Protein AF-A0A3C0WTF5-F1 (afdb_monomer)

Nearest PDB structures (foldseek):
  7wj9-assembly1_A  TM=8.225E-01  e=5.299E-25  Lactococcus cremoris subsp. cremoris MG1363
  7wjc-assembly1_A  TM=8.044E-01  e=9.461E-25  Lactococcus cremoris subsp. cremoris MG1363
  5jou-assembly1_A  TM=8.164E-01  e=2.443E-19  Bacteroides ovatus
  2xvl-assembly1_A  TM=8.724E-01  e=1.654E-18  Cellvibrio japonicus
  7knc-assembly1_A  TM=7.992E-01  e=9.820E-19  Xanthomonas citri pv. citri str. 306

Mean predicted aligned error: 7.45 Å

Radius of gyration: 24.42 Å; Cα contacts (8 Å, |Δi|>4): 844; chains: 1; bounding box: 54×59×73 Å

pLDDT: mean 87.99, std 18.18, range [25.72, 98.81]

Structure (mmCIF, N/CA/C/O backbone):
data_AF-A0A3C0WTF5-F1
#
_entry.id   AF-A0A3C0WTF5-F1
#
loop_
_atom_site.group_PDB
_atom_site.id
_atom_site.type_symbol
_atom_site.label_atom_id
_atom_site.label_alt_id
_atom_site.label_comp_id
_atom_site.label_asym_id
_atom_site.label_entity_id
_atom_site.label_seq_id
_atom_site.pdbx_PDB_ins_code
_atom_site.Cartn_x
_atom_site.Cartn_y
_atom_site.Cartn_z
_atom_site.occupancy
_atom_site.B_iso_or_equiv
_atom_site.auth_seq_id
_atom_site.auth_comp_id
_atom_site.auth_asym_id
_atom_site.auth_atom_id
_atom_site.pdbx_PDB_model_num
ATOM 1 N N . MET A 1 1 ? 23.056 -24.308 2.483 1.00 47.19 1 MET A N 1
ATOM 2 C CA . MET A 1 1 ? 23.653 -23.020 2.896 1.00 47.19 1 MET A CA 1
ATOM 3 C C . MET A 1 1 ? 24.976 -22.855 2.165 1.00 47.19 1 MET A C 1
ATOM 5 O O . MET A 1 1 ? 25.893 -23.606 2.459 1.00 47.19 1 MET A O 1
ATOM 9 N N . ARG A 1 2 ? 25.015 -21.989 1.144 1.00 66.88 2 ARG A N 1
ATOM 10 C CA . ARG A 1 2 ? 26.198 -21.528 0.373 1.00 66.88 2 ARG A CA 1
ATOM 11 C C . ARG A 1 2 ? 25.881 -20.172 -0.295 1.00 66.88 2 ARG A C 1
ATOM 13 O O . ARG A 1 2 ? 26.300 -19.915 -1.415 1.00 66.88 2 ARG A O 1
ATOM 20 N N . GLY A 1 3 ? 24.985 -19.400 0.325 1.00 75.06 3 GLY A N 1
ATOM 21 C CA . GLY A 1 3 ? 24.524 -18.129 -0.232 1.00 75.06 3 GLY A CA 1
ATOM 22 C C . GLY A 1 3 ? 25.588 -17.051 -0.056 1.00 75.06 3 GLY A C 1
ATOM 23 O O . GLY A 1 3 ? 26.428 -17.163 0.832 1.00 75.06 3 GLY A O 1
ATOM 24 N N . MET A 1 4 ? 25.536 -16.033 -0.905 1.00 84.69 4 MET A N 1
ATOM 25 C CA . MET A 1 4 ? 26.316 -14.808 -0.764 1.00 84.69 4 MET A CA 1
ATOM 26 C C . MET A 1 4 ? 25.479 -13.788 0.012 1.00 84.69 4 MET A C 1
ATOM 28 O O . MET A 1 4 ? 24.265 -13.722 -0.194 1.00 84.69 4 MET A O 1
ATOM 32 N N . GLU A 1 5 ? 26.105 -13.030 0.911 1.00 88.44 5 GLU A N 1
ATOM 33 C CA . GLU A 1 5 ? 25.450 -11.879 1.530 1.00 88.44 5 GLU A CA 1
ATOM 34 C C . GLU A 1 5 ? 25.177 -10.820 0.456 1.00 88.44 5 GLU A C 1
ATOM 36 O O . GLU A 1 5 ? 26.070 -10.430 -0.293 1.00 88.44 5 GLU A O 1
ATOM 41 N N . ASP A 1 6 ? 23.922 -10.391 0.361 1.00 93.06 6 ASP A N 1
ATOM 42 C CA . ASP A 1 6 ? 23.460 -9.456 -0.657 1.00 93.06 6 ASP A CA 1
ATOM 43 C C . ASP A 1 6 ? 22.458 -8.493 -0.009 1.00 93.06 6 ASP A C 1
ATOM 45 O O . ASP A 1 6 ? 21.403 -8.903 0.488 1.00 93.06 6 ASP A O 1
ATOM 49 N N . GLY A 1 7 ? 22.817 -7.207 0.025 1.00 95.12 7 GLY A N 1
ATOM 50 C CA . GLY A 1 7 ? 22.013 -6.161 0.655 1.00 95.12 7 GLY A CA 1
ATOM 51 C C . GLY A 1 7 ? 20.685 -5.893 -0.059 1.00 95.12 7 GLY A C 1
ATOM 52 O O . GLY A 1 7 ? 19.698 -5.541 0.596 1.00 95.12 7 GLY A O 1
ATOM 53 N N . GLU A 1 8 ? 20.619 -6.102 -1.376 1.00 96.44 8 GLU A N 1
ATOM 54 C CA . GLU A 1 8 ? 19.387 -5.970 -2.151 1.00 96.44 8 GLU A CA 1
ATOM 55 C C . GLU A 1 8 ? 18.423 -7.101 -1.792 1.00 96.44 8 GLU A C 1
ATOM 57 O O . GLU A 1 8 ? 17.278 -6.846 -1.401 1.00 96.44 8 GLU A O 1
ATOM 62 N N . LEU A 1 9 ? 18.909 -8.344 -1.845 1.00 95.62 9 LEU A N 1
ATOM 63 C CA . LEU A 1 9 ? 18.146 -9.529 -1.468 1.00 95.62 9 LEU A CA 1
ATOM 64 C C . LEU A 1 9 ? 17.667 -9.424 -0.020 1.00 95.62 9 LEU A C 1
ATOM 66 O O . LEU A 1 9 ? 16.484 -9.638 0.246 1.00 95.62 9 LEU A O 1
ATOM 70 N N . TYR A 1 10 ? 18.554 -9.053 0.906 1.00 96.56 10 TYR A N 1
ATOM 71 C CA . TYR A 1 10 ? 18.210 -8.845 2.310 1.00 96.56 10 TYR A CA 1
ATOM 72 C C . TYR A 1 10 ? 17.103 -7.793 2.462 1.00 96.56 10 TYR A C 1
ATOM 74 O O . TYR A 1 10 ? 16.089 -8.048 3.117 1.00 96.56 10 TYR A O 1
ATOM 82 N N . THR A 1 11 ? 17.233 -6.644 1.791 1.00 97.94 11 THR A N 1
ATOM 83 C CA . THR A 1 11 ? 16.221 -5.578 1.821 1.00 97.94 11 THR A CA 1
ATOM 84 C C . THR A 1 11 ? 14.872 -6.063 1.289 1.00 97.94 11 THR A C 1
ATOM 86 O O . THR A 1 11 ? 13.851 -5.871 1.955 1.00 97.94 11 THR A O 1
ATOM 89 N N . ARG A 1 12 ? 14.843 -6.738 0.131 1.00 97.88 12 ARG A N 1
ATOM 90 C CA . ARG A 1 12 ? 13.609 -7.305 -0.440 1.00 97.88 12 ARG A CA 1
ATOM 91 C C . ARG A 1 12 ? 12.979 -8.352 0.472 1.00 97.88 12 ARG A C 1
ATOM 93 O O . ARG A 1 12 ? 11.757 -8.371 0.624 1.00 97.88 12 ARG A O 1
ATOM 100 N N . TRP A 1 13 ? 13.789 -9.163 1.146 1.00 96.69 13 TRP A N 1
ATOM 101 C CA . TRP A 1 13 ? 13.296 -10.161 2.092 1.00 96.69 13 TRP A CA 1
ATOM 102 C C . TRP A 1 13 ? 12.678 -9.524 3.336 1.00 96.69 13 TRP A C 1
ATOM 104 O O . TRP A 1 13 ? 11.621 -9.962 3.788 1.00 96.69 13 TRP A O 1
ATOM 114 N N . VAL A 1 14 ? 13.283 -8.460 3.869 1.00 98.12 14 VAL A N 1
ATOM 115 C CA . VAL A 1 14 ? 12.710 -7.702 4.990 1.00 98.12 14 VAL A CA 1
ATOM 116 C C . VAL A 1 14 ? 11.379 -7.061 4.588 1.00 98.12 14 VAL A C 1
ATOM 118 O O . VAL A 1 14 ? 10.406 -7.163 5.335 1.00 98.12 14 VAL A O 1
ATOM 121 N N . GLN A 1 15 ? 11.303 -6.453 3.399 1.00 98.50 15 GLN A N 1
ATOM 122 C CA . GLN A 1 15 ? 10.069 -5.863 2.865 1.00 98.50 15 GLN A CA 1
ATOM 123 C C . GLN A 1 15 ? 8.957 -6.907 2.695 1.00 98.50 15 GLN A C 1
ATOM 125 O O . GLN A 1 15 ? 7.824 -6.675 3.112 1.00 98.50 15 GLN A O 1
ATOM 130 N N . PHE A 1 16 ? 9.280 -8.078 2.141 1.00 98.00 16 PHE A N 1
ATOM 131 C CA . PHE A 1 16 ? 8.338 -9.193 2.038 1.00 98.00 16 PHE A CA 1
ATOM 132 C C . PHE A 1 16 ? 7.916 -9.715 3.423 1.00 98.00 16 PHE A C 1
ATOM 134 O O . PHE A 1 16 ? 6.731 -9.927 3.692 1.00 98.00 16 PHE A O 1
ATOM 141 N N . GLY A 1 17 ? 8.869 -9.856 4.346 1.00 97.75 17 GLY A N 1
ATOM 142 C CA . GLY A 1 17 ? 8.616 -10.286 5.718 1.00 97.75 17 GLY A CA 1
ATOM 143 C C . GLY A 1 17 ? 7.687 -9.338 6.480 1.00 97.75 17 GLY A C 1
ATOM 144 O O . GLY A 1 17 ? 6.832 -9.798 7.238 1.00 97.75 17 GLY A O 1
ATOM 145 N N . ALA A 1 18 ? 7.798 -8.024 6.262 1.00 97.81 18 ALA A N 1
ATOM 146 C CA . ALA A 1 18 ? 6.904 -7.034 6.864 1.00 97.81 18 ALA A CA 1
ATOM 147 C C . ALA A 1 18 ? 5.426 -7.274 6.483 1.00 97.81 18 ALA A C 1
ATOM 149 O O . ALA A 1 18 ? 4.520 -6.988 7.269 1.00 97.81 18 ALA A O 1
ATOM 150 N N . LEU A 1 19 ? 5.183 -7.881 5.320 1.00 97.69 19 LEU A N 1
ATOM 151 C CA . LEU A 1 19 ? 3.862 -8.234 4.797 1.00 97.69 19 LEU A CA 1
ATOM 152 C C . LEU A 1 19 ? 3.539 -9.732 4.945 1.00 97.69 19 LEU A C 1
ATOM 154 O O . LEU A 1 19 ? 2.707 -10.256 4.206 1.00 97.69 19 LEU A O 1
ATOM 158 N N . SER A 1 20 ? 4.200 -10.426 5.879 1.00 96.69 20 SER A N 1
ATOM 159 C CA . SER A 1 20 ? 4.008 -11.854 6.184 1.00 96.69 20 SER A CA 1
ATOM 160 C C . SER A 1 20 ? 3.329 -12.073 7.547 1.00 96.69 20 SER A C 1
ATOM 162 O O . SER A 1 20 ? 3.346 -11.168 8.379 1.00 96.69 20 SER A O 1
ATOM 164 N N . PRO A 1 21 ? 2.732 -13.244 7.854 1.00 95.69 21 PRO A N 1
ATOM 165 C CA . PRO A 1 21 ? 2.057 -13.458 9.138 1.00 95.69 21 PRO A CA 1
ATOM 166 C C . PRO A 1 21 ? 3.011 -13.301 10.327 1.00 95.69 21 PRO A C 1
ATOM 168 O O . PRO A 1 21 ? 2.695 -12.607 11.289 1.00 95.69 21 PRO A O 1
ATOM 171 N N . ILE A 1 22 ? 4.221 -13.854 10.210 1.00 96.19 22 ILE A N 1
ATOM 172 C CA . ILE A 1 22 ? 5.290 -13.751 11.205 1.00 96.19 22 ILE A CA 1
ATOM 173 C C . ILE A 1 22 ? 6.471 -13.004 10.595 1.00 96.19 22 ILE A C 1
ATOM 175 O O . ILE A 1 22 ? 6.936 -13.350 9.510 1.00 96.19 22 ILE A O 1
ATOM 179 N N . PHE A 1 23 ? 6.980 -12.010 11.320 1.00 96.25 23 PHE A N 1
ATOM 180 C CA . PHE A 1 23 ? 8.145 -11.236 10.912 1.00 96.25 23 PHE A CA 1
ATOM 181 C C . PHE A 1 23 ? 9.344 -11.594 11.791 1.00 96.25 23 PHE A C 1
ATOM 183 O O . PHE A 1 23 ? 9.411 -11.209 12.956 1.00 96.25 23 PHE A O 1
ATOM 190 N N . ARG A 1 24 ? 10.274 -12.379 11.241 1.00 95.50 24 ARG A N 1
ATOM 191 C CA . ARG A 1 24 ? 11.439 -12.891 11.970 1.00 95.50 24 ARG A CA 1
ATOM 192 C C . ARG A 1 24 ? 12.673 -12.887 11.078 1.00 95.50 24 ARG A C 1
ATOM 194 O O . ARG A 1 24 ? 12.712 -13.603 10.082 1.00 95.50 24 ARG A O 1
ATOM 201 N N . LEU A 1 25 ? 13.694 -12.139 11.485 1.00 93.94 25 LEU A N 1
ATOM 202 C CA . LEU A 1 25 ? 15.002 -12.146 10.834 1.00 93.94 25 LEU A CA 1
ATOM 203 C C . LEU A 1 25 ? 15.841 -13.293 11.394 1.00 93.94 25 LEU A C 1
ATOM 205 O O . LEU A 1 25 ? 16.007 -13.427 12.609 1.00 93.94 25 LEU A O 1
ATOM 209 N N . HIS A 1 26 ? 16.349 -14.151 10.515 1.00 92.19 26 HIS A N 1
ATOM 210 C CA . HIS A 1 26 ? 17.144 -15.303 10.910 1.00 92.19 26 HIS A CA 1
ATOM 211 C C . HIS A 1 26 ? 18.143 -15.676 9.823 1.00 92.19 26 HIS A C 1
ATOM 213 O O . HIS A 1 26 ? 17.820 -15.641 8.640 1.00 92.19 26 HIS A O 1
ATOM 219 N N . CYS A 1 27 ? 19.334 -16.079 10.246 1.00 88.38 27 CYS A N 1
ATOM 220 C CA . CYS A 1 27 ? 20.390 -16.575 9.382 1.00 88.38 27 CYS A CA 1
ATOM 221 C C . CYS A 1 27 ? 21.043 -17.801 10.029 1.00 88.38 27 CYS A C 1
ATOM 223 O O . CYS A 1 27 ? 20.858 -18.077 11.218 1.00 88.38 27 CYS A O 1
ATOM 225 N N . THR A 1 28 ? 21.807 -18.538 9.226 1.00 87.81 28 THR A N 1
ATOM 226 C CA . THR A 1 28 ? 22.723 -19.557 9.754 1.00 87.81 28 THR A CA 1
ATOM 227 C C . THR A 1 28 ? 23.780 -18.870 10.608 1.00 87.81 28 THR A C 1
ATOM 229 O O . THR A 1 28 ? 24.182 -17.754 10.294 1.00 87.81 28 THR A O 1
ATOM 232 N N . LYS A 1 29 ? 24.238 -19.525 11.678 1.00 86.25 29 LYS A N 1
ATOM 233 C CA . LYS A 1 29 ? 25.384 -19.035 12.446 1.00 86.25 29 LYS A CA 1
ATOM 234 C C . LYS A 1 29 ? 26.653 -19.193 11.601 1.00 86.25 29 LYS A C 1
ATOM 236 O O . LYS A 1 29 ? 27.266 -20.255 11.609 1.00 86.25 29 LYS A O 1
ATOM 241 N N . ASP A 1 30 ? 26.996 -18.141 10.877 1.00 86.44 30 ASP A N 1
ATOM 242 C CA . ASP A 1 30 ? 28.143 -18.037 9.982 1.00 86.44 30 ASP A CA 1
ATOM 243 C C . ASP A 1 30 ? 28.802 -16.663 10.202 1.00 86.44 30 ASP A C 1
ATOM 245 O O . ASP A 1 30 ? 28.104 -15.690 10.482 1.00 86.44 30 ASP A O 1
ATOM 249 N N . ASN A 1 31 ? 30.132 -16.582 10.125 1.00 87.62 31 ASN A N 1
ATOM 250 C CA . ASN A 1 31 ? 30.867 -15.331 10.353 1.00 87.62 31 ASN A CA 1
ATOM 251 C C . ASN A 1 31 ? 30.733 -14.333 9.191 1.00 87.62 31 ASN A C 1
ATOM 253 O O . ASN A 1 31 ? 31.095 -13.172 9.356 1.00 87.62 31 ASN A O 1
ATOM 257 N N . PHE A 1 32 ? 30.258 -14.783 8.029 1.00 87.88 32 PHE A N 1
ATOM 258 C CA . PHE A 1 32 ? 30.161 -13.998 6.799 1.00 87.88 32 PHE A CA 1
ATOM 259 C C . PHE A 1 32 ? 28.717 -13.621 6.434 1.00 87.88 32 PHE A C 1
ATOM 261 O O . PHE A 1 32 ? 28.482 -13.148 5.326 1.00 87.88 32 PHE A O 1
ATOM 268 N N . ILE A 1 33 ? 27.742 -13.892 7.312 1.00 87.62 33 ILE A N 1
ATOM 269 C CA . ILE A 1 33 ? 26.322 -13.602 7.073 1.00 87.62 33 ILE A CA 1
ATOM 270 C C . ILE A 1 33 ? 25.720 -12.956 8.316 1.00 87.62 33 ILE A C 1
ATOM 272 O O . ILE A 1 33 ? 25.586 -13.612 9.355 1.00 87.62 33 ILE A O 1
ATOM 276 N N . ASP A 1 34 ? 25.250 -11.719 8.187 1.00 89.94 34 ASP A N 1
ATOM 277 C CA . ASP A 1 34 ? 24.511 -11.049 9.252 1.00 89.94 34 ASP A CA 1
ATOM 278 C C . ASP A 1 34 ? 22.989 -11.040 8.997 1.00 89.94 34 ASP A C 1
ATOM 280 O O . ASP A 1 34 ? 22.487 -11.121 7.877 1.00 89.94 34 ASP A O 1
ATOM 284 N N . ARG A 1 35 ? 22.216 -10.980 10.083 1.00 90.31 35 ARG A N 1
ATOM 285 C CA . ARG A 1 35 ? 20.752 -10.792 10.075 1.00 90.31 35 ARG A CA 1
ATOM 286 C C . ARG A 1 35 ? 20.338 -9.424 10.603 1.00 90.31 35 ARG A C 1
ATOM 288 O O . ARG A 1 35 ? 19.144 -9.149 10.690 1.00 90.31 35 ARG A O 1
ATOM 295 N N . LEU A 1 36 ? 21.292 -8.637 11.089 1.00 92.94 36 LEU A N 1
ATOM 296 C CA . LEU A 1 36 ? 21.053 -7.359 11.730 1.00 92.94 36 LEU A CA 1
ATOM 297 C C . LEU A 1 36 ? 21.079 -6.257 10.662 1.00 92.94 36 LEU A C 1
ATOM 299 O O . LEU A 1 36 ? 22.088 -6.100 9.978 1.00 92.94 36 LEU A O 1
ATOM 303 N N . PRO A 1 37 ? 20.016 -5.441 10.533 1.00 93.75 37 PRO A N 1
ATOM 304 C CA . PRO A 1 37 ? 19.954 -4.361 9.547 1.00 93.75 37 PRO A CA 1
ATOM 305 C C . PRO A 1 37 ? 21.157 -3.411 9.522 1.00 93.75 37 PRO A C 1
ATOM 307 O O . PRO A 1 37 ? 21.486 -2.868 8.476 1.00 93.75 37 PRO A O 1
ATOM 310 N N . TRP A 1 38 ? 21.787 -3.178 10.675 1.00 94.44 38 TRP A N 1
ATOM 311 C CA . TRP A 1 38 ? 22.889 -2.225 10.838 1.00 94.44 38 TRP A CA 1
ATOM 312 C C . TRP A 1 38 ? 24.273 -2.801 10.523 1.00 94.44 38 TRP A C 1
ATOM 314 O O . TRP A 1 38 ? 25.250 -2.067 10.619 1.00 94.44 38 TRP A O 1
ATOM 324 N N . ALA A 1 39 ? 24.367 -4.087 10.179 1.00 92.94 39 ALA A N 1
ATOM 325 C CA . ALA A 1 39 ? 25.602 -4.687 9.678 1.00 92.94 39 ALA A CA 1
ATOM 326 C C . ALA A 1 39 ? 25.846 -4.374 8.187 1.00 92.94 39 ALA A C 1
ATOM 328 O O . ALA A 1 39 ? 26.965 -4.513 7.703 1.00 92.94 39 ALA A O 1
ATOM 329 N N . PHE A 1 40 ? 24.807 -3.923 7.477 1.00 94.31 40 PHE A N 1
ATOM 330 C CA . PHE A 1 40 ? 24.850 -3.533 6.068 1.00 94.31 40 PHE A CA 1
ATOM 331 C C . PHE A 1 40 ? 25.118 -2.028 5.901 1.00 94.31 40 PHE A C 1
ATOM 333 O O . PHE A 1 40 ? 25.294 -1.286 6.870 1.00 94.31 40 PHE A O 1
ATOM 340 N N . ASP A 1 41 ? 25.122 -1.557 4.652 1.00 96.06 41 ASP A N 1
ATOM 341 C CA . ASP A 1 41 ? 25.264 -0.138 4.341 1.00 96.06 41 ASP A CA 1
ATOM 342 C C . ASP A 1 41 ? 24.083 0.732 4.831 1.00 96.06 41 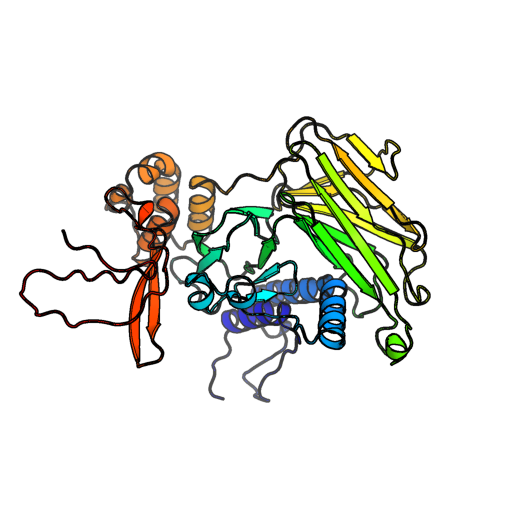ASP A C 1
ATOM 344 O O . ASP A 1 41 ? 23.028 0.267 5.283 1.00 96.06 41 ASP A O 1
ATOM 348 N N . ALA A 1 42 ? 24.272 2.051 4.736 1.00 97.50 42 ALA A N 1
ATOM 349 C CA . ALA A 1 42 ? 23.305 3.033 5.210 1.00 97.50 42 ALA A CA 1
ATOM 350 C C . ALA A 1 42 ? 21.964 2.994 4.453 1.00 97.50 42 ALA A C 1
ATOM 352 O O . ALA A 1 42 ? 20.929 3.331 5.038 1.00 97.50 42 ALA A O 1
ATOM 353 N N . GLU A 1 43 ? 21.956 2.609 3.174 1.00 96.50 43 GLU A N 1
ATOM 354 C CA . GLU A 1 43 ? 20.729 2.529 2.385 1.00 96.50 43 GLU A CA 1
ATOM 355 C C . GLU A 1 43 ? 19.901 1.310 2.794 1.00 96.50 43 GLU A C 1
ATOM 357 O O . GLU A 1 43 ? 18.712 1.465 3.096 1.00 96.50 43 GLU A O 1
ATOM 362 N N . VAL A 1 44 ? 20.529 0.139 2.912 1.00 97.62 44 VAL A N 1
ATOM 363 C CA . VAL A 1 44 ? 19.903 -1.084 3.428 1.00 97.62 44 VAL A CA 1
ATOM 364 C C . VAL A 1 44 ? 19.333 -0.837 4.821 1.00 97.62 44 VAL A C 1
ATOM 366 O O . VAL A 1 44 ? 18.146 -1.085 5.056 1.00 97.62 44 VAL A O 1
ATOM 369 N N . LEU A 1 45 ? 20.120 -0.271 5.741 1.00 97.94 45 LEU A N 1
ATOM 370 C CA . LEU A 1 45 ? 19.651 0.056 7.088 1.00 97.94 45 LEU A CA 1
ATOM 371 C C . LEU A 1 45 ? 18.429 0.985 7.060 1.00 97.94 45 LEU A C 1
ATOM 373 O O . LEU A 1 45 ? 17.448 0.757 7.770 1.00 97.94 45 LEU A O 1
ATOM 377 N N . ARG A 1 46 ? 18.464 2.043 6.243 1.00 98.12 46 ARG A N 1
ATOM 378 C CA . ARG A 1 46 ? 17.346 2.986 6.121 1.00 98.12 46 ARG A CA 1
ATOM 379 C C . ARG A 1 46 ? 16.080 2.300 5.598 1.00 98.12 46 ARG A C 1
ATOM 381 O O . ARG A 1 46 ? 15.012 2.505 6.173 1.00 98.12 46 ARG A O 1
ATOM 388 N N . LEU A 1 47 ? 16.185 1.510 4.530 1.00 98.31 47 LEU A N 1
ATOM 389 C CA . LEU A 1 47 ? 15.040 0.866 3.876 1.00 98.31 47 LEU A CA 1
ATOM 390 C C . LEU A 1 47 ? 14.407 -0.225 4.736 1.00 98.31 47 LEU A C 1
ATOM 392 O O . LEU A 1 47 ? 13.186 -0.288 4.881 1.00 98.31 47 LEU A O 1
ATOM 396 N N . THR A 1 48 ? 15.234 -1.055 5.359 1.00 98.00 48 THR A N 1
ATOM 397 C CA . THR A 1 48 ? 14.772 -2.090 6.285 1.00 98.00 48 THR A CA 1
ATOM 398 C C . THR A 1 48 ? 14.164 -1.492 7.549 1.00 98.00 48 THR A C 1
ATOM 400 O O . THR A 1 48 ? 13.104 -1.950 7.968 1.00 98.00 48 THR A O 1
ATOM 403 N N . ARG A 1 49 ? 14.728 -0.407 8.102 1.00 97.12 49 ARG A N 1
ATOM 404 C CA . ARG A 1 49 ? 14.103 0.341 9.208 1.00 97.12 49 ARG A CA 1
ATOM 405 C C . ARG A 1 49 ? 12.706 0.838 8.835 1.00 97.12 49 ARG A C 1
ATOM 407 O O . ARG A 1 49 ? 11.783 0.649 9.620 1.00 97.12 49 ARG A O 1
ATOM 414 N N . GLN A 1 50 ? 12.538 1.421 7.646 1.00 97.31 50 GLN A N 1
ATOM 415 C CA . GLN A 1 50 ? 11.229 1.874 7.157 1.00 97.31 50 GLN A CA 1
ATOM 416 C C . GLN A 1 50 ? 10.228 0.713 7.057 1.00 97.31 50 GLN A C 1
ATOM 418 O O . GLN A 1 50 ? 9.105 0.831 7.543 1.00 97.31 50 GLN A O 1
ATOM 423 N N . ALA A 1 51 ? 10.639 -0.432 6.503 1.00 98.12 51 ALA A N 1
ATOM 424 C CA . ALA A 1 51 ? 9.791 -1.624 6.429 1.00 98.12 51 ALA A CA 1
ATOM 425 C C . ALA A 1 51 ? 9.416 -2.169 7.822 1.00 98.12 51 ALA A C 1
ATOM 427 O O . ALA A 1 51 ? 8.265 -2.536 8.055 1.00 98.12 51 ALA A O 1
ATOM 428 N N . MET A 1 52 ? 10.357 -2.176 8.772 1.00 96.75 52 MET A N 1
ATOM 429 C CA . MET A 1 52 ? 10.128 -2.614 10.155 1.00 96.75 52 MET A CA 1
ATOM 430 C C . MET A 1 52 ? 9.204 -1.663 10.928 1.00 96.75 52 MET A C 1
ATOM 432 O O . MET A 1 52 ? 8.336 -2.114 11.671 1.00 96.75 52 MET A O 1
ATOM 436 N N . GLN A 1 53 ? 9.344 -0.352 10.736 1.00 97.00 53 GLN A N 1
ATOM 437 C CA . GLN A 1 53 ? 8.439 0.642 11.320 1.00 97.00 53 GLN A CA 1
ATOM 438 C C . GLN A 1 53 ? 7.039 0.537 10.718 1.00 97.00 53 GLN A C 1
ATOM 440 O O . GLN A 1 53 ? 6.054 0.597 11.447 1.00 97.00 53 GLN A O 1
ATOM 445 N N . PHE A 1 54 ? 6.934 0.298 9.409 1.00 97.88 54 PHE A N 1
ATOM 446 C CA . PHE A 1 54 ? 5.645 0.040 8.775 1.00 97.88 54 PHE A CA 1
ATOM 447 C C . PHE A 1 54 ? 4.998 -1.254 9.292 1.00 97.88 54 PHE A C 1
ATOM 449 O O . PHE A 1 54 ? 3.803 -1.275 9.583 1.00 97.88 54 PHE A O 1
ATOM 456 N N . ARG A 1 55 ? 5.790 -2.313 9.508 1.00 97.19 55 ARG A N 1
ATOM 457 C CA . ARG A 1 55 ? 5.332 -3.534 10.187 1.00 97.19 55 ARG A CA 1
ATOM 458 C C . ARG A 1 55 ? 4.778 -3.241 11.583 1.00 97.19 55 ARG A C 1
ATOM 460 O O . ARG A 1 55 ? 3.748 -3.806 11.936 1.00 97.19 55 ARG A O 1
ATOM 467 N N . HIS A 1 56 ? 5.440 -2.379 12.355 1.00 97.31 56 HIS A N 1
ATOM 468 C CA . HIS A 1 56 ? 4.954 -1.950 13.668 1.00 97.31 56 HIS A CA 1
ATOM 469 C C . HIS A 1 56 ? 3.627 -1.189 13.535 1.00 97.31 56 HIS A C 1
ATOM 471 O O . HIS A 1 56 ? 2.658 -1.531 14.205 1.00 97.31 56 HIS A O 1
ATOM 477 N N . ALA A 1 57 ? 3.537 -0.223 12.614 1.00 98.00 57 ALA A N 1
ATOM 478 C CA . ALA A 1 57 ? 2.301 0.521 12.365 1.00 98.00 57 ALA A CA 1
ATOM 479 C C . ALA A 1 57 ? 1.111 -0.413 12.079 1.00 98.00 57 ALA A C 1
ATOM 481 O O . ALA A 1 57 ? -0.002 -0.140 12.510 1.00 98.00 57 ALA A O 1
ATOM 482 N N . LEU A 1 58 ? 1.350 -1.534 11.393 1.00 97.94 58 LEU A N 1
ATOM 483 C CA . LEU A 1 58 ? 0.336 -2.526 11.036 1.00 97.94 58 LEU A CA 1
ATOM 484 C C . LEU A 1 58 ? -0.130 -3.432 12.188 1.00 97.94 58 LEU A C 1
ATOM 486 O O . LEU A 1 58 ? -1.019 -4.246 11.945 1.00 97.94 58 LEU A O 1
ATOM 490 N N . ILE A 1 59 ? 0.425 -3.347 13.404 1.00 97.38 59 ILE A N 1
ATOM 491 C CA . ILE A 1 59 ? 0.047 -4.238 14.519 1.00 97.38 59 ILE A CA 1
ATOM 492 C C . ILE A 1 59 ? -1.476 -4.302 14.743 1.00 97.38 59 ILE A C 1
ATOM 494 O O . ILE A 1 59 ? -1.982 -5.425 14.771 1.00 97.38 59 ILE A O 1
ATOM 498 N N . PRO A 1 60 ? -2.238 -3.187 14.800 1.00 98.00 60 PRO A N 1
ATOM 499 C CA . PRO A 1 60 ? -3.693 -3.250 14.980 1.00 98.00 60 PRO A CA 1
ATOM 500 C C . PRO A 1 60 ? -4.399 -4.061 13.878 1.00 98.00 60 PRO A C 1
ATOM 502 O O . PRO A 1 60 ? -5.253 -4.911 14.151 1.00 98.00 60 PRO A O 1
ATOM 505 N N . TYR A 1 61 ? -3.993 -3.861 12.619 1.00 98.44 61 TYR A N 1
ATOM 506 C CA . TYR A 1 61 ? -4.503 -4.620 11.476 1.00 98.44 61 TYR A CA 1
ATOM 507 C C . TYR A 1 61 ? -4.131 -6.106 11.571 1.00 98.44 61 TYR A C 1
ATOM 509 O O . TYR A 1 61 ? -4.992 -6.977 11.484 1.00 98.44 61 TYR A O 1
ATOM 517 N N . LEU A 1 62 ? -2.854 -6.407 11.793 1.00 97.88 62 LEU A N 1
ATOM 518 C CA . LEU A 1 62 ? -2.315 -7.764 11.864 1.00 97.88 62 LEU A CA 1
ATOM 519 C C . LEU A 1 62 ? -2.905 -8.584 13.008 1.00 97.88 62 LEU A C 1
ATOM 521 O O . LEU A 1 62 ? -3.224 -9.755 12.812 1.00 97.88 62 LEU A O 1
ATOM 525 N N . TYR A 1 63 ? -3.057 -7.976 14.182 1.00 97.81 63 TYR A N 1
ATOM 526 C CA . TYR A 1 63 ? -3.629 -8.631 15.350 1.00 97.81 63 TYR A CA 1
ATOM 527 C C . TYR A 1 63 ? -5.107 -8.964 15.126 1.00 97.81 63 TYR A C 1
ATOM 529 O O . TYR A 1 63 ? -5.545 -10.083 15.392 1.00 97.81 63 TYR A O 1
ATOM 537 N N . THR A 1 64 ? -5.841 -8.061 14.471 1.00 98.25 64 THR A N 1
ATOM 538 C CA . THR A 1 64 ? -7.203 -8.338 13.998 1.00 98.25 64 THR A CA 1
ATOM 539 C C . THR A 1 64 ? -7.239 -9.517 13.018 1.00 98.25 64 THR A C 1
ATOM 541 O O . THR A 1 64 ? -8.104 -10.386 13.122 1.00 98.25 64 THR A O 1
ATOM 544 N N . LEU A 1 65 ? -6.289 -9.609 12.077 1.00 98.06 65 LEU A N 1
ATOM 545 C CA . LEU A 1 65 ? -6.208 -10.759 11.165 1.00 98.06 65 LEU A CA 1
ATOM 546 C C . LEU A 1 65 ? -5.863 -12.065 11.891 1.00 98.06 65 LEU A C 1
ATOM 548 O O . LEU A 1 65 ? -6.342 -13.124 11.485 1.00 98.06 65 LEU A O 1
ATOM 552 N N . ALA A 1 66 ? -5.053 -12.009 12.950 1.00 97.25 66 ALA A N 1
ATOM 553 C CA . ALA A 1 66 ? -4.760 -13.166 13.788 1.00 97.25 66 ALA A CA 1
ATOM 554 C C . ALA A 1 66 ? -6.020 -13.649 14.521 1.00 97.25 66 ALA A C 1
ATOM 556 O O . ALA A 1 66 ? -6.314 -14.845 14.481 1.00 97.25 66 ALA A O 1
ATOM 557 N N . ARG A 1 67 ? -6.818 -12.727 15.081 1.00 96.94 67 ARG A N 1
ATOM 558 C CA . ARG A 1 67 ? -8.125 -13.052 15.672 1.00 96.94 67 ARG A CA 1
ATOM 559 C C . ARG A 1 67 ? -9.085 -13.649 14.645 1.00 96.94 67 ARG A C 1
ATOM 561 O O . ARG A 1 67 ? -9.685 -14.685 14.903 1.00 96.94 67 ARG A O 1
ATOM 568 N N . ARG A 1 68 ? -9.169 -13.065 13.447 1.00 96.44 68 ARG A N 1
ATOM 569 C CA . ARG A 1 68 ? -9.966 -13.606 12.331 1.00 96.44 68 ARG A CA 1
ATOM 570 C C . ARG A 1 68 ? -9.556 -15.036 11.972 1.00 96.44 68 ARG A C 1
ATOM 572 O O . ARG A 1 68 ? -10.412 -15.873 11.693 1.00 96.44 68 ARG A O 1
ATOM 579 N N . ASN A 1 69 ? -8.254 -15.312 11.952 1.00 97.50 69 ASN A N 1
ATOM 580 C CA . ASN A 1 69 ? -7.741 -16.648 11.680 1.00 97.50 69 ASN A CA 1
ATOM 581 C C . ASN A 1 69 ? -8.111 -17.641 12.787 1.00 97.50 69 ASN A C 1
ATOM 583 O O . ASN A 1 69 ? -8.499 -18.761 12.479 1.00 97.50 69 ASN A O 1
ATOM 587 N N . GLU A 1 70 ? -8.023 -17.239 14.054 1.00 96.19 70 GLU A N 1
ATOM 588 C CA . GLU A 1 70 ? -8.416 -18.088 15.182 1.00 96.19 70 GLU A CA 1
ATOM 589 C C . GLU A 1 70 ? -9.925 -18.397 15.178 1.00 96.19 70 GLU A C 1
ATOM 591 O O . GLU A 1 70 ? -10.298 -19.557 15.332 1.00 96.19 70 GLU A O 1
ATOM 596 N N . GLN A 1 71 ? -10.784 -17.413 14.891 1.00 94.94 71 GLN A N 1
ATOM 597 C CA . GLN A 1 71 ? -12.241 -17.597 14.917 1.00 94.94 71 GLN A CA 1
ATOM 598 C C . GLN A 1 71 ? -12.802 -18.316 13.684 1.00 94.94 71 GLN A C 1
ATOM 600 O O . GLN A 1 71 ? -13.791 -19.043 13.782 1.00 94.94 71 GLN A O 1
ATOM 605 N N . HIS A 1 72 ? -12.222 -18.075 12.505 1.00 95.88 72 HIS A N 1
ATOM 606 C CA . HIS A 1 72 ? -12.813 -18.486 11.225 1.00 95.88 72 HIS A CA 1
ATOM 607 C C . HIS A 1 72 ? -11.893 -19.349 10.358 1.00 95.88 72 HIS A C 1
ATOM 609 O O . HIS A 1 72 ? -12.287 -19.743 9.262 1.00 95.88 72 HIS A O 1
ATOM 615 N N . GLY A 1 73 ? -10.656 -19.610 10.788 1.00 96.00 73 GLY A N 1
ATOM 616 C CA . GLY A 1 73 ? -9.666 -20.329 9.981 1.00 96.00 73 GLY A CA 1
ATOM 617 C C . GLY A 1 73 ? -9.213 -19.569 8.729 1.00 96.00 73 GLY A C 1
ATOM 618 O O . GLY A 1 73 ? -8.673 -20.181 7.809 1.00 96.00 73 GLY A O 1
ATOM 619 N N . LEU A 1 74 ? -9.457 -18.253 8.657 1.00 95.62 74 LEU A N 1
ATOM 620 C CA . LEU A 1 74 ? -9.079 -17.413 7.519 1.00 95.62 74 LEU A CA 1
ATOM 621 C C . LEU A 1 74 ? -7.703 -16.768 7.750 1.00 95.62 74 LEU A C 1
ATOM 623 O O . LEU A 1 74 ? -7.619 -15.775 8.486 1.00 95.62 74 LEU A O 1
ATOM 627 N N . PRO A 1 75 ? -6.633 -17.259 7.094 1.00 96.00 75 PRO A N 1
ATOM 628 C CA . PRO A 1 75 ? -5.279 -16.794 7.358 1.00 96.00 75 PRO A CA 1
ATOM 629 C C . PRO A 1 75 ? -5.078 -15.320 6.971 1.00 96.00 75 PRO A C 1
ATOM 631 O O . PRO A 1 75 ? -5.813 -14.777 6.136 1.00 96.00 75 PRO A O 1
ATOM 634 N N . PRO A 1 76 ? -4.055 -14.644 7.529 1.00 96.44 76 PRO A N 1
ATOM 635 C CA . PRO A 1 76 ? -3.703 -13.281 7.132 1.00 96.44 76 PRO A CA 1
ATOM 636 C C . PRO A 1 76 ? -3.265 -13.150 5.670 1.00 96.44 76 PRO A C 1
ATOM 638 O O . PRO A 1 76 ? -3.299 -12.052 5.133 1.00 96.44 76 PRO A O 1
ATOM 641 N N . ILE A 1 77 ? -2.846 -14.238 5.022 1.00 97.44 77 ILE A N 1
ATOM 642 C CA . ILE A 1 77 ? -2.492 -14.260 3.601 1.00 97.44 77 ILE A CA 1
ATOM 643 C C . ILE A 1 77 ? -3.351 -15.293 2.891 1.00 97.44 77 ILE A C 1
ATOM 645 O O . ILE A 1 77 ? -3.400 -16.443 3.320 1.00 97.44 77 ILE A O 1
ATOM 649 N N . THR A 1 78 ? -3.973 -14.893 1.785 1.00 97.12 78 THR A N 1
ATOM 650 C CA . THR A 1 78 ? -4.722 -15.797 0.905 1.00 97.12 78 THR A CA 1
ATOM 651 C C . THR A 1 78 ? -4.324 -15.581 -0.556 1.00 97.12 78 THR A C 1
ATOM 653 O O . THR A 1 78 ? -3.932 -14.475 -0.940 1.00 97.12 78 THR A O 1
ATOM 656 N N . PRO A 1 79 ? -4.363 -16.630 -1.390 1.00 96.94 79 PRO A N 1
ATOM 657 C CA . PRO A 1 79 ? -4.091 -16.486 -2.811 1.00 96.94 79 PRO A CA 1
ATOM 658 C C . PRO A 1 79 ? -5.251 -15.770 -3.514 1.00 96.94 79 PRO A C 1
ATOM 660 O O . PRO A 1 79 ? -6.407 -15.892 -3.118 1.00 96.94 79 PRO A O 1
ATOM 663 N N . LEU A 1 80 ? -4.957 -15.076 -4.615 1.00 96.75 80 LEU A N 1
ATOM 664 C CA . LEU A 1 80 ? -5.957 -14.319 -5.383 1.00 96.75 80 LEU A CA 1
ATOM 665 C C . LEU A 1 80 ? -7.135 -15.179 -5.862 1.00 96.75 80 LEU A C 1
ATOM 667 O O . LEU A 1 80 ? -8.272 -14.719 -5.895 1.00 96.75 80 LEU A O 1
ATOM 671 N N . TYR A 1 81 ? -6.894 -16.439 -6.223 1.00 95.06 81 TYR A N 1
ATOM 672 C CA . TYR A 1 81 ? -7.947 -17.318 -6.733 1.00 95.06 81 TYR A CA 1
ATOM 673 C C . TYR A 1 81 ? -9.004 -17.710 -5.682 1.00 95.06 81 TYR A C 1
ATOM 675 O O . TYR A 1 81 ? -9.988 -18.342 -6.051 1.00 95.06 81 TYR A O 1
ATOM 683 N N . TYR A 1 82 ? -8.839 -17.350 -4.401 1.00 95.00 82 TYR A N 1
ATOM 684 C CA . TYR A 1 82 ? -9.916 -17.486 -3.410 1.00 95.00 82 TYR A CA 1
ATOM 685 C C . TYR A 1 82 ? -11.071 -16.524 -3.712 1.00 95.00 82 TYR A C 1
ATOM 687 O O . TYR A 1 82 ? -12.226 -16.944 -3.736 1.00 95.00 82 TYR A O 1
ATOM 695 N N . ASP A 1 83 ? -10.752 -15.266 -4.020 1.00 94.62 83 ASP A N 1
ATOM 696 C CA . ASP A 1 83 ? -11.743 -14.220 -4.298 1.00 94.62 83 ASP A CA 1
ATOM 697 C C . ASP A 1 83 ? -12.136 -14.187 -5.786 1.00 94.62 83 ASP A C 1
ATOM 699 O O . ASP A 1 83 ? -13.251 -13.794 -6.137 1.00 94.62 83 ASP A O 1
ATOM 703 N N . TRP A 1 84 ? -11.248 -14.650 -6.677 1.00 94.75 84 TRP A N 1
ATOM 704 C CA . TRP A 1 84 ? -11.487 -14.707 -8.127 1.00 94.75 84 TRP A CA 1
ATOM 705 C C . TRP A 1 84 ? -11.269 -16.110 -8.729 1.00 94.75 84 TRP A C 1
ATOM 707 O O . TRP A 1 84 ? -10.471 -16.261 -9.657 1.00 94.75 84 TRP A O 1
ATOM 717 N N . PRO A 1 85 ? -12.006 -17.147 -8.283 1.00 95.12 85 PRO A N 1
ATOM 718 C CA . PRO A 1 85 ? -11.800 -18.534 -8.726 1.00 95.12 85 PRO A CA 1
ATOM 719 C C . PRO A 1 85 ? -12.126 -18.772 -10.209 1.00 95.12 85 PRO A C 1
ATOM 721 O O . PRO A 1 85 ? -11.686 -19.751 -10.802 1.00 95.12 85 PRO A O 1
ATOM 724 N N . ASN A 1 86 ? -12.902 -17.880 -10.829 1.00 90.12 86 ASN A N 1
ATOM 725 C CA . ASN A 1 86 ? -13.297 -17.986 -12.236 1.00 90.12 86 ASN A CA 1
ATOM 726 C C . ASN A 1 86 ? -12.395 -17.177 -13.187 1.00 90.12 86 ASN A C 1
ATOM 728 O O . ASN A 1 86 ? -12.625 -17.188 -14.396 1.00 90.12 86 ASN A O 1
ATOM 732 N N . GLU A 1 87 ? -11.396 -16.460 -12.665 1.00 86.75 87 GLU A N 1
ATOM 733 C CA . GLU A 1 87 ? -10.489 -15.629 -13.458 1.00 86.75 87 GLU A CA 1
ATOM 734 C C . GLU A 1 87 ? -9.129 -16.325 -13.582 1.00 86.75 87 GLU A C 1
ATOM 736 O O . GLU A 1 87 ? -8.384 -16.446 -12.614 1.00 86.75 87 GLU A O 1
ATOM 741 N N . GLU A 1 88 ? -8.762 -16.748 -14.793 1.00 86.00 88 GLU A N 1
ATOM 742 C CA . GLU A 1 88 ? -7.490 -17.444 -15.050 1.00 86.00 88 GLU A CA 1
ATOM 743 C C . GLU A 1 88 ? -6.271 -16.624 -14.596 1.00 86.00 88 GLU A C 1
ATOM 745 O O . GLU A 1 88 ? -5.324 -17.162 -14.027 1.00 86.00 88 GLU A O 1
ATOM 750 N N . SER A 1 89 ? -6.334 -15.297 -14.746 1.00 87.62 89 SER A N 1
ATOM 751 C CA . SER A 1 89 ? -5.273 -14.388 -14.296 1.00 87.62 89 SER A CA 1
ATOM 752 C C . SER A 1 89 ? -4.985 -14.490 -12.789 1.00 87.62 89 SER A C 1
ATOM 754 O O . SER A 1 89 ? -3.841 -14.287 -12.390 1.00 87.62 89 SER A O 1
ATOM 756 N N . ALA A 1 90 ? -5.967 -14.871 -11.961 1.00 90.75 90 ALA A N 1
ATOM 757 C CA . ALA A 1 90 ? -5.776 -15.067 -10.523 1.00 90.75 90 ALA A CA 1
ATOM 758 C C . ALA A 1 90 ? -4.849 -16.254 -10.203 1.00 90.75 90 ALA A C 1
ATOM 760 O O . ALA A 1 90 ? -4.162 -16.244 -9.184 1.00 90.75 90 ALA A O 1
ATOM 761 N N . TYR A 1 91 ? -4.799 -17.256 -11.086 1.00 89.38 91 TYR A N 1
ATOM 762 C CA . TYR A 1 91 ? -3.900 -18.409 -10.982 1.00 89.38 91 TYR A CA 1
ATOM 763 C C . TYR A 1 91 ? -2.520 -18.126 -11.588 1.00 89.38 91 TYR A C 1
ATOM 765 O O . TYR A 1 91 ? -1.528 -18.706 -11.155 1.00 89.38 91 TYR A O 1
ATOM 773 N N . LEU A 1 92 ? -2.446 -17.234 -12.582 1.00 88.06 92 LEU A N 1
ATOM 774 C CA . LEU A 1 92 ? -1.190 -16.855 -13.243 1.00 88.06 92 LEU A CA 1
ATOM 775 C C . LEU A 1 92 ? -0.377 -15.834 -12.436 1.00 88.06 92 LEU A C 1
ATOM 777 O O . LEU A 1 92 ? 0.843 -15.759 -12.574 1.00 88.06 92 LEU A O 1
ATOM 781 N N . ALA A 1 93 ? -1.033 -15.056 -11.580 1.00 89.06 93 ALA A N 1
ATOM 782 C CA . ALA A 1 93 ? -0.415 -14.035 -10.747 1.00 89.06 93 ALA A CA 1
ATOM 783 C C . ALA A 1 93 ? 0.300 -14.602 -9.500 1.00 89.06 93 ALA A C 1
ATOM 785 O O . ALA A 1 93 ? 0.012 -14.213 -8.371 1.00 89.06 93 ALA A O 1
ATOM 786 N N . GLY A 1 94 ? 1.260 -15.511 -9.699 1.00 86.25 94 GLY A N 1
ATOM 787 C CA . GLY A 1 94 ? 1.925 -16.244 -8.610 1.00 86.25 94 GLY A CA 1
ATOM 788 C C . GLY A 1 94 ? 2.785 -15.400 -7.656 1.00 86.25 94 GLY A C 1
ATOM 789 O O . GLY A 1 94 ? 3.084 -15.850 -6.556 1.00 86.25 94 GLY A O 1
ATOM 790 N N . GLY A 1 95 ? 3.172 -14.181 -8.048 1.00 92.31 95 GLY A N 1
ATOM 791 C CA . GLY A 1 95 ? 3.936 -13.243 -7.210 1.00 92.31 95 GLY A CA 1
ATOM 792 C C . GLY A 1 95 ? 3.075 -12.317 -6.344 1.00 92.31 95 GLY A C 1
ATOM 793 O O . GLY A 1 95 ? 3.594 -11.356 -5.783 1.00 92.31 95 GLY A O 1
ATOM 794 N N . GLN A 1 96 ? 1.764 -12.557 -6.275 1.00 96.62 96 GLN A N 1
ATOM 795 C CA . GLN A 1 96 ? 0.804 -11.685 -5.604 1.00 96.62 96 GLN A CA 1
ATOM 796 C C . GLN A 1 96 ? -0.061 -12.466 -4.615 1.00 96.62 96 GLN A C 1
ATOM 798 O O . GLN A 1 96 ? -0.386 -13.633 -4.838 1.00 96.62 96 GLN A O 1
ATOM 803 N N . TYR A 1 97 ? -0.498 -11.800 -3.551 1.00 98.31 97 TYR A N 1
ATOM 804 C CA . TYR A 1 97 ? -1.445 -12.369 -2.596 1.00 98.31 97 TYR A CA 1
ATOM 805 C C . TYR A 1 97 ? -2.309 -11.294 -1.943 1.00 98.31 97 TYR A C 1
ATOM 807 O O . TYR A 1 97 ? -1.918 -10.130 -1.839 1.00 98.31 97 TYR A O 1
ATOM 815 N N . LEU A 1 98 ? -3.483 -11.698 -1.464 1.00 98.38 98 LEU A N 1
ATOM 816 C CA . LEU A 1 98 ? -4.300 -10.870 -0.589 1.00 98.38 98 LEU A CA 1
ATOM 817 C C . LEU A 1 98 ? -3.715 -10.902 0.819 1.00 98.38 98 LEU A C 1
ATOM 819 O O . LEU A 1 98 ? -3.452 -11.970 1.375 1.00 98.38 98 LEU A O 1
ATOM 823 N N . PHE A 1 99 ? -3.513 -9.721 1.390 1.00 98.19 99 PHE A N 1
ATOM 824 C CA . PHE A 1 99 ? -3.013 -9.522 2.738 1.00 98.19 99 PHE A CA 1
ATOM 825 C C . PHE A 1 99 ? -4.146 -9.004 3.621 1.00 98.19 99 PHE A C 1
ATOM 827 O O . PHE A 1 99 ? -4.469 -7.815 3.657 1.00 98.19 99 PHE A O 1
ATOM 834 N N . GLY A 1 100 ? -4.775 -9.934 4.327 1.00 96.19 100 GLY A N 1
ATOM 835 C CA . GLY A 1 100 ? -5.975 -9.731 5.115 1.00 96.19 100 GLY A CA 1
ATOM 836 C C . GLY A 1 100 ? -7.20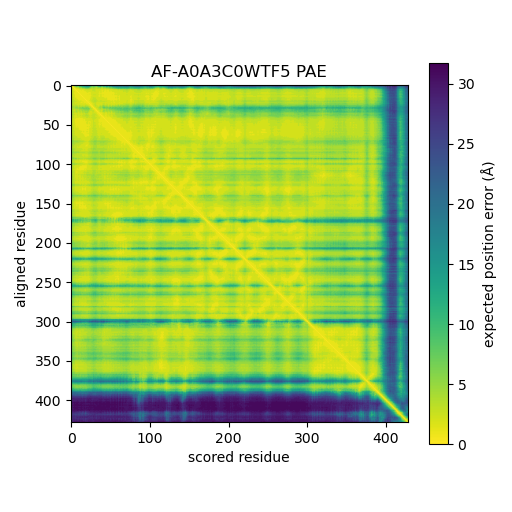5 -9.576 4.237 1.00 96.19 100 GLY A C 1
ATOM 837 O O . GLY A 1 100 ? -7.401 -10.353 3.311 1.00 96.19 100 GLY A O 1
ATOM 838 N N . SER A 1 101 ? -8.082 -8.639 4.582 1.00 92.56 101 SER A N 1
ATOM 839 C CA . SER A 1 101 ? -9.242 -8.295 3.753 1.00 92.56 101 SER A CA 1
ATOM 840 C C . SER A 1 101 ? -9.000 -7.045 2.913 1.00 92.56 101 SER A C 1
ATOM 842 O O . SER A 1 101 ? -9.612 -6.916 1.866 1.00 92.56 101 SER A O 1
ATOM 844 N N . GLN A 1 102 ? -8.127 -6.128 3.339 1.00 98.12 102 GLN A N 1
ATOM 845 C CA . GLN A 1 102 ? -8.074 -4.772 2.782 1.00 98.12 102 GLN A CA 1
ATOM 846 C C . GLN A 1 102 ? -6.983 -4.550 1.726 1.00 98.12 102 GLN A C 1
ATOM 848 O O . GLN A 1 102 ? -7.059 -3.575 0.978 1.00 98.12 102 GLN A O 1
ATOM 853 N N . LEU A 1 103 ? -5.973 -5.423 1.663 1.00 98.69 103 LEU A N 1
ATOM 854 C CA . LEU A 1 103 ? -4.759 -5.195 0.879 1.00 98.69 103 LEU A CA 1
ATOM 855 C C . LEU A 1 103 ? -4.440 -6.353 -0.072 1.00 98.69 103 LEU A C 1
ATOM 857 O O . LEU A 1 103 ? -4.749 -7.509 0.206 1.00 98.69 103 LEU A O 1
ATOM 861 N N . MET A 1 104 ? -3.731 -6.040 -1.153 1.00 98.62 104 MET A N 1
ATOM 862 C CA . MET A 1 104 ? -3.057 -6.971 -2.053 1.00 98.62 104 MET A CA 1
ATOM 863 C C . MET A 1 104 ? -1.570 -6.612 -2.103 1.00 98.62 104 MET A C 1
ATOM 865 O O . MET A 1 104 ? -1.214 -5.485 -2.442 1.00 98.62 104 MET A O 1
ATOM 869 N N . ALA A 1 105 ? -0.696 -7.554 -1.768 1.00 98.56 105 ALA A N 1
ATOM 870 C CA . ALA A 1 105 ? 0.751 -7.378 -1.832 1.00 98.56 105 ALA A CA 1
ATOM 871 C C . ALA A 1 105 ? 1.321 -8.040 -3.093 1.00 98.56 105 ALA A C 1
ATOM 873 O O . ALA A 1 105 ? 0.856 -9.104 -3.504 1.00 98.56 105 ALA A O 1
ATOM 874 N N . ALA A 1 106 ? 2.359 -7.432 -3.672 1.00 98.12 106 ALA A N 1
ATOM 875 C CA . ALA A 1 106 ? 3.120 -7.993 -4.790 1.00 98.12 106 ALA A CA 1
ATOM 876 C C . ALA A 1 106 ? 4.636 -7.847 -4.537 1.00 98.12 106 ALA A C 1
ATOM 878 O O . ALA A 1 106 ? 5.282 -6.970 -5.124 1.00 98.12 106 ALA A O 1
ATOM 879 N N . PRO A 1 107 ? 5.222 -8.639 -3.615 1.00 97.75 107 PRO A N 1
ATOM 880 C CA . PRO A 1 107 ? 6.631 -8.508 -3.255 1.00 97.75 107 PRO A CA 1
ATOM 881 C C . PRO A 1 107 ? 7.564 -8.652 -4.460 1.00 97.75 107 PRO A C 1
ATOM 883 O O . PRO A 1 107 ? 7.405 -9.541 -5.293 1.00 97.75 107 PRO A O 1
ATOM 886 N N . VAL A 1 108 ? 8.583 -7.795 -4.523 1.00 97.50 108 VAL A N 1
ATOM 887 C CA . VAL A 1 108 ? 9.612 -7.867 -5.564 1.00 97.50 108 VAL A CA 1
ATOM 888 C C . VAL A 1 108 ? 10.569 -9.015 -5.239 1.00 97.50 108 VAL A C 1
ATOM 890 O O . VAL A 1 108 ? 11.216 -9.003 -4.195 1.00 97.50 108 VAL A O 1
ATOM 893 N N . THR A 1 109 ? 10.663 -9.993 -6.139 1.00 94.94 109 THR A N 1
ATOM 894 C CA . THR A 1 109 ? 11.453 -11.229 -5.953 1.00 94.94 109 THR A CA 1
ATOM 895 C C . THR A 1 109 ? 12.522 -11.446 -7.028 1.00 94.94 109 THR A C 1
ATOM 897 O O . THR A 1 109 ? 13.167 -12.490 -7.060 1.00 94.94 109 THR A O 1
ATOM 900 N N . ALA A 1 110 ? 12.722 -10.459 -7.901 1.00 94.06 110 ALA A N 1
ATOM 901 C CA . ALA A 1 110 ? 13.773 -10.447 -8.911 1.00 94.06 110 ALA A CA 1
ATOM 902 C C . ALA A 1 110 ? 14.781 -9.325 -8.608 1.00 94.06 110 ALA A C 1
ATOM 904 O O . ALA A 1 110 ? 14.379 -8.306 -8.034 1.00 94.06 110 ALA A O 1
ATOM 905 N N . PRO A 1 111 ? 16.058 -9.493 -8.996 1.00 95.31 111 PRO A N 1
ATOM 906 C CA . PRO A 1 111 ? 17.065 -8.461 -8.802 1.00 95.31 111 PRO A CA 1
ATOM 907 C C . PRO A 1 111 ? 16.736 -7.199 -9.606 1.00 95.31 111 PRO A C 1
ATOM 909 O O . PRO A 1 111 ? 16.003 -7.237 -10.602 1.00 95.31 111 PRO A O 1
ATOM 912 N N . VAL A 1 112 ? 17.280 -6.070 -9.172 1.00 95.94 112 VAL A N 1
ATOM 913 C CA . VAL A 1 112 ? 17.240 -4.806 -9.897 1.00 95.94 112 VAL A CA 1
ATOM 914 C C . VAL A 1 112 ? 17.948 -4.958 -11.242 1.00 95.94 112 VAL A C 1
ATOM 916 O O . VAL A 1 112 ? 19.044 -5.507 -11.343 1.00 95.94 112 VAL A O 1
ATOM 919 N N . ASP A 1 113 ? 17.323 -4.430 -12.292 1.00 97.25 113 ASP A N 1
ATOM 920 C CA . ASP A 1 113 ? 17.985 -4.302 -13.582 1.00 97.25 113 ASP A CA 1
ATOM 921 C C . ASP A 1 113 ? 19.062 -3.199 -13.491 1.00 97.25 113 ASP A C 1
ATOM 923 O O . ASP A 1 113 ? 18.743 -2.072 -13.087 1.00 97.25 113 ASP A O 1
ATOM 927 N N . PRO A 1 114 ? 20.331 -3.488 -13.839 1.00 95.75 114 PRO A N 1
ATOM 928 C CA . PRO A 1 114 ? 21.436 -2.549 -13.660 1.00 95.75 114 PRO A CA 1
ATOM 929 C C . PRO A 1 114 ? 21.322 -1.303 -14.546 1.00 95.75 114 PRO A C 1
ATOM 931 O O . PRO A 1 114 ? 21.819 -0.247 -14.152 1.00 95.75 114 PRO A O 1
ATOM 934 N N . ASP A 1 115 ? 20.649 -1.394 -15.694 1.00 97.06 115 ASP A N 1
ATOM 935 C CA . ASP A 1 115 ? 20.423 -0.262 -16.592 1.00 97.06 115 ASP A CA 1
ATOM 936 C C . ASP A 1 115 ? 19.246 0.591 -16.115 1.00 97.06 115 ASP A C 1
ATOM 938 O O . ASP A 1 115 ? 19.252 1.807 -16.272 1.00 97.06 115 ASP A O 1
ATOM 942 N N . LEU A 1 116 ? 18.232 -0.005 -15.488 1.00 96.69 116 LEU A N 1
ATOM 943 C CA . LEU A 1 116 ? 17.045 0.729 -15.032 1.00 96.69 116 LEU A CA 1
ATOM 944 C C . LEU A 1 116 ? 17.144 1.217 -13.583 1.00 96.69 116 LEU A C 1
ATOM 946 O O . LEU A 1 116 ? 16.416 2.132 -13.197 1.00 96.69 116 LEU A O 1
ATOM 950 N N . ASN A 1 117 ? 18.009 0.603 -12.773 1.00 96.12 117 ASN A N 1
ATOM 951 C CA . ASN A 1 117 ? 18.024 0.731 -11.314 1.00 96.12 117 ASN A CA 1
ATOM 952 C C . ASN A 1 117 ? 16.638 0.471 -10.676 1.00 96.12 117 ASN A C 1
ATOM 954 O O . ASN A 1 117 ? 16.249 1.087 -9.677 1.00 96.12 117 ASN A O 1
ATOM 958 N N . GLN A 1 118 ? 15.850 -0.397 -11.316 1.00 96.81 118 GLN A N 1
ATOM 959 C CA . GLN A 1 118 ? 14.504 -0.794 -10.920 1.00 96.81 118 GLN A CA 1
ATOM 960 C C . GLN A 1 118 ? 14.247 -2.252 -11.315 1.00 96.81 118 GLN A C 1
ATOM 962 O O . GLN A 1 118 ? 14.843 -2.765 -12.258 1.00 96.81 118 GLN A O 1
ATOM 967 N N . THR A 1 119 ? 13.305 -2.900 -10.638 1.00 96.44 119 THR A N 1
ATOM 968 C CA . THR A 1 119 ? 12.841 -4.248 -10.969 1.00 96.44 119 THR A CA 1
ATOM 969 C C . THR A 1 119 ? 11.491 -4.181 -11.667 1.00 96.44 119 THR A C 1
ATOM 971 O O . THR A 1 119 ? 10.540 -3.583 -11.156 1.00 96.44 119 THR A O 1
ATOM 974 N N . ARG A 1 120 ? 11.390 -4.825 -12.829 1.00 94.88 120 ARG A N 1
ATOM 975 C CA . ARG A 1 120 ? 10.134 -4.992 -13.562 1.00 94.88 120 ARG A CA 1
ATOM 976 C C . ARG A 1 120 ? 9.213 -5.983 -12.844 1.00 94.88 120 ARG A C 1
ATOM 978 O O . ARG A 1 120 ? 9.623 -7.099 -12.543 1.00 94.88 120 ARG A O 1
ATOM 985 N N . GLN A 1 121 ? 7.949 -5.616 -12.656 1.00 93.69 121 GLN A N 1
ATOM 986 C CA . GLN A 1 121 ? 6.892 -6.506 -12.180 1.00 93.69 121 GLN A CA 1
ATOM 987 C C . GLN A 1 121 ? 5.628 -6.360 -13.021 1.00 93.69 121 GLN A C 1
ATOM 989 O O . GLN A 1 121 ? 5.201 -5.249 -13.338 1.00 93.69 121 GLN A O 1
ATOM 994 N N . ALA A 1 122 ? 5.009 -7.493 -13.343 1.00 93.12 122 ALA A N 1
ATOM 995 C CA . ALA A 1 122 ? 3.666 -7.525 -13.895 1.00 93.12 122 ALA A CA 1
ATOM 996 C C . ALA A 1 122 ? 2.680 -7.898 -12.793 1.00 93.12 122 ALA A C 1
ATOM 998 O O . ALA A 1 122 ? 2.768 -8.970 -12.199 1.00 93.12 122 ALA A O 1
ATOM 999 N N . ILE A 1 123 ? 1.754 -6.988 -12.543 1.00 95.31 123 ILE A N 1
ATOM 1000 C CA . ILE A 1 123 ? 0.789 -7.043 -11.456 1.00 95.31 123 ILE A CA 1
ATOM 1001 C C . ILE A 1 123 ? -0.583 -7.178 -12.092 1.00 95.31 123 ILE A C 1
ATOM 1003 O O . ILE A 1 123 ? -0.949 -6.388 -12.964 1.00 95.31 123 ILE A O 1
ATOM 1007 N N . TRP A 1 124 ? -1.330 -8.202 -11.705 1.00 95.19 124 TRP A N 1
ATOM 1008 C CA . TRP A 1 124 ? -2.715 -8.333 -12.129 1.00 95.19 124 TRP A CA 1
ATOM 1009 C C . TRP A 1 124 ? -3.609 -7.665 -11.098 1.00 95.19 124 TRP A C 1
ATOM 1011 O O . TRP A 1 124 ? -3.647 -8.102 -9.949 1.00 95.19 124 TRP A O 1
ATOM 1021 N N . PHE A 1 125 ? -4.328 -6.629 -11.525 1.00 95.81 125 PHE A N 1
ATOM 1022 C CA . PHE A 1 125 ? -5.368 -5.991 -10.735 1.00 95.81 125 PHE A CA 1
ATOM 1023 C C . PHE A 1 125 ? -6.705 -6.664 -11.040 1.00 95.81 125 PHE A C 1
ATOM 1025 O O . PHE A 1 125 ? -7.171 -6.588 -12.185 1.00 95.81 125 PHE A O 1
ATOM 1032 N N . PRO A 1 126 ? -7.342 -7.308 -10.049 1.00 95.06 126 PRO A N 1
ATOM 1033 C CA . PRO A 1 126 ? -8.683 -7.850 -10.202 1.00 95.06 126 PRO A CA 1
ATOM 1034 C C . PRO A 1 126 ? -9.723 -6.753 -10.441 1.00 95.06 126 PRO A C 1
ATOM 1036 O O . PRO A 1 126 ? -9.460 -5.572 -10.219 1.00 95.06 126 PRO A O 1
ATOM 1039 N N . ARG A 1 127 ? -10.933 -7.138 -10.871 1.00 93.50 127 ARG A N 1
ATOM 1040 C CA . ARG A 1 127 ? -12.035 -6.188 -11.106 1.00 93.50 127 ARG A CA 1
ATOM 1041 C C . ARG A 1 127 ? -12.265 -5.292 -9.884 1.00 93.50 127 ARG A C 1
ATOM 1043 O O . ARG A 1 127 ? -12.440 -5.803 -8.785 1.00 93.50 127 ARG A O 1
ATOM 1050 N N . GLY A 1 128 ? -12.351 -3.986 -10.124 1.00 93.44 128 GLY A N 1
ATOM 1051 C CA . GLY A 1 128 ? -12.541 -2.969 -9.093 1.00 93.44 128 GLY A CA 1
ATOM 1052 C C . GLY A 1 128 ? -11.494 -1.867 -9.196 1.00 93.44 128 GLY A C 1
ATOM 1053 O O . GLY A 1 128 ? -10.667 -1.867 -10.107 1.00 93.44 128 GLY A O 1
ATOM 1054 N N . GLU A 1 129 ? -11.542 -0.935 -8.256 1.00 95.62 129 GLU A N 1
ATOM 1055 C CA . GLU A 1 129 ? -10.547 0.122 -8.111 1.00 95.62 129 GLU A CA 1
ATOM 1056 C C . GLU A 1 129 ? -9.557 -0.251 -7.005 1.00 95.62 129 GLU A C 1
ATOM 1058 O O . GLU A 1 129 ? -9.935 -0.773 -5.952 1.00 95.62 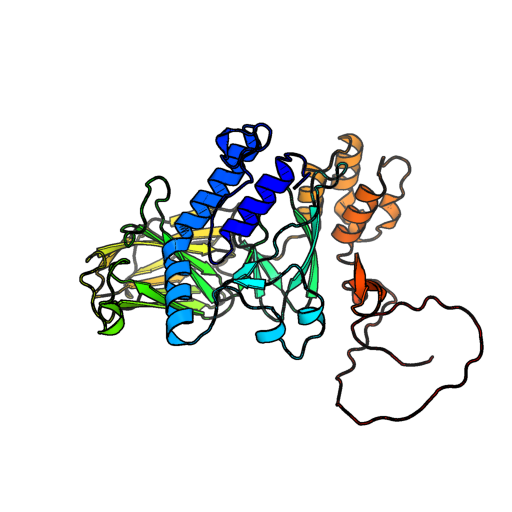129 GLU A O 1
ATOM 1063 N N . TRP A 1 130 ? -8.285 0.015 -7.267 1.00 97.69 130 TRP A N 1
ATOM 1064 C CA . TRP A 1 130 ? -7.156 -0.269 -6.396 1.00 97.69 130 TRP A CA 1
ATOM 1065 C C . TRP A 1 130 ? -6.270 0.963 -6.293 1.00 97.69 130 TRP A C 1
ATOM 1067 O O . TRP A 1 130 ? -6.180 1.760 -7.224 1.00 97.69 130 TRP A O 1
ATOM 1077 N N . PHE A 1 131 ? -5.574 1.099 -5.175 1.00 98.00 131 PHE A N 1
ATOM 1078 C CA . PHE A 1 131 ? -4.714 2.238 -4.903 1.00 98.00 131 PHE A CA 1
ATOM 1079 C C . PHE A 1 131 ? -3.373 1.752 -4.389 1.00 98.00 131 PHE A C 1
ATOM 1081 O O . PHE A 1 131 ? -3.337 0.939 -3.470 1.00 98.00 131 PHE A O 1
ATOM 1088 N N . ASP A 1 132 ? -2.272 2.258 -4.938 1.00 97.94 132 ASP A N 1
ATOM 1089 C CA . ASP A 1 132 ? -0.964 2.104 -4.307 1.00 97.94 132 ASP A CA 1
ATOM 1090 C C . ASP A 1 132 ? -1.048 2.638 -2.875 1.00 97.94 132 ASP A C 1
ATOM 1092 O O . ASP A 1 132 ? -1.425 3.790 -2.639 1.00 97.94 132 ASP A O 1
ATOM 1096 N N . PHE A 1 133 ? -0.716 1.782 -1.916 1.00 98.50 133 PHE A N 1
ATOM 1097 C CA . PHE A 1 133 ? -0.947 2.057 -0.512 1.00 98.50 133 PHE A CA 1
ATOM 1098 C C . PHE A 1 133 ? -0.163 3.278 -0.035 1.00 98.50 133 PHE A C 1
ATOM 1100 O O . PHE A 1 133 ? -0.661 4.009 0.812 1.00 98.50 133 PHE A O 1
ATOM 1107 N N . PHE A 1 134 ? 1.042 3.522 -0.557 1.00 97.69 134 PHE A N 1
ATOM 1108 C CA . PHE A 1 134 ? 1.922 4.593 -0.084 1.00 97.69 134 PHE A CA 1
ATOM 1109 C C . PHE A 1 134 ? 1.695 5.910 -0.823 1.00 97.69 134 PHE A C 1
ATOM 1111 O O . PHE A 1 134 ? 1.753 6.974 -0.213 1.00 97.69 134 PHE A O 1
ATOM 1118 N N . THR A 1 135 ? 1.432 5.842 -2.125 1.00 96.12 135 THR A N 1
ATOM 1119 C CA . THR A 1 135 ? 1.348 7.017 -3.001 1.00 96.12 135 THR A CA 1
ATOM 1120 C C . THR A 1 135 ? -0.087 7.440 -3.325 1.00 96.12 135 THR A C 1
ATOM 1122 O O . THR A 1 135 ? -0.287 8.504 -3.911 1.00 96.12 135 THR A O 1
ATOM 1125 N N . GLY A 1 136 ? -1.084 6.601 -3.028 1.00 96.62 136 GLY A N 1
ATOM 1126 C CA . GLY A 1 136 ? -2.480 6.830 -3.412 1.00 96.62 136 GLY A CA 1
ATOM 1127 C C . GLY A 1 136 ? -2.722 6.754 -4.925 1.00 96.62 136 GLY A C 1
ATOM 1128 O O . GLY A 1 136 ? -3.729 7.256 -5.417 1.00 96.62 136 GLY A O 1
ATOM 1129 N N . GLU A 1 137 ? -1.785 6.194 -5.697 1.00 95.19 137 GLU A N 1
ATOM 1130 C CA . GLU A 1 137 ? -1.917 6.062 -7.151 1.00 95.19 137 GLU A CA 1
ATOM 1131 C C . GLU A 1 137 ? -3.024 5.078 -7.514 1.00 95.19 137 GLU A C 1
ATOM 1133 O O . GLU A 1 137 ? -3.000 3.944 -7.051 1.00 95.19 137 GLU A O 1
ATOM 1138 N N . ARG A 1 138 ? -3.970 5.494 -8.358 1.00 95.44 138 ARG A N 1
ATOM 1139 C CA . ARG A 1 138 ? -5.128 4.673 -8.718 1.00 95.44 138 ARG A CA 1
ATOM 1140 C C . ARG A 1 138 ? -4.843 3.716 -9.877 1.00 95.44 138 ARG A C 1
ATOM 1142 O O . ARG A 1 138 ? -4.273 4.111 -10.897 1.00 95.44 138 ARG A O 1
ATOM 1149 N N . PHE A 1 139 ? -5.359 2.497 -9.754 1.00 94.25 139 PHE A N 1
ATOM 1150 C CA . PHE A 1 139 ? -5.378 1.449 -10.769 1.00 94.25 139 PHE A CA 1
ATOM 1151 C C . PHE A 1 139 ? -6.783 0.844 -10.875 1.00 94.25 139 PHE A C 1
ATOM 1153 O O . PHE A 1 139 ? -7.369 0.432 -9.879 1.00 94.25 139 PHE A O 1
ATOM 1160 N N . SER A 1 140 ? -7.311 0.738 -12.092 1.00 92.00 140 SER A N 1
ATOM 1161 C CA . SER A 1 140 ? -8.589 0.060 -12.354 1.00 92.00 140 SER A CA 1
ATOM 1162 C C . SER A 1 140 ? -8.340 -1.376 -12.798 1.00 92.00 140 SER A C 1
ATOM 1164 O O . SER A 1 140 ? -7.419 -1.613 -13.567 1.00 92.00 140 SER A O 1
ATOM 1166 N N . GLY A 1 141 ? -9.164 -2.338 -12.407 1.00 90.81 141 GLY A N 1
ATOM 1167 C CA . GLY A 1 141 ? -9.154 -3.692 -12.964 1.00 90.81 141 GLY A CA 1
ATOM 1168 C C . GLY A 1 141 ? -10.482 -4.066 -13.638 1.00 90.81 141 GLY A C 1
ATOM 1169 O O . GLY A 1 141 ? -11.473 -3.348 -13.507 1.00 90.81 141 GLY A O 1
ATOM 1170 N N . PRO A 1 142 ? -10.563 -5.217 -14.334 1.00 90.81 142 PRO A N 1
ATOM 1171 C CA . PRO A 1 142 ? -9.545 -6.259 -14.400 1.00 90.81 142 PRO A CA 1
ATOM 1172 C C . PRO A 1 142 ? -8.513 -5.990 -15.503 1.00 90.81 142 PRO A C 1
ATOM 1174 O O . PRO A 1 142 ? -8.870 -5.953 -16.681 1.00 90.81 142 PRO A O 1
ATOM 1177 N N . GLN A 1 143 ? -7.237 -5.840 -15.145 1.00 88.25 143 GLN A N 1
ATOM 1178 C CA . GLN A 1 143 ? -6.152 -5.719 -16.125 1.00 88.25 143 GLN A CA 1
ATOM 1179 C C . GLN A 1 143 ? -4.797 -6.106 -15.541 1.00 88.25 143 GLN A C 1
ATOM 1181 O O . GLN A 1 143 ? -4.586 -6.072 -14.331 1.00 88.25 143 GLN A O 1
ATOM 1186 N N . TRP A 1 144 ? -3.862 -6.436 -16.425 1.00 92.06 144 TRP A N 1
ATOM 1187 C CA . TRP A 1 144 ? -2.456 -6.514 -16.059 1.00 92.06 144 TRP A CA 1
ATOM 1188 C C . TRP A 1 144 ? -1.832 -5.129 -16.129 1.00 92.06 144 TRP A C 1
ATOM 1190 O O . TRP A 1 144 ? -2.190 -4.313 -16.975 1.00 92.06 144 TRP A O 1
ATOM 1200 N N . GLN A 1 145 ? -0.857 -4.870 -15.277 1.00 91.25 145 GLN A N 1
ATOM 1201 C CA . GLN A 1 145 ? -0.069 -3.661 -15.329 1.00 91.25 145 GLN A CA 1
ATOM 1202 C C . GLN A 1 145 ? 1.398 -3.979 -15.123 1.00 91.25 145 GLN A C 1
ATOM 1204 O O . GLN A 1 145 ? 1.772 -4.714 -14.215 1.00 91.25 145 GLN A O 1
ATOM 1209 N N . ILE A 1 146 ? 2.227 -3.394 -15.980 1.00 92.50 146 ILE A N 1
ATOM 1210 C CA . ILE A 1 146 ? 3.672 -3.527 -15.903 1.00 92.50 146 ILE A CA 1
ATOM 1211 C C . ILE A 1 146 ? 4.217 -2.268 -15.246 1.00 92.50 146 ILE A C 1
ATOM 1213 O O . ILE A 1 146 ? 4.060 -1.154 -15.762 1.00 92.50 146 ILE A O 1
ATOM 1217 N N . ASN A 1 147 ? 4.834 -2.467 -14.090 1.00 92.88 147 ASN A N 1
ATOM 1218 C CA . ASN A 1 147 ? 5.414 -1.425 -13.264 1.00 92.88 147 ASN A CA 1
ATOM 1219 C C . ASN A 1 147 ? 6.888 -1.743 -12.992 1.00 92.88 147 ASN A C 1
ATOM 1221 O O . ASN A 1 147 ? 7.312 -2.897 -13.018 1.00 92.88 147 ASN A O 1
ATOM 1225 N N . HIS A 1 148 ? 7.664 -0.698 -12.724 1.00 94.81 148 HIS A N 1
ATOM 1226 C CA . HIS A 1 148 ? 9.085 -0.795 -12.415 1.00 94.81 148 HIS A CA 1
ATOM 1227 C C . HIS A 1 148 ? 9.319 -0.196 -11.031 1.00 94.81 148 HIS A C 1
ATOM 1229 O O . HIS A 1 148 ? 9.014 0.979 -10.815 1.00 94.81 148 HIS A O 1
ATOM 1235 N N . TYR A 1 149 ? 9.856 -0.989 -10.109 1.00 96.56 149 TYR A N 1
ATOM 1236 C CA . TYR A 1 149 ? 10.000 -0.623 -8.701 1.00 96.56 149 TYR A CA 1
ATOM 1237 C C . TYR A 1 149 ? 11.464 -0.455 -8.320 1.00 96.56 149 TYR A C 1
ATOM 1239 O O . TYR A 1 149 ? 12.272 -1.347 -8.561 1.00 96.56 149 TYR A O 1
ATOM 1247 N N . SER A 1 150 ? 11.820 0.669 -7.704 1.00 96.38 150 SER A N 1
ATOM 1248 C CA . SER A 1 150 ? 13.133 0.813 -7.069 1.00 96.38 150 SER A CA 1
ATOM 1249 C C . SER A 1 150 ? 13.226 -0.057 -5.814 1.00 96.38 150 SER A C 1
ATOM 1251 O O . SER A 1 150 ? 12.212 -0.552 -5.311 1.00 96.38 150 SER A O 1
ATOM 1253 N N . LEU A 1 151 ? 14.436 -0.215 -5.270 1.00 97.31 151 LEU A N 1
ATOM 1254 C CA . LEU A 1 151 ? 14.656 -0.944 -4.016 1.00 97.31 151 LEU A CA 1
ATOM 1255 C C . LEU A 1 151 ? 13.846 -0.368 -2.841 1.00 97.31 151 LEU A C 1
ATOM 1257 O O . LEU A 1 151 ? 13.456 -1.104 -1.942 1.00 97.31 151 LEU A O 1
ATOM 1261 N N . ALA A 1 152 ? 13.542 0.931 -2.868 1.00 96.75 152 ALA A N 1
ATOM 1262 C CA . ALA A 1 152 ? 12.792 1.611 -1.816 1.00 96.75 152 ALA A CA 1
ATOM 1263 C C . ALA A 1 152 ? 11.274 1.367 -1.854 1.00 96.75 152 ALA A C 1
ATOM 1265 O O . ALA A 1 152 ? 10.592 1.615 -0.862 1.00 96.75 152 ALA A O 1
ATOM 1266 N N . GLU A 1 153 ? 10.734 0.934 -2.993 1.00 97.12 153 GLU A N 1
ATOM 1267 C CA . GLU A 1 153 ? 9.292 0.800 -3.196 1.00 97.12 153 GLU A CA 1
ATOM 1268 C C . GLU A 1 153 ? 8.820 -0.611 -2.815 1.00 97.12 153 GLU A C 1
ATOM 1270 O O . GLU A 1 153 ? 9.387 -1.608 -3.274 1.00 97.12 153 GLU A O 1
ATOM 1275 N N . ILE A 1 154 ? 7.762 -0.682 -1.999 1.00 98.06 154 ILE A N 1
ATOM 1276 C CA . ILE A 1 154 ? 7.087 -1.918 -1.580 1.00 98.06 154 ILE A CA 1
ATOM 1277 C C . ILE A 1 154 ? 5.720 -1.961 -2.277 1.00 98.06 154 ILE A C 1
ATOM 1279 O O . ILE A 1 154 ? 4.830 -1.208 -1.880 1.00 98.06 154 ILE A O 1
ATOM 1283 N N . PRO A 1 155 ? 5.520 -2.805 -3.304 1.00 98.19 155 PRO A N 1
ATOM 1284 C CA . PRO A 1 155 ? 4.250 -2.866 -4.022 1.00 98.19 155 PRO A CA 1
ATOM 1285 C C . PRO A 1 155 ? 3.154 -3.452 -3.131 1.00 98.19 155 PRO A C 1
ATOM 1287 O O . PRO A 1 155 ? 3.124 -4.650 -2.832 1.00 98.19 155 PRO A O 1
ATOM 1290 N N . LEU A 1 156 ? 2.261 -2.572 -2.696 1.00 98.75 156 LEU A N 1
ATOM 1291 C CA . LEU A 1 156 ? 1.148 -2.869 -1.813 1.00 98.75 156 LEU A CA 1
ATOM 1292 C C . LEU A 1 156 ? -0.040 -2.035 -2.266 1.00 98.75 156 LEU A C 1
ATOM 1294 O O . LEU A 1 156 ? 0.100 -0.830 -2.463 1.00 98.75 156 LEU A O 1
ATOM 1298 N N . PHE A 1 157 ? -1.197 -2.665 -2.414 1.00 98.75 157 PHE A N 1
ATOM 1299 C CA . PHE A 1 157 ? -2.373 -2.025 -2.983 1.00 98.75 157 PHE A CA 1
ATOM 1300 C C . PHE A 1 157 ? -3.572 -2.197 -2.070 1.00 98.75 157 PHE A C 1
ATOM 1302 O O . PHE A 1 157 ? -3.872 -3.309 -1.645 1.00 98.75 157 PHE A O 1
ATOM 1309 N N . ALA A 1 158 ? -4.267 -1.106 -1.784 1.00 98.62 158 ALA A N 1
ATOM 1310 C CA . ALA A 1 158 ? -5.539 -1.122 -1.088 1.00 98.62 158 ALA A CA 1
ATOM 1311 C C . ALA A 1 158 ? -6.685 -1.162 -2.096 1.00 98.62 158 ALA A C 1
ATOM 1313 O O . ALA A 1 158 ? -6.636 -0.489 -3.126 1.00 98.62 158 ALA A O 1
ATOM 1314 N N . ARG A 1 159 ? -7.721 -1.948 -1.809 1.00 97.38 159 ARG A N 1
ATOM 1315 C CA . ARG A 1 159 ? -8.969 -1.909 -2.584 1.00 97.38 159 ARG A CA 1
ATOM 1316 C C . ARG A 1 159 ? -9.744 -0.622 -2.289 1.00 97.38 159 ARG A C 1
ATOM 1318 O O . ARG A 1 159 ? -9.616 -0.059 -1.202 1.00 97.38 159 ARG A O 1
ATOM 1325 N N . ALA A 1 160 ? -10.585 -0.181 -3.217 1.00 97.12 160 ALA A N 1
ATOM 1326 C CA . ALA A 1 160 ? -11.563 0.866 -2.934 1.00 97.12 160 ALA A CA 1
ATOM 1327 C C . ALA A 1 160 ? -12.415 0.524 -1.701 1.00 97.12 160 ALA A C 1
ATOM 1329 O O . ALA A 1 160 ? -12.794 -0.633 -1.505 1.00 97.12 160 ALA A O 1
ATOM 1330 N N . GLY A 1 161 ? -12.668 1.524 -0.853 1.00 97.25 161 GLY A N 1
ATOM 1331 C CA . GLY A 1 161 ? -13.357 1.351 0.429 1.00 97.25 161 GLY A CA 1
ATOM 1332 C C . GLY A 1 161 ? -12.502 0.733 1.539 1.00 97.25 161 GLY A C 1
ATOM 1333 O O . GLY A 1 161 ? -12.993 0.525 2.647 1.00 97.25 161 GLY A O 1
ATOM 1334 N N . ALA A 1 162 ? -11.222 0.432 1.300 1.00 98.50 162 ALA A N 1
ATOM 1335 C CA . ALA A 1 162 ? -10.358 -0.087 2.353 1.00 98.50 162 ALA A CA 1
ATOM 1336 C C . ALA A 1 162 ? -10.212 0.907 3.514 1.00 98.50 162 ALA A C 1
ATOM 1338 O O . ALA A 1 162 ? -10.001 2.102 3.309 1.00 98.50 162 ALA A O 1
ATOM 1339 N N . ILE A 1 163 ? -10.268 0.379 4.737 1.00 98.75 163 ILE A N 1
ATOM 1340 C CA . ILE A 1 163 ? -10.006 1.108 5.980 1.00 98.75 163 ILE A CA 1
ATOM 1341 C C . ILE A 1 163 ? -8.907 0.358 6.722 1.00 98.75 163 ILE A C 1
ATOM 1343 O O . ILE A 1 163 ? -9.049 -0.837 6.990 1.00 98.75 163 ILE A O 1
ATOM 1347 N N . LEU A 1 164 ? -7.814 1.047 7.041 1.00 98.62 164 LEU A N 1
ATOM 1348 C CA . LEU A 1 164 ? -6.665 0.466 7.726 1.00 98.62 164 LEU A CA 1
ATOM 1349 C C . LEU A 1 164 ? -6.351 1.221 9.016 1.00 98.62 164 LEU A C 1
ATOM 1351 O O . LEU A 1 164 ? -5.917 2.373 8.936 1.00 98.62 164 LEU A O 1
ATOM 1355 N N . PRO A 1 165 ? -6.514 0.579 10.188 1.00 98.44 165 PRO A N 1
ATOM 1356 C CA . PRO A 1 165 ? -6.029 1.124 11.442 1.00 98.44 165 PRO A CA 1
ATOM 1357 C C . PRO A 1 165 ? -4.531 0.889 11.577 1.00 98.44 165 PRO A C 1
ATOM 1359 O O . PRO A 1 165 ? -4.061 -0.253 11.588 1.00 98.44 165 PRO A O 1
ATOM 1362 N N . LEU A 1 166 ? -3.788 1.983 11.698 1.00 98.50 166 LEU A N 1
ATOM 1363 C CA . LEU A 1 166 ? -2.352 1.978 11.907 1.00 98.50 166 LEU A CA 1
ATOM 1364 C C . LEU A 1 166 ? -2.008 2.661 13.226 1.00 98.50 166 LEU A C 1
ATOM 1366 O O . LEU A 1 166 ? -2.541 3.718 13.557 1.00 98.50 166 LEU A O 1
ATOM 1370 N N . GLN A 1 167 ? -1.064 2.090 13.961 1.00 97.50 167 GLN A N 1
ATOM 1371 C CA . GLN A 1 167 ? -0.451 2.778 15.088 1.00 97.50 167 GLN A CA 1
ATOM 1372 C C . GLN A 1 167 ? 0.392 3.951 14.570 1.00 97.50 167 GLN A C 1
ATOM 1374 O O . GLN A 1 167 ? 1.311 3.756 13.773 1.00 97.50 167 GLN A O 1
ATOM 1379 N N . ALA A 1 168 ? 0.084 5.165 15.033 1.00 95.75 168 ALA A N 1
ATOM 1380 C CA . ALA A 1 168 ? 0.722 6.383 14.531 1.00 95.75 168 ALA A CA 1
ATOM 1381 C C . ALA A 1 168 ? 2.184 6.534 15.004 1.00 95.75 168 ALA A C 1
ATOM 1383 O O . ALA A 1 168 ? 3.020 7.091 14.293 1.00 95.75 168 ALA A O 1
ATOM 1384 N N . GLU A 1 169 ? 2.515 6.025 16.196 1.00 91.94 169 GLU A N 1
ATOM 1385 C CA . GLU A 1 169 ? 3.848 6.136 16.802 1.00 91.94 169 GLU A CA 1
ATOM 1386 C C . GLU A 1 169 ? 4.590 4.794 16.764 1.00 91.94 169 GLU A C 1
ATOM 1388 O O . GLU A 1 169 ? 4.200 3.846 17.433 1.00 91.94 169 GLU A O 1
ATOM 1393 N N . THR A 1 170 ? 5.681 4.702 15.999 1.00 91.38 170 THR A N 1
ATOM 1394 C CA . THR A 1 170 ? 6.397 3.430 15.733 1.00 91.38 170 THR A CA 1
ATOM 1395 C C . THR A 1 170 ? 7.849 3.415 16.210 1.00 91.38 170 THR A C 1
ATOM 1397 O O . THR A 1 170 ? 8.601 2.483 15.922 1.00 91.38 170 THR A O 1
ATOM 1400 N N . THR A 1 171 ? 8.280 4.465 16.911 1.00 83.81 171 THR A N 1
ATOM 1401 C CA . THR A 1 171 ? 9.659 4.612 17.404 1.00 83.81 171 THR A CA 1
ATOM 1402 C C . THR A 1 171 ? 9.909 3.876 18.715 1.00 83.81 171 THR A C 1
ATOM 1404 O O . THR A 1 171 ? 11.058 3.563 19.021 1.00 83.81 171 THR A O 1
ATOM 1407 N N . GLN A 1 172 ? 8.858 3.595 19.484 1.00 83.31 172 GLN A N 1
ATOM 1408 C CA . GLN A 1 172 ? 8.941 2.829 20.723 1.00 83.31 172 GLN A CA 1
ATOM 1409 C C . GLN A 1 172 ? 8.703 1.347 20.440 1.00 83.31 172 GLN A C 1
ATOM 1411 O O . GLN A 1 172 ? 7.944 1.001 19.541 1.00 83.31 172 GLN A O 1
ATOM 1416 N N . ASN A 1 173 ? 9.348 0.470 21.208 1.00 82.19 173 ASN A N 1
ATOM 1417 C CA . ASN A 1 173 ? 9.075 -0.964 21.159 1.00 82.19 173 ASN A CA 1
ATOM 1418 C C . ASN A 1 173 ? 7.835 -1.290 21.996 1.00 82.19 173 ASN A C 1
ATOM 1420 O O . ASN A 1 173 ? 7.641 -0.711 23.062 1.00 82.19 173 ASN A O 1
ATOM 1424 N N . GLY A 1 174 ? 7.040 -2.258 21.548 1.00 85.81 174 GLY A N 1
ATOM 1425 C CA . GLY A 1 174 ? 5.853 -2.715 22.262 1.00 85.81 174 GLY A CA 1
ATOM 1426 C C . GLY A 1 174 ? 4.768 -3.185 21.304 1.00 85.81 174 GLY A C 1
ATOM 1427 O O . GLY A 1 174 ? 4.889 -3.031 20.091 1.00 85.81 174 GLY A O 1
ATOM 1428 N N . CYS A 1 175 ? 3.724 -3.786 21.862 1.00 87.31 175 CYS A N 1
ATOM 1429 C CA . CYS A 1 175 ? 2.517 -4.171 21.125 1.00 87.31 175 CYS A CA 1
ATOM 1430 C C . CYS A 1 175 ? 1.247 -3.789 21.899 1.00 87.31 175 CYS A C 1
ATOM 1432 O O . CYS A 1 175 ? 0.195 -4.374 21.672 1.00 87.31 175 CYS A O 1
ATOM 1434 N N . SER A 1 176 ? 1.354 -2.847 22.842 1.00 92.81 176 SER A N 1
ATOM 1435 C CA . SER A 1 176 ? 0.205 -2.346 23.594 1.00 92.81 176 SER A CA 1
ATOM 1436 C C . SER A 1 176 ? -0.776 -1.633 22.668 1.00 92.81 176 SER A C 1
ATOM 1438 O O . SER A 1 176 ? -0.367 -1.024 21.678 1.00 92.81 176 SER A O 1
ATOM 1440 N N . ASN A 1 177 ? -2.058 -1.646 23.033 1.00 96.06 177 ASN A N 1
ATOM 1441 C CA . ASN A 1 177 ? -3.088 -0.950 22.268 1.00 96.06 177 ASN A CA 1
ATOM 1442 C C . ASN A 1 177 ? -2.739 0.546 22.118 1.00 96.06 177 ASN A C 1
ATOM 1444 O O . ASN A 1 177 ? -2.424 1.215 23.111 1.00 96.06 177 ASN A O 1
ATOM 1448 N N . PRO A 1 178 ? -2.767 1.096 20.891 1.00 95.75 178 PRO A N 1
ATOM 1449 C CA . PRO A 1 178 ? -2.202 2.409 20.619 1.00 95.75 178 PRO A CA 1
ATOM 1450 C C . PRO A 1 178 ? -3.079 3.542 21.166 1.00 95.75 178 PRO A C 1
ATOM 1452 O O . PRO A 1 178 ? -4.300 3.551 20.996 1.00 95.75 178 PRO A O 1
ATOM 1455 N N . GLN A 1 179 ? -2.433 4.549 21.760 1.00 95.94 179 GLN A N 1
ATOM 1456 C CA . GLN A 1 179 ? -3.067 5.802 22.203 1.00 95.94 179 GLN A CA 1
ATOM 1457 C C . GLN A 1 179 ? -3.381 6.747 21.032 1.00 95.94 179 GLN A C 1
ATOM 1459 O O . GLN A 1 179 ? -4.291 7.572 21.113 1.00 95.94 179 GLN A O 1
ATOM 1464 N N . LYS A 1 180 ? -2.617 6.628 19.939 1.00 97.56 180 LYS A N 1
ATOM 1465 C CA . LYS A 1 180 ? -2.756 7.430 18.721 1.00 97.56 180 LYS A CA 1
ATOM 1466 C C . LYS A 1 180 ? -2.858 6.527 17.503 1.00 97.56 180 LYS A C 1
ATOM 1468 O O . LYS A 1 180 ? -2.003 5.658 17.306 1.00 97.56 180 LYS A O 1
ATOM 1473 N N . MET A 1 181 ? -3.878 6.747 16.684 1.00 98.19 181 MET A N 1
ATOM 1474 C CA . MET A 1 181 ? -4.182 5.900 15.537 1.00 98.19 181 MET A CA 1
ATOM 1475 C C . MET A 1 181 ? -4.388 6.721 14.270 1.00 98.19 181 MET A C 1
ATOM 1477 O O . MET A 1 181 ? -5.140 7.693 14.250 1.00 98.19 181 MET A O 1
ATOM 1481 N N . ASP A 1 182 ? -3.747 6.277 13.198 1.00 98.69 182 ASP A N 1
ATOM 1482 C CA . ASP A 1 182 ? -4.043 6.732 11.850 1.00 98.69 182 ASP A CA 1
ATOM 1483 C C . ASP A 1 182 ? -5.056 5.767 11.233 1.00 98.69 182 ASP A C 1
ATOM 1485 O O . ASP A 1 182 ? -4.788 4.570 11.120 1.00 98.69 182 ASP A O 1
ATOM 1489 N N . LEU A 1 183 ? -6.217 6.273 10.818 1.00 98.56 183 LEU A N 1
ATOM 1490 C CA . LEU A 1 183 ? -7.151 5.523 9.980 1.00 98.56 183 LEU A CA 1
ATOM 1491 C C . LEU A 1 183 ? -6.924 5.923 8.528 1.00 98.56 183 LEU A C 1
ATOM 1493 O O . LEU A 1 183 ? -7.326 7.007 8.105 1.00 98.56 183 LEU A O 1
ATOM 1497 N N . VAL A 1 184 ? -6.278 5.047 7.760 1.00 98.75 184 VAL A N 1
ATOM 1498 C CA . VAL A 1 184 ? -6.104 5.250 6.318 1.00 98.75 184 VAL A CA 1
ATOM 1499 C C . VAL A 1 184 ? -7.344 4.735 5.602 1.00 98.75 184 VAL A C 1
ATOM 1501 O O . VAL A 1 184 ? -7.648 3.544 5.671 1.00 98.75 184 VAL A O 1
ATOM 1504 N N . VAL A 1 185 ? -8.058 5.632 4.926 1.00 98.31 185 VAL A N 1
ATOM 1505 C CA . VAL A 1 185 ? -9.331 5.356 4.255 1.00 98.31 185 VAL A CA 1
ATOM 1506 C C . VAL A 1 185 ? -9.166 5.594 2.760 1.00 98.31 185 VAL A C 1
ATOM 1508 O O . VAL A 1 185 ? -8.761 6.681 2.344 1.00 98.31 185 VAL A O 1
ATOM 1511 N N . PHE A 1 186 ? -9.491 4.587 1.953 1.00 97.44 186 PHE A N 1
ATOM 1512 C CA . PHE A 1 186 ? -9.413 4.659 0.496 1.00 97.44 186 PHE A CA 1
ATOM 1513 C C . PHE A 1 186 ? -10.800 4.883 -0.127 1.00 97.44 186 PHE A C 1
ATOM 1515 O O . PHE A 1 186 ? -11.765 4.234 0.290 1.00 97.44 186 PHE A O 1
ATOM 1522 N N . PRO A 1 187 ? -10.917 5.771 -1.129 1.00 95.88 187 PRO A N 1
ATOM 1523 C CA . PRO A 1 187 ? -12.187 6.127 -1.750 1.00 95.88 187 PRO A CA 1
ATOM 1524 C C . PRO A 1 187 ? -12.666 5.101 -2.783 1.00 95.88 187 PRO A C 1
ATOM 1526 O O . PRO A 1 187 ? -12.011 4.094 -3.048 1.00 95.88 187 PRO A O 1
ATOM 1529 N N . GLY A 1 188 ? -13.822 5.377 -3.393 1.00 92.69 188 GLY A N 1
ATOM 1530 C CA . GLY A 1 188 ? -14.325 4.678 -4.587 1.00 92.69 188 GLY A CA 1
ATOM 1531 C C . GLY A 1 188 ? -15.325 3.562 -4.327 1.00 92.69 188 GLY A C 1
ATOM 1532 O O . GLY A 1 188 ? -15.929 3.058 -5.270 1.00 92.69 188 GLY A O 1
ATOM 1533 N N . ALA A 1 189 ? -15.517 3.194 -3.066 1.00 95.00 189 ALA A N 1
ATOM 1534 C CA . ALA A 1 189 ? -16.592 2.332 -2.611 1.00 95.00 189 ALA A CA 1
ATOM 1535 C C . ALA A 1 189 ? -16.811 2.568 -1.118 1.00 95.00 189 ALA A C 1
ATOM 1537 O O . ALA A 1 189 ? -15.865 2.904 -0.403 1.00 95.00 189 ALA A O 1
ATOM 1538 N N . ASP A 1 190 ? -18.032 2.344 -0.647 1.00 97.12 190 ASP A N 1
ATOM 1539 C CA . ASP A 1 190 ? -18.294 2.215 0.783 1.00 97.12 190 ASP A CA 1
ATOM 1540 C C . ASP A 1 190 ? -17.502 1.032 1.349 1.00 97.12 190 ASP A C 1
ATOM 1542 O O . ASP A 1 190 ? -17.239 0.039 0.661 1.00 97.12 190 ASP A O 1
ATOM 1546 N N . GLY A 1 191 ? -17.124 1.128 2.618 1.00 97.44 191 GLY A N 1
ATOM 1547 C CA . GLY A 1 191 ? -16.266 0.132 3.233 1.00 97.44 191 GLY A CA 1
ATOM 1548 C C . GLY A 1 191 ? -16.486 -0.029 4.720 1.00 97.44 191 GLY A C 1
ATOM 1549 O O . GLY A 1 191 ? -17.058 0.829 5.393 1.00 97.44 191 GLY A O 1
ATOM 1550 N N . SER A 1 192 ? -16.007 -1.152 5.244 1.00 98.50 192 SER A N 1
ATOM 1551 C CA . SER A 1 192 ? -15.968 -1.399 6.677 1.00 98.50 192 SER A CA 1
ATOM 1552 C C . SER A 1 192 ? -14.731 -2.188 7.090 1.00 98.50 192 SER A C 1
ATOM 1554 O O . SER A 1 192 ? -14.141 -2.949 6.311 1.00 98.50 192 SER A O 1
ATOM 1556 N N . PHE A 1 193 ? -14.323 -1.986 8.338 1.00 98.75 193 PHE A N 1
ATOM 1557 C CA . PHE A 1 193 ? -13.318 -2.796 9.014 1.00 98.75 193 PHE A CA 1
ATOM 1558 C C . PHE A 1 193 ? -13.626 -2.830 10.508 1.00 98.75 193 PHE A C 1
ATOM 1560 O O . PHE A 1 193 ? -13.895 -1.791 11.102 1.00 98.75 193 PHE A O 1
ATOM 1567 N N . THR A 1 194 ? -13.555 -4.006 11.121 1.00 98.69 194 THR A N 1
ATOM 1568 C CA . THR A 1 194 ? -13.729 -4.163 12.567 1.00 98.69 194 THR A CA 1
ATOM 1569 C C . THR A 1 194 ? -12.373 -4.433 13.190 1.00 98.69 194 THR A C 1
ATOM 1571 O O . THR A 1 194 ? -11.807 -5.501 12.979 1.00 98.69 194 THR A O 1
ATOM 1574 N N . LEU A 1 195 ? -11.855 -3.461 13.933 1.00 98.69 195 LEU A N 1
ATOM 1575 C CA . LEU A 1 195 ? -10.647 -3.609 14.735 1.00 98.69 195 LEU A CA 1
ATOM 1576 C C . LEU A 1 195 ? -10.963 -4.446 15.973 1.00 98.69 195 LEU A C 1
ATOM 1578 O O . LEU A 1 195 ? -11.930 -4.146 16.669 1.00 98.69 195 LEU A O 1
ATOM 1582 N N . TYR A 1 196 ? -10.133 -5.448 16.251 1.00 98.44 196 TYR A N 1
ATOM 1583 C CA . TYR A 1 196 ? -10.177 -6.234 17.481 1.00 98.44 196 TYR A CA 1
ATOM 1584 C C . TYR A 1 196 ? -8.983 -5.893 18.378 1.00 98.44 196 TYR A C 1
ATOM 1586 O O . TYR A 1 196 ? -7.847 -5.849 17.899 1.00 98.44 196 TYR A O 1
ATOM 1594 N N . GLU A 1 197 ? -9.242 -5.690 19.669 1.00 98.12 197 GLU A N 1
ATOM 1595 C CA . GLU A 1 197 ? -8.233 -5.376 20.686 1.00 98.12 197 GLU A CA 1
ATOM 1596 C C . GLU A 1 197 ? -8.526 -6.148 21.986 1.00 98.12 197 GLU A C 1
ATOM 1598 O O . GLU A 1 197 ? -9.673 -6.221 22.429 1.00 98.12 197 GLU A O 1
ATOM 1603 N N . ASP A 1 198 ? -7.487 -6.696 22.616 1.00 97.38 198 ASP A N 1
ATOM 1604 C CA . ASP A 1 198 ? -7.518 -7.304 23.954 1.00 97.38 198 ASP A CA 1
ATOM 1605 C C . ASP A 1 198 ? -6.209 -6.985 24.706 1.00 97.38 198 ASP A C 1
ATOM 1607 O O . ASP A 1 198 ? -5.528 -6.014 24.368 1.00 97.38 198 ASP A O 1
ATOM 1611 N N . ASP A 1 199 ? -5.871 -7.732 25.760 1.00 95.31 199 ASP A N 1
ATOM 1612 C CA . ASP A 1 199 ? -4.648 -7.506 26.545 1.00 95.31 199 ASP A CA 1
ATOM 1613 C C . ASP A 1 199 ? -3.345 -7.978 25.860 1.00 95.31 199 ASP A C 1
ATOM 1615 O O . ASP A 1 199 ? -2.252 -7.682 26.349 1.00 95.31 199 ASP A O 1
ATOM 1619 N N . GLY A 1 200 ? -3.443 -8.700 24.737 1.00 94.69 200 GLY A N 1
ATOM 1620 C CA . GLY A 1 200 ? -2.315 -9.204 23.955 1.00 94.69 200 GLY A CA 1
ATOM 1621 C C . GLY A 1 200 ? -1.521 -10.357 24.582 1.00 94.69 200 GLY A C 1
ATOM 1622 O O . GLY A 1 200 ? -0.509 -10.765 24.005 1.00 94.69 200 GLY A O 1
ATOM 1623 N N . VAL A 1 201 ? -1.915 -10.874 25.752 1.00 93.62 201 VAL A N 1
ATOM 1624 C CA . VAL A 1 201 ? -1.096 -11.812 26.544 1.00 93.62 201 VAL A CA 1
ATOM 1625 C C . VAL A 1 201 ? -1.897 -12.992 27.086 1.00 93.62 201 VAL A C 1
ATOM 1627 O O . VAL A 1 201 ? -1.421 -14.132 27.030 1.00 93.62 201 VAL A O 1
ATOM 1630 N N . SER A 1 202 ? -3.072 -12.747 27.662 1.00 94.94 202 SER A N 1
ATOM 1631 C CA . SER A 1 202 ? -3.817 -13.775 28.381 1.00 94.94 202 SER A CA 1
ATOM 1632 C C . SER A 1 202 ? -4.670 -14.637 27.444 1.00 94.94 202 SER A C 1
ATOM 1634 O O . SER A 1 202 ? -4.663 -14.519 26.219 1.00 94.94 202 SER A O 1
ATOM 1636 N N . ARG A 1 203 ? -5.415 -15.570 28.043 1.00 96.00 203 ARG A N 1
ATOM 1637 C CA . ARG A 1 203 ? -6.439 -16.366 27.354 1.00 96.00 203 ARG A CA 1
ATOM 1638 C C . ARG A 1 203 ? -7.853 -15.855 27.623 1.00 96.00 203 ARG A C 1
ATOM 1640 O O . ARG A 1 203 ? -8.814 -16.555 27.312 1.00 96.00 203 ARG A O 1
ATOM 1647 N N . GLU A 1 204 ? -8.002 -14.664 28.199 1.00 95.56 204 GLU A N 1
ATOM 1648 C CA . GLU A 1 204 ? -9.316 -14.103 28.527 1.00 95.56 204 GLU A CA 1
ATOM 1649 C C . GLU A 1 204 ? -10.168 -13.865 27.275 1.00 95.56 204 GLU A C 1
ATOM 1651 O O . GLU A 1 204 ? -11.392 -13.961 27.345 1.00 95.56 204 GLU A O 1
ATOM 1656 N N . TYR A 1 205 ? -9.554 -13.701 26.098 1.00 94.25 205 TYR A N 1
ATOM 1657 C CA . TYR A 1 205 ? -10.256 -13.647 24.811 1.00 94.25 205 TYR A CA 1
ATOM 1658 C C . TYR A 1 205 ? -11.153 -14.871 24.521 1.00 94.25 205 TYR A C 1
ATOM 1660 O O . TYR A 1 205 ? -12.092 -14.767 23.726 1.00 94.25 205 TYR A O 1
ATOM 1668 N N . LEU A 1 206 ? -10.894 -16.024 25.159 1.00 93.31 206 LEU A N 1
ATOM 1669 C CA . LEU A 1 206 ? -11.744 -17.224 25.084 1.00 93.31 206 LEU A CA 1
ATOM 1670 C C . LEU A 1 206 ? -13.052 -17.070 25.874 1.00 93.31 206 LEU A C 1
ATOM 1672 O O . LEU A 1 206 ? -14.016 -17.784 25.617 1.00 93.31 206 LEU A O 1
ATOM 1676 N N . GLN A 1 207 ? -13.081 -16.149 26.836 1.00 91.38 207 GLN A N 1
ATOM 1677 C CA . GLN A 1 207 ? -14.211 -15.845 27.715 1.00 91.38 207 GLN A CA 1
ATOM 1678 C C . GLN A 1 207 ? -14.752 -14.424 27.476 1.00 91.38 207 GLN A C 1
ATOM 1680 O O . GLN A 1 207 ? -15.379 -13.842 28.356 1.00 91.38 207 GLN A O 1
ATOM 1685 N N . ASN A 1 208 ? -14.544 -13.876 26.272 1.00 87.38 208 ASN A N 1
ATOM 1686 C CA . ASN A 1 208 ? 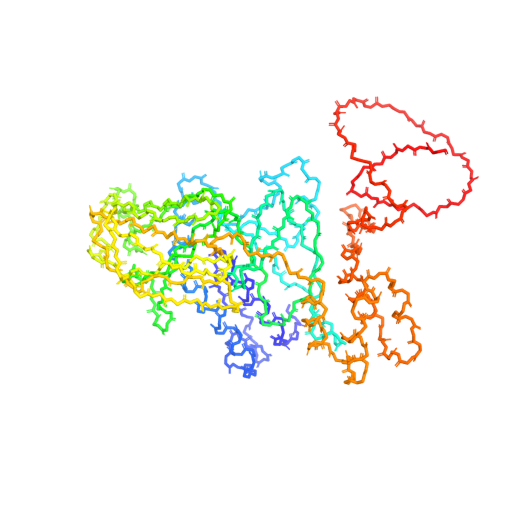-14.939 -12.520 25.857 1.00 87.38 208 ASN A CA 1
ATOM 1687 C C . ASN A 1 208 ? -14.102 -11.363 26.447 1.00 87.38 208 ASN A C 1
ATOM 1689 O O . ASN A 1 208 ? -14.573 -10.229 26.483 1.00 87.38 208 ASN A O 1
ATOM 1693 N N . GLY A 1 209 ? -12.852 -11.612 26.846 1.00 88.94 209 GLY A N 1
ATOM 1694 C CA . GLY A 1 209 ? -11.886 -10.610 27.333 1.00 88.94 209 GLY A CA 1
ATOM 1695 C C . GLY A 1 209 ? -11.277 -9.695 26.260 1.00 88.94 209 GLY A C 1
ATOM 1696 O O . GLY A 1 209 ? -10.111 -9.333 26.354 1.00 88.94 209 GLY A O 1
ATOM 1697 N N . GLY A 1 210 ? -12.042 -9.335 25.228 1.00 96.38 210 GLY A N 1
ATOM 1698 C CA . GLY A 1 210 ? -11.620 -8.407 24.178 1.00 96.38 210 GLY A CA 1
ATOM 1699 C C . GLY A 1 210 ? -12.768 -7.521 23.710 1.00 96.38 210 GLY A C 1
ATOM 1700 O O . GLY A 1 210 ? -13.931 -7.737 24.062 1.00 96.38 210 GLY A O 1
ATOM 1701 N N . CYS A 1 211 ? -12.446 -6.518 22.903 1.00 97.69 211 CYS A N 1
ATOM 1702 C CA . CYS A 1 211 ? -13.416 -5.586 22.350 1.00 97.69 211 CYS A CA 1
ATOM 1703 C C . CYS A 1 211 ? -13.222 -5.383 20.846 1.00 97.69 211 CYS A C 1
ATOM 1705 O O . CYS A 1 211 ? -12.156 -5.644 20.284 1.00 97.69 211 CYS A O 1
ATOM 1707 N N . CYS A 1 212 ? -14.284 -4.911 20.203 1.00 98.25 212 CYS A N 1
ATOM 1708 C CA . CYS A 1 212 ? -14.311 -4.593 18.788 1.00 98.25 212 CYS A CA 1
ATOM 1709 C C . CYS A 1 212 ? -14.709 -3.133 18.580 1.00 98.25 212 CYS A C 1
ATOM 1711 O O . CYS A 1 212 ? -15.700 -2.680 19.149 1.00 98.25 212 CYS A O 1
ATOM 1713 N N . THR A 1 213 ? -13.992 -2.428 17.708 1.00 98.75 213 THR A N 1
ATOM 1714 C CA . THR A 1 213 ? -14.374 -1.100 17.206 1.00 98.75 213 THR A CA 1
ATOM 1715 C C . THR A 1 213 ? -14.638 -1.212 15.710 1.00 98.75 213 THR A C 1
ATOM 1717 O O . THR A 1 213 ? -13.745 -1.571 14.942 1.00 98.75 213 THR A O 1
ATOM 1720 N N . GLU A 1 214 ? -15.871 -0.950 15.279 1.00 98.81 214 GLU A N 1
ATOM 1721 C CA . GLU A 1 214 ? -16.224 -0.977 13.858 1.00 98.81 214 GLU A CA 1
ATOM 1722 C C . GLU A 1 214 ? -15.987 0.396 13.217 1.00 98.81 214 GLU A C 1
ATOM 1724 O O . GLU A 1 214 ? -16.394 1.428 13.749 1.00 98.81 214 GLU A O 1
ATOM 1729 N N . PHE A 1 215 ? -15.354 0.397 12.049 1.00 98.81 215 PHE A N 1
ATOM 1730 C CA . PHE A 1 215 ? -15.198 1.564 11.194 1.00 98.81 215 PHE A CA 1
ATOM 1731 C C . PHE A 1 215 ? -16.044 1.401 9.936 1.00 98.81 215 PHE A C 1
ATOM 1733 O O . PHE A 1 215 ? -16.036 0.324 9.332 1.00 98.81 215 PHE A O 1
ATOM 1740 N N . LYS A 1 216 ? -16.733 2.463 9.509 1.00 98.75 216 LYS A N 1
ATOM 1741 C CA . LYS A 1 216 ? -17.516 2.494 8.264 1.00 98.75 216 LYS A CA 1
ATOM 1742 C C . LYS A 1 216 ? -17.194 3.734 7.461 1.00 98.75 216 LYS A C 1
ATOM 1744 O O . LYS A 1 216 ? -17.317 4.835 7.983 1.00 98.75 216 LYS A O 1
ATOM 1749 N N . SER A 1 217 ? -16.826 3.565 6.201 1.00 98.06 217 SER A N 1
ATOM 1750 C CA . SER A 1 217 ? -16.646 4.672 5.273 1.00 98.06 217 SER A CA 1
ATOM 1751 C C . SER A 1 217 ? -17.805 4.743 4.293 1.00 98.06 217 SER A C 1
ATOM 1753 O O . SER A 1 217 ? -18.330 3.712 3.864 1.00 98.06 217 SER A O 1
ATOM 1755 N N . ARG A 1 218 ? -18.201 5.968 3.943 1.00 96.12 218 ARG A N 1
ATOM 1756 C CA . ARG A 1 218 ? -19.139 6.220 2.848 1.00 96.12 218 ARG A CA 1
ATOM 1757 C C . ARG A 1 218 ? -18.566 7.230 1.883 1.00 96.12 218 ARG A C 1
ATOM 1759 O O . ARG A 1 218 ? -17.911 8.183 2.306 1.00 96.12 218 ARG A O 1
ATOM 1766 N N . TRP A 1 219 ? -18.843 7.023 0.603 1.00 92.50 219 TRP A N 1
ATOM 1767 C CA . TRP A 1 219 ? -18.280 7.845 -0.456 1.00 92.50 219 TRP A CA 1
ATOM 1768 C C . TRP A 1 219 ? -19.327 8.295 -1.465 1.00 92.50 219 TRP A C 1
ATOM 1770 O O . TRP A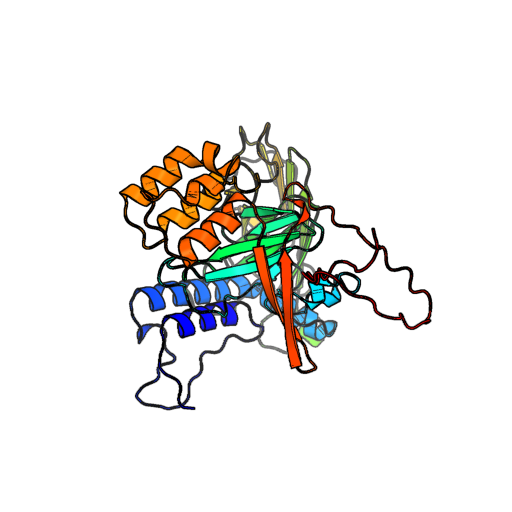 1 219 ? -20.178 7.529 -1.909 1.00 92.50 219 TRP A O 1
ATOM 1780 N N . THR A 1 220 ? -19.209 9.556 -1.862 1.00 86.19 220 THR A N 1
ATOM 1781 C CA . THR A 1 220 ? -19.858 10.133 -3.038 1.00 86.19 220 THR A CA 1
ATOM 1782 C C . THR A 1 220 ? -18.800 10.841 -3.887 1.00 86.19 220 THR A C 1
ATOM 1784 O O . THR A 1 220 ? -17.622 10.870 -3.529 1.00 86.19 220 THR A O 1
ATOM 1787 N N . ASP A 1 221 ? -19.202 11.439 -5.008 1.00 77.88 221 ASP A N 1
ATOM 1788 C CA . ASP A 1 221 ? -18.271 12.178 -5.871 1.00 77.88 221 ASP A CA 1
ATOM 1789 C C . ASP A 1 221 ? -17.698 13.443 -5.202 1.00 77.88 221 ASP A C 1
ATOM 1791 O O . ASP A 1 221 ? -16.602 13.887 -5.551 1.00 77.88 221 ASP A O 1
ATOM 1795 N N . SER A 1 222 ? -18.418 14.021 -4.233 1.00 82.38 222 SER A N 1
ATOM 1796 C CA . SER A 1 222 ? -18.070 15.293 -3.577 1.00 82.38 222 SER A CA 1
ATOM 1797 C C . SER A 1 222 ? -17.903 15.191 -2.058 1.00 82.38 222 SER A C 1
ATOM 1799 O O . SER A 1 222 ? -17.566 16.182 -1.407 1.00 82.38 222 SER A O 1
ATOM 1801 N N . SER A 1 223 ? -18.155 14.021 -1.469 1.00 89.88 223 SER A N 1
ATOM 1802 C CA . SER A 1 223 ? -18.029 13.810 -0.029 1.00 89.88 223 SER A CA 1
ATOM 1803 C C . SER A 1 223 ? -17.483 12.436 0.328 1.00 89.88 223 SER A C 1
ATOM 1805 O O . SER A 1 223 ? -17.647 11.453 -0.394 1.00 89.88 223 SER A O 1
ATOM 1807 N N . GLY A 1 224 ? -16.828 12.386 1.478 1.00 94.19 224 GLY A N 1
ATOM 1808 C CA . GLY A 1 224 ? -16.266 11.183 2.061 1.00 94.19 224 GLY A CA 1
ATOM 1809 C C . GLY A 1 224 ? -16.453 11.257 3.562 1.00 94.19 224 GLY A C 1
ATOM 1810 O O . GLY A 1 224 ? -16.212 12.300 4.171 1.00 94.19 224 GLY A O 1
ATOM 1811 N N . SER A 1 225 ? -16.905 10.166 4.163 1.00 95.56 225 SER A N 1
ATOM 1812 C CA . SER A 1 225 ? -17.060 10.087 5.608 1.00 95.56 225 SER A CA 1
ATOM 1813 C C . SER A 1 225 ? -16.434 8.831 6.176 1.00 95.56 225 SER A C 1
ATOM 1815 O O . SER A 1 225 ? -16.280 7.816 5.494 1.00 95.56 225 SER A O 1
ATOM 1817 N N . ILE A 1 226 ? -16.060 8.922 7.448 1.00 98.19 226 ILE A N 1
ATOM 1818 C CA . ILE A 1 226 ? -15.635 7.802 8.273 1.00 98.19 226 ILE A CA 1
ATOM 1819 C C . ILE A 1 226 ? -16.385 7.866 9.601 1.00 98.19 226 ILE A C 1
ATOM 1821 O O . ILE A 1 226 ? -16.378 8.874 10.305 1.00 98.19 226 ILE A O 1
ATOM 1825 N N . GLN A 1 227 ? -17.038 6.768 9.945 1.00 98.62 227 GLN A N 1
ATOM 1826 C CA . GLN A 1 227 ? -17.671 6.553 11.231 1.00 98.62 227 GLN A CA 1
ATOM 1827 C C . GLN A 1 227 ? -16.818 5.578 12.037 1.00 98.62 227 GLN A C 1
ATOM 1829 O O . GLN A 1 227 ? -16.547 4.469 11.585 1.00 98.62 227 GLN A O 1
ATOM 1834 N N . ILE A 1 228 ? -16.424 5.998 13.230 1.00 98.75 228 ILE A N 1
ATOM 1835 C CA . ILE A 1 228 ? -15.848 5.193 14.301 1.00 98.75 228 ILE A CA 1
ATOM 1836 C C . ILE A 1 228 ? -16.996 4.863 15.250 1.00 98.75 228 ILE A C 1
ATOM 1838 O O . ILE A 1 228 ? -17.509 5.751 15.927 1.00 98.75 228 ILE A O 1
ATOM 1842 N N . LEU A 1 229 ? -17.447 3.613 15.280 1.00 98.69 229 LEU A N 1
ATOM 1843 C CA . LEU A 1 229 ? -18.511 3.198 16.190 1.00 98.69 229 LEU A CA 1
ATOM 1844 C C . LEU A 1 229 ? -17.965 3.035 17.621 1.00 98.69 229 LEU A C 1
ATOM 1846 O O . LEU A 1 229 ? -16.767 2.800 17.787 1.00 98.69 229 LEU A O 1
ATOM 1850 N N . PRO A 1 230 ? -18.818 3.135 18.659 1.00 98.38 230 PRO A N 1
ATOM 1851 C CA . PRO A 1 230 ? -18.440 2.764 20.018 1.00 98.38 230 PRO A CA 1
ATOM 1852 C C . PRO A 1 230 ? -17.823 1.363 20.082 1.00 98.38 230 PRO A C 1
ATOM 1854 O O . PRO A 1 230 ? -18.304 0.435 19.428 1.00 98.38 230 PRO A O 1
ATOM 1857 N N . ALA A 1 231 ? -16.785 1.207 20.898 1.00 98.06 231 ALA A N 1
ATOM 1858 C CA . ALA A 1 231 ? -16.187 -0.084 21.181 1.00 98.06 231 ALA A CA 1
ATOM 1859 C C . ALA A 1 231 ? -17.184 -0.979 21.933 1.00 98.06 231 ALA A C 1
ATOM 1861 O O . ALA A 1 231 ? -17.825 -0.554 22.897 1.00 98.06 231 ALA A O 1
ATOM 1862 N N . VAL A 1 232 ? -17.299 -2.234 21.501 1.00 97.88 232 VAL A N 1
ATOM 1863 C CA . VAL A 1 232 ? -18.205 -3.236 22.077 1.00 97.88 232 VAL A CA 1
ATOM 1864 C C . VAL A 1 232 ? -17.387 -4.397 22.634 1.00 97.88 232 VAL A C 1
ATOM 1866 O O . VAL A 1 232 ? -16.548 -4.948 21.926 1.00 97.88 232 VAL A O 1
ATOM 1869 N N . GLY A 1 233 ? -17.643 -4.789 23.884 1.00 96.38 233 GLY A N 1
ATOM 1870 C CA . GLY A 1 233 ? -16.941 -5.877 24.575 1.00 96.38 233 GLY A CA 1
ATOM 1871 C C . GLY A 1 233 ? -16.163 -5.392 25.800 1.00 96.38 233 GLY A C 1
ATOM 1872 O O . GLY A 1 233 ? -16.533 -4.395 26.420 1.00 96.38 233 GLY A O 1
ATOM 1873 N N . ALA A 1 234 ? -15.094 -6.101 26.160 1.00 94.56 234 ALA A N 1
ATOM 1874 C CA . ALA A 1 234 ? -14.242 -5.779 27.303 1.00 94.56 234 ALA A CA 1
ATOM 1875 C C . ALA A 1 234 ? -13.289 -4.616 26.973 1.00 94.56 234 ALA A C 1
ATOM 1877 O O . ALA A 1 234 ? -12.166 -4.809 26.512 1.00 94.56 234 ALA A O 1
ATOM 1878 N N . THR A 1 235 ? -13.747 -3.379 27.171 1.00 95.44 235 THR A N 1
ATOM 1879 C CA . THR A 1 235 ? -12.984 -2.170 26.814 1.00 95.44 235 THR A CA 1
ATOM 1880 C C . THR A 1 235 ? -11.917 -1.781 27.842 1.00 95.44 235 THR A C 1
ATOM 1882 O O . THR A 1 235 ? -11.291 -0.737 27.694 1.00 95.44 235 THR A O 1
ATOM 1885 N N . GLN A 1 236 ? -11.703 -2.569 28.901 1.00 94.00 236 GLN A N 1
ATOM 1886 C CA . GLN A 1 236 ? -10.719 -2.253 29.948 1.00 94.00 236 GLN A CA 1
ATOM 1887 C C . GLN A 1 236 ? -9.275 -2.329 29.432 1.00 94.00 236 GLN A C 1
ATOM 1889 O O . GLN A 1 236 ? -8.395 -1.662 29.972 1.00 94.00 236 GLN A O 1
ATOM 1894 N N . SER A 1 237 ? -9.043 -3.113 28.375 1.00 91.62 237 SER A N 1
ATOM 1895 C CA . SER A 1 237 ? -7.723 -3.306 27.766 1.00 91.62 237 SER A CA 1
ATOM 1896 C C . SER A 1 237 ? -7.348 -2.211 26.761 1.00 91.62 237 SER A C 1
ATOM 1898 O O . SER A 1 237 ? -6.202 -2.163 26.314 1.00 91.62 237 SER A O 1
ATOM 1900 N N . ILE A 1 238 ? -8.281 -1.323 26.394 1.00 96.19 238 ILE A N 1
ATOM 1901 C CA . ILE A 1 238 ? -8.038 -0.225 25.447 1.00 96.19 238 ILE A CA 1
ATOM 1902 C C . ILE A 1 238 ? -8.022 1.137 26.154 1.00 96.19 238 ILE A C 1
ATOM 1904 O O . ILE A 1 238 ? -8.603 1.287 27.231 1.00 96.19 238 ILE A O 1
ATOM 1908 N N . PRO A 1 239 ? -7.384 2.164 25.564 1.00 96.56 239 PRO A N 1
ATOM 1909 C CA . PRO A 1 239 ? -7.448 3.517 26.095 1.00 96.56 239 PRO A CA 1
ATOM 1910 C C . PRO A 1 239 ? -8.903 4.011 26.194 1.00 96.56 239 PRO A C 1
ATOM 1912 O O . PRO A 1 239 ? -9.654 3.866 25.225 1.00 96.56 239 PRO A O 1
ATOM 1915 N N . PRO A 1 240 ? -9.314 4.643 27.312 1.00 97.00 240 PRO A N 1
ATOM 1916 C CA . PRO A 1 240 ? -10.671 5.181 27.453 1.00 97.00 240 PRO A CA 1
ATOM 1917 C C . PRO A 1 240 ? -10.970 6.283 26.427 1.00 97.00 240 PRO A C 1
ATOM 1919 O O . PRO A 1 240 ? -12.117 6.449 26.009 1.00 97.00 240 PRO A O 1
ATOM 1922 N N . THR A 1 241 ? -9.924 6.988 25.996 1.00 97.94 241 THR A N 1
ATOM 1923 C CA . THR A 1 241 ? -9.935 7.977 24.922 1.00 97.94 241 THR A CA 1
ATOM 1924 C C . THR A 1 241 ? -8.744 7.712 24.014 1.00 97.94 241 THR A C 1
ATOM 1926 O O . THR A 1 241 ? -7.639 7.477 24.504 1.00 97.94 241 THR A O 1
ATOM 1929 N N . ARG A 1 242 ? -8.959 7.764 22.699 1.00 97.12 242 ARG A N 1
ATOM 1930 C CA . ARG A 1 242 ? -7.914 7.589 21.686 1.00 97.12 242 ARG A CA 1
ATOM 1931 C C . ARG A 1 242 ? -7.880 8.787 20.748 1.00 97.12 242 ARG A C 1
ATOM 1933 O O . ARG A 1 242 ? -8.931 9.264 20.326 1.00 97.12 242 ARG A O 1
ATOM 1940 N N . SER A 1 243 ? -6.675 9.228 20.399 1.00 98.06 243 SER A N 1
ATOM 1941 C CA . SER A 1 243 ? -6.470 10.299 19.425 1.00 98.06 243 SER A CA 1
ATOM 1942 C C . SER A 1 243 ? -6.385 9.727 18.013 1.00 98.06 243 SER A C 1
ATOM 1944 O O . SER A 1 243 ? -5.610 8.799 17.762 1.00 98.06 243 SER A O 1
ATOM 1946 N N . TYR A 1 244 ? -7.165 10.270 17.085 1.00 98.44 244 TYR A N 1
ATOM 1947 C CA . TYR A 1 244 ? -7.241 9.808 15.704 1.00 98.44 244 TYR A CA 1
ATOM 1948 C C . TYR A 1 244 ? -6.774 10.873 14.721 1.00 98.44 244 TYR A C 1
ATOM 1950 O O . TYR A 1 244 ? -7.104 12.049 14.859 1.00 98.44 244 TYR A O 1
ATOM 1958 N N . ARG A 1 245 ? -6.080 10.438 13.667 1.00 98.44 245 ARG A N 1
ATOM 1959 C CA . ARG A 1 245 ? -6.004 11.161 12.393 1.00 98.44 245 ARG A CA 1
ATOM 1960 C C . ARG A 1 245 ? -6.684 10.329 11.321 1.00 98.44 245 ARG A C 1
ATOM 1962 O O . ARG A 1 245 ? -6.458 9.122 11.231 1.00 98.44 245 ARG A O 1
ATOM 1969 N N . ILE A 1 246 ? -7.485 10.974 10.486 1.00 98.44 246 ILE A N 1
ATOM 1970 C CA . ILE A 1 246 ? -8.105 10.330 9.329 1.00 98.44 246 ILE A CA 1
ATOM 1971 C C . ILE A 1 246 ? -7.311 10.712 8.090 1.00 98.44 246 ILE A C 1
ATOM 1973 O O . ILE A 1 246 ? -7.143 11.892 7.792 1.00 98.44 246 ILE A O 1
ATOM 1977 N N . LEU A 1 247 ? -6.804 9.709 7.382 1.00 98.31 247 LEU A N 1
ATOM 1978 C CA . LEU A 1 247 ? -6.012 9.866 6.172 1.00 98.31 247 LEU A CA 1
ATOM 1979 C C . LEU A 1 247 ? -6.847 9.372 4.991 1.00 98.31 247 LEU A C 1
ATOM 1981 O O . LEU A 1 247 ? -6.825 8.187 4.662 1.00 98.31 247 LEU A O 1
ATOM 1985 N N . PHE A 1 248 ? -7.578 10.278 4.346 1.00 97.44 248 PHE A N 1
ATOM 1986 C CA . PHE A 1 248 ? -8.282 9.997 3.098 1.00 97.44 248 PHE A CA 1
ATOM 1987 C C . PHE A 1 248 ? -7.255 9.941 1.964 1.00 97.44 248 PHE A C 1
ATOM 1989 O O . PHE A 1 248 ? -6.818 10.977 1.465 1.00 97.44 248 PHE A O 1
ATOM 1996 N N . ARG A 1 249 ? -6.806 8.735 1.603 1.00 97.75 249 ARG A N 1
ATOM 1997 C CA . ARG A 1 249 ? -5.705 8.502 0.656 1.00 97.75 249 ARG A CA 1
ATOM 1998 C C . ARG A 1 249 ? -6.221 8.076 -0.710 1.00 97.75 249 ARG A C 1
ATOM 2000 O O . ARG A 1 249 ? -7.087 7.219 -0.807 1.00 97.75 249 ARG A O 1
ATOM 2007 N N . GLY A 1 250 ? -5.622 8.612 -1.771 1.00 95.81 250 GLY A N 1
ATOM 2008 C CA . GLY A 1 250 ? -6.057 8.369 -3.146 1.00 95.81 250 GLY A CA 1
ATOM 2009 C C . GLY A 1 250 ? -7.179 9.305 -3.592 1.00 95.81 250 GLY A C 1
ATOM 2010 O O . GLY A 1 250 ? -7.935 8.954 -4.496 1.00 95.81 250 GLY A O 1
ATOM 2011 N N . VAL A 1 251 ? -7.278 10.485 -2.976 1.00 94.50 251 VAL A N 1
ATOM 2012 C CA . VAL A 1 251 ? -8.184 11.575 -3.374 1.00 94.50 251 VAL A CA 1
ATOM 2013 C C . VAL A 1 251 ? -7.398 12.688 -4.067 1.00 94.50 251 VAL A C 1
ATOM 2015 O O . VAL A 1 251 ? -6.180 12.794 -3.903 1.00 94.50 251 VAL A O 1
ATOM 2018 N N . GLY A 1 252 ? -8.075 13.499 -4.879 1.00 90.31 252 GLY A N 1
ATOM 2019 C CA . GLY A 1 252 ? -7.502 14.737 -5.405 1.00 90.31 252 GLY A CA 1
ATOM 2020 C C . GLY A 1 252 ? -7.261 15.779 -4.308 1.00 90.31 252 GLY A C 1
ATOM 2021 O O . GLY A 1 252 ? -7.717 15.636 -3.174 1.00 90.31 252 GLY A O 1
ATOM 2022 N N . GLN A 1 253 ? -6.537 16.849 -4.647 1.00 90.50 253 GLN A N 1
ATOM 2023 C CA . GLN A 1 253 ? -6.453 18.006 -3.761 1.00 90.50 253 GLN A CA 1
ATOM 2024 C C . GLN A 1 253 ? -7.807 18.728 -3.790 1.00 90.50 253 GLN A C 1
ATOM 2026 O O . GLN A 1 253 ? -8.242 19.103 -4.880 1.00 90.50 253 GLN A O 1
ATOM 2031 N N . PRO A 1 254 ? -8.487 18.896 -2.644 1.00 88.75 254 PRO A N 1
ATOM 2032 C CA . PRO A 1 254 ? -9.795 19.535 -2.613 1.00 88.75 254 PRO A CA 1
ATOM 2033 C C . PRO A 1 254 ? -9.689 21.062 -2.744 1.00 88.75 254 PRO A C 1
ATOM 2035 O O . PRO A 1 254 ? -8.832 21.686 -2.112 1.00 88.75 254 PRO A O 1
ATOM 2038 N N . ASP A 1 255 ? -10.609 21.654 -3.506 1.00 84.38 255 ASP A N 1
ATOM 2039 C CA . ASP A 1 255 ? -10.829 23.100 -3.573 1.00 84.38 255 ASP A CA 1
ATOM 2040 C C . ASP A 1 255 ? -11.910 23.490 -2.560 1.00 84.38 255 ASP A C 1
ATOM 2042 O O . ASP A 1 255 ? -13.107 23.271 -2.775 1.00 84.38 255 ASP A O 1
ATOM 2046 N N . GLY A 1 256 ? -11.477 24.057 -1.434 1.00 85.69 256 GLY A N 1
ATOM 2047 C CA . GLY A 1 256 ? -12.357 24.347 -0.305 1.00 85.69 256 GLY A CA 1
ATOM 2048 C C . GLY A 1 256 ? -12.792 23.078 0.435 1.00 85.69 256 GLY A C 1
ATOM 2049 O O . GLY A 1 256 ? -13.046 22.025 -0.148 1.00 85.69 256 GLY A O 1
ATOM 2050 N N . LEU A 1 257 ? -12.865 23.179 1.757 1.00 92.44 257 LEU A N 1
ATOM 2051 C CA . LEU A 1 257 ? -13.191 22.066 2.639 1.00 92.44 257 LEU A CA 1
ATOM 2052 C C . LEU A 1 257 ? -14.203 22.535 3.674 1.00 92.44 257 LEU A C 1
ATOM 2054 O O . LEU A 1 257 ? -14.039 23.587 4.287 1.00 92.44 257 LEU A O 1
ATOM 2058 N N . SER A 1 258 ? -15.247 21.744 3.872 1.00 94.19 258 SER A N 1
ATOM 2059 C CA . SER A 1 258 ? -16.131 21.858 5.026 1.00 94.19 258 SER A CA 1
ATOM 2060 C C . SER A 1 258 ? -16.158 20.516 5.741 1.00 94.19 258 SER A C 1
ATOM 2062 O O . SER A 1 258 ? -16.240 19.464 5.100 1.00 94.19 258 SER A O 1
ATOM 2064 N N . LEU A 1 259 ? -16.028 20.562 7.063 1.00 96.38 259 LEU A N 1
ATOM 2065 C CA . LEU A 1 259 ? -15.876 19.385 7.905 1.00 96.38 259 LEU A CA 1
ATOM 2066 C C . LEU A 1 259 ? -16.998 19.343 8.929 1.00 96.38 259 LEU A C 1
ATOM 2068 O O . LEU A 1 259 ? -17.372 20.374 9.491 1.00 96.38 259 LEU A O 1
ATOM 2072 N N . TRP A 1 260 ? -17.486 18.141 9.203 1.00 97.19 260 TRP A N 1
ATOM 2073 C CA . TRP A 1 260 ? -18.404 17.880 10.299 1.00 97.19 260 TRP A CA 1
ATOM 2074 C C . TRP A 1 260 ? -17.815 16.821 11.213 1.00 97.19 260 TRP A C 1
ATOM 2076 O O . TRP A 1 260 ? -17.279 15.813 10.751 1.00 97.19 260 TRP A O 1
ATOM 2086 N N . LEU A 1 261 ? -17.948 17.052 12.514 1.00 97.12 261 LEU A N 1
ATOM 2087 C CA . LEU A 1 261 ? -17.692 16.075 13.556 1.00 97.12 261 LEU A CA 1
ATOM 2088 C C . LEU A 1 261 ? -19.009 15.828 14.289 1.00 97.12 261 LEU A C 1
ATOM 2090 O O . LEU A 1 261 ? -19.603 16.749 14.845 1.00 97.12 261 LEU A O 1
ATOM 2094 N N . ASN A 1 262 ? -19.487 14.585 14.270 1.00 96.38 262 ASN A N 1
ATOM 2095 C CA . ASN A 1 262 ? -20.736 14.173 14.922 1.00 96.38 262 ASN A CA 1
ATOM 2096 C C . ASN A 1 262 ? -21.960 15.004 14.485 1.00 96.38 262 ASN A C 1
ATOM 2098 O O . ASN A 1 262 ? -22.814 15.353 15.297 1.00 96.38 262 ASN A O 1
ATOM 2102 N N . GLY A 1 263 ? -22.033 15.338 13.192 1.00 94.38 263 GLY A N 1
ATOM 2103 C CA . GLY A 1 263 ? -23.132 16.113 12.606 1.00 94.38 263 GLY A CA 1
ATOM 2104 C C . GLY A 1 263 ? -23.074 17.620 12.875 1.00 94.38 263 GLY A C 1
ATOM 2105 O O . GLY A 1 263 ? -23.941 18.352 12.402 1.00 94.38 263 GLY A O 1
ATOM 2106 N N . GLN A 1 264 ? -22.054 18.111 13.585 1.00 95.88 264 GLN A N 1
ATOM 2107 C CA . GLN A 1 264 ? -21.819 19.538 13.796 1.00 95.88 264 GLN A CA 1
ATOM 2108 C C . GLN A 1 264 ? -20.640 20.007 12.954 1.00 95.88 264 GLN A C 1
ATOM 2110 O O . GLN A 1 264 ? -19.617 19.328 12.887 1.00 95.88 264 GLN A O 1
ATOM 2115 N N . GLN A 1 265 ? -20.781 21.167 12.314 1.00 95.81 265 GLN A N 1
ATOM 2116 C CA . GLN A 1 265 ? -19.683 21.757 11.557 1.00 95.81 265 GLN A CA 1
ATOM 2117 C C . GLN A 1 265 ? -18.503 22.015 12.501 1.00 95.81 265 GLN A C 1
ATOM 2119 O O . GLN A 1 265 ? -18.679 22.580 13.580 1.00 95.81 265 GLN A O 1
ATOM 2124 N N . ALA A 1 266 ? -17.315 21.573 12.100 1.00 94.50 266 ALA A N 1
ATOM 2125 C CA . ALA A 1 266 ? -16.123 21.581 12.932 1.00 94.50 266 ALA A CA 1
ATOM 2126 C C . ALA A 1 266 ? -14.940 22.207 12.190 1.00 94.50 266 ALA A C 1
ATOM 2128 O O . ALA A 1 266 ? -14.802 22.058 10.977 1.00 94.50 266 ALA A O 1
ATOM 2129 N N . ASP A 1 267 ? -14.064 22.868 12.942 1.00 93.75 267 ASP A N 1
ATOM 2130 C CA . ASP A 1 267 ? -12.785 23.381 12.453 1.00 93.75 267 ASP A CA 1
ATOM 2131 C C . ASP A 1 267 ? -11.661 22.459 12.946 1.00 93.75 267 ASP A C 1
ATOM 2133 O O . ASP A 1 267 ? -11.058 22.670 13.999 1.00 93.75 267 ASP A O 1
ATOM 2137 N N . LEU A 1 268 ? -11.470 21.341 12.240 1.00 94.44 268 LEU A N 1
ATOM 2138 C CA . LEU A 1 268 ? -10.412 20.375 12.539 1.00 94.44 268 LEU A CA 1
ATOM 2139 C C . LEU A 1 268 ? -9.140 20.722 11.754 1.00 94.44 268 LEU A C 1
ATOM 2141 O O . LEU A 1 268 ? -9.241 21.137 10.596 1.00 94.44 268 LEU A O 1
ATOM 2145 N N . PRO A 1 269 ? -7.936 20.474 12.309 1.00 95.88 269 PRO A N 1
ATOM 2146 C CA . PRO A 1 269 ? -6.703 20.651 11.557 1.00 95.88 269 PRO A CA 1
ATOM 2147 C C . PRO A 1 269 ? -6.722 19.790 10.293 1.00 95.88 269 PRO A C 1
ATOM 2149 O O . PRO A 1 269 ? -7.075 18.608 10.339 1.00 95.88 269 PRO A O 1
ATOM 2152 N N . THR A 1 270 ? -6.336 20.381 9.164 1.00 96.19 270 THR A N 1
ATOM 2153 C CA . THR A 1 270 ? -6.243 19.671 7.888 1.00 96.19 270 THR A CA 1
ATOM 2154 C C . THR A 1 270 ? -4.927 19.933 7.185 1.00 96.19 270 THR A C 1
ATOM 2156 O O . THR A 1 270 ? -4.303 20.985 7.320 1.00 96.19 270 THR A O 1
ATOM 2159 N N . THR A 1 271 ? -4.460 18.944 6.434 1.00 96.56 271 THR A N 1
ATOM 2160 C CA . THR A 1 271 ? -3.275 19.064 5.582 1.00 96.56 271 THR A CA 1
ATOM 2161 C C . THR A 1 271 ? -3.445 18.146 4.383 1.00 96.56 271 THR A C 1
ATOM 2163 O O . THR A 1 271 ? -3.954 17.038 4.526 1.00 96.56 271 THR A O 1
ATOM 2166 N N . TYR A 1 272 ? -3.009 18.581 3.204 1.00 95.94 272 TYR A N 1
ATOM 2167 C CA . TYR A 1 272 ? -2.981 17.733 2.017 1.00 95.94 272 TYR A CA 1
ATOM 2168 C C . TYR A 1 272 ? -1.536 17.407 1.632 1.00 95.94 272 TYR A C 1
ATOM 2170 O O . TYR A 1 272 ? -0.721 18.311 1.447 1.00 95.94 272 TYR A O 1
ATOM 2178 N N . ASP A 1 273 ? -1.225 16.118 1.500 1.00 96.56 273 ASP A N 1
ATOM 2179 C CA . ASP A 1 273 ? 0.059 15.637 0.993 1.00 96.56 273 ASP A CA 1
ATOM 2180 C C . ASP A 1 273 ? -0.078 15.222 -0.485 1.00 96.56 273 ASP A C 1
ATOM 2182 O O . ASP A 1 273 ? -0.665 14.173 -0.776 1.00 96.56 273 ASP A O 1
ATOM 2186 N N . PRO A 1 274 ? 0.486 15.990 -1.437 1.00 93.56 274 PRO A N 1
ATOM 2187 C CA . PRO A 1 274 ? 0.406 15.668 -2.858 1.00 93.56 274 PRO A CA 1
ATOM 2188 C C . PRO A 1 274 ? 1.245 14.447 -3.262 1.00 93.56 274 PRO A C 1
ATOM 2190 O O . PRO A 1 274 ? 0.945 13.826 -4.282 1.00 93.56 274 PRO A O 1
ATOM 2193 N N . ALA A 1 275 ? 2.281 14.080 -2.498 1.00 91.94 275 ALA A N 1
ATOM 2194 C CA . ALA A 1 275 ? 3.133 12.936 -2.827 1.00 91.94 275 ALA A CA 1
ATOM 2195 C C . ALA A 1 275 ? 2.412 11.605 -2.573 1.00 91.94 275 ALA A C 1
ATOM 2197 O O . ALA A 1 275 ? 2.557 10.665 -3.361 1.00 91.94 275 ALA A O 1
ATOM 2198 N N . SER A 1 276 ? 1.614 11.547 -1.503 1.00 94.12 276 SER A N 1
ATOM 2199 C CA . SER A 1 276 ? 0.764 10.398 -1.173 1.00 94.12 276 SER A CA 1
ATOM 2200 C C . SER A 1 276 ? -0.702 10.559 -1.572 1.00 94.12 276 SER A C 1
ATOM 2202 O O . SER A 1 276 ? -1.486 9.634 -1.360 1.00 94.12 276 SER A O 1
ATOM 2204 N N . ARG A 1 277 ? -1.078 11.712 -2.145 1.00 96.00 277 ARG A N 1
ATOM 2205 C CA . ARG A 1 277 ? -2.455 12.053 -2.543 1.00 96.00 277 ARG A CA 1
ATOM 2206 C C . ARG A 1 277 ? -3.428 11.857 -1.378 1.00 96.00 277 ARG A C 1
ATOM 2208 O O . ARG A 1 277 ? -4.426 11.143 -1.493 1.00 96.00 277 ARG A O 1
ATOM 2215 N N . THR A 1 278 ? -3.057 12.405 -0.222 1.00 97.06 278 THR A N 1
ATOM 2216 C CA . THR A 1 278 ? -3.755 12.168 1.045 1.00 97.06 278 THR A CA 1
ATOM 2217 C C . THR A 1 278 ? -4.243 13.478 1.642 1.00 97.06 278 THR A C 1
ATOM 2219 O O . THR A 1 278 ? -3.433 14.349 1.951 1.00 97.06 278 THR A O 1
ATOM 2222 N N . LEU A 1 279 ? -5.550 13.581 1.878 1.00 96.94 279 LEU A N 1
ATOM 2223 C CA . LEU A 1 279 ? -6.115 14.571 2.790 1.00 96.94 279 LEU A CA 1
ATOM 2224 C C . LEU A 1 279 ? -6.070 14.010 4.215 1.00 96.94 279 LEU A C 1
ATOM 2226 O O . LEU A 1 279 ? -6.632 12.952 4.496 1.00 96.94 279 LEU A O 1
ATOM 2230 N N . ILE A 1 280 ? -5.402 14.725 5.110 1.00 97.81 280 ILE A N 1
ATOM 2231 C CA . ILE A 1 280 ? -5.266 14.390 6.525 1.00 97.81 280 ILE A CA 1
ATOM 2232 C C . ILE A 1 280 ? -6.201 15.304 7.312 1.00 97.81 280 ILE A C 1
ATOM 2234 O O . ILE A 1 280 ? -6.118 16.522 7.165 1.00 97.81 280 ILE A O 1
ATOM 2238 N N . VAL A 1 281 ? -7.067 14.721 8.140 1.00 97.88 281 VAL A N 1
ATOM 2239 C CA . VAL A 1 281 ? -7.995 15.426 9.035 1.00 97.88 281 VAL A CA 1
ATOM 2240 C C . VAL A 1 281 ? -7.711 15.022 10.482 1.00 97.88 281 VAL A C 1
ATOM 2242 O O . VAL A 1 281 ? -7.607 13.832 10.791 1.00 97.88 281 VAL A O 1
ATOM 2245 N N . GLY A 1 282 ? -7.604 16.007 11.370 1.00 96.12 282 GLY A N 1
ATOM 2246 C CA . GLY A 1 282 ? -7.253 15.826 12.777 1.00 96.12 282 GLY A CA 1
ATOM 2247 C C . GLY A 1 282 ? -5.804 16.229 13.097 1.00 96.12 282 GLY A C 1
ATOM 2248 O O . GLY A 1 282 ? -5.096 16.765 12.245 1.00 96.12 282 GLY A O 1
ATOM 2249 N N . PRO A 1 283 ? -5.327 15.966 14.324 1.00 97.00 283 PRO A N 1
ATOM 2250 C CA . PRO A 1 283 ? -5.880 14.995 15.265 1.00 97.00 283 PRO A CA 1
ATOM 2251 C C . PRO A 1 283 ? -7.169 15.448 15.965 1.00 97.00 283 PRO A C 1
ATOM 2253 O O . PRO A 1 283 ? -7.442 16.642 16.058 1.00 97.00 283 PRO A O 1
ATOM 2256 N N . PHE A 1 284 ? -7.941 14.485 16.467 1.00 97.31 284 PHE A N 1
ATOM 2257 C CA . PHE A 1 284 ? -9.054 14.692 17.401 1.00 97.31 284 PHE A CA 1
ATOM 2258 C C . PHE A 1 284 ? -9.230 13.463 18.297 1.00 97.31 284 PHE A C 1
ATOM 2260 O O . PHE A 1 284 ? -8.865 12.349 17.918 1.00 97.31 284 PHE A O 1
ATOM 2267 N N . ASP A 1 285 ? -9.806 13.663 19.477 1.00 97.69 285 ASP A N 1
ATOM 2268 C CA . ASP A 1 285 ? -9.945 12.613 20.480 1.00 97.69 285 ASP A CA 1
ATOM 2269 C C . ASP A 1 285 ? -11.347 12.004 20.469 1.00 97.69 285 ASP A C 1
ATOM 2271 O O . ASP A 1 285 ? -12.353 12.701 20.331 1.00 97.69 285 ASP A O 1
ATOM 2275 N N . VAL A 1 286 ? -11.412 10.684 20.627 1.00 97.88 286 VAL A N 1
ATOM 2276 C CA . VAL A 1 286 ? -12.659 9.917 20.633 1.00 97.88 286 VAL A CA 1
ATOM 2277 C C . VAL A 1 286 ? -12.689 9.027 21.865 1.00 97.88 286 VAL A C 1
ATOM 2279 O O . VAL A 1 286 ? -11.799 8.196 22.066 1.00 97.88 286 VAL A O 1
ATOM 2282 N N . ALA A 1 287 ? -13.724 9.188 22.688 1.00 97.69 287 ALA A N 1
ATOM 2283 C CA . ALA A 1 287 ? -13.977 8.293 23.807 1.00 97.69 287 ALA A CA 1
ATOM 2284 C C . ALA A 1 287 ? -14.456 6.929 23.290 1.00 97.69 287 ALA A C 1
ATOM 2286 O O . ALA A 1 287 ? -15.365 6.856 22.458 1.00 97.69 287 ALA A O 1
ATOM 2287 N N . ALA A 1 288 ? -13.891 5.845 23.826 1.00 95.38 288 ALA A N 1
ATOM 2288 C CA . ALA A 1 288 ? -14.155 4.484 23.359 1.00 95.38 288 ALA A CA 1
ATOM 2289 C C . ALA A 1 288 ? -15.652 4.118 23.379 1.00 95.38 288 ALA A C 1
ATOM 2291 O O . ALA A 1 288 ? -16.118 3.391 22.512 1.00 95.38 288 ALA A O 1
ATOM 2292 N N . HIS A 1 289 ? -16.425 4.662 24.323 1.00 95.88 289 HIS A N 1
ATOM 2293 C CA . HIS A 1 289 ? -17.854 4.375 24.486 1.00 95.88 289 HIS A CA 1
ATOM 2294 C C . HIS A 1 289 ? -18.792 5.260 23.640 1.00 95.88 289 HIS A C 1
ATOM 2296 O O . HIS A 1 289 ? -19.992 5.002 23.616 1.00 95.88 289 HIS A O 1
ATOM 2302 N N . GLN A 1 290 ? -18.284 6.306 22.975 1.00 95.00 290 GLN A N 1
ATOM 2303 C CA . GLN A 1 290 ? -19.112 7.273 22.231 1.00 95.00 290 GLN A CA 1
ATOM 2304 C C . GLN A 1 290 ? -18.969 7.136 20.714 1.00 95.00 290 GLN A C 1
ATOM 2306 O O . GLN A 1 290 ? -19.944 7.330 19.990 1.00 95.00 290 GLN A O 1
ATOM 2311 N N . GLY A 1 291 ? -17.777 6.770 20.233 1.00 94.25 291 GLY A N 1
ATOM 2312 C CA . GLY A 1 291 ? -17.474 6.806 18.805 1.00 94.25 291 GLY A CA 1
ATOM 2313 C C . GLY A 1 291 ? -17.412 8.236 18.249 1.00 94.25 291 GLY A C 1
ATOM 2314 O O . GLY A 1 291 ? -17.509 9.218 18.985 1.00 94.25 291 GLY A O 1
ATOM 2315 N N . ALA A 1 292 ? -17.211 8.359 16.940 1.00 97.75 292 ALA A N 1
ATOM 2316 C CA . ALA A 1 292 ? -17.203 9.635 16.233 1.00 97.75 292 ALA A CA 1
ATOM 2317 C C . ALA A 1 292 ? -17.560 9.458 14.754 1.00 97.75 292 ALA A C 1
ATOM 2319 O O . ALA A 1 292 ? -17.275 8.422 14.164 1.00 97.75 292 ALA A O 1
ATOM 2320 N N . THR A 1 293 ? -18.139 10.475 14.124 1.00 97.94 293 THR A N 1
ATOM 2321 C CA . THR A 1 293 ? -18.315 10.526 12.665 1.00 97.94 293 THR A CA 1
ATOM 2322 C C . THR A 1 293 ? -17.635 11.769 12.125 1.00 97.94 293 THR A C 1
ATOM 2324 O O . THR A 1 293 ? -17.960 12.870 12.560 1.00 97.94 293 THR A O 1
ATOM 2327 N N . VAL A 1 294 ? -16.702 11.584 11.192 1.00 97.31 294 VAL A N 1
ATOM 2328 C CA . VAL A 1 294 ? -16.054 12.669 10.452 1.00 97.31 294 VAL A CA 1
ATOM 2329 C C . VAL A 1 294 ? -16.581 12.659 9.032 1.00 97.31 294 VAL A C 1
ATOM 2331 O O . VAL A 1 294 ? -16.473 11.646 8.339 1.00 97.31 294 VAL A O 1
ATOM 2334 N N . GLU A 1 295 ? -17.113 13.791 8.592 1.00 96.38 295 GLU A N 1
ATOM 2335 C CA . GLU A 1 295 ? -17.580 13.989 7.222 1.00 96.38 295 GLU A CA 1
ATOM 2336 C C . GLU A 1 295 ? -16.796 15.125 6.581 1.00 96.38 295 GLU A C 1
ATOM 2338 O O . GLU A 1 295 ? -16.608 16.188 7.177 1.00 96.38 295 GLU A O 1
ATOM 2343 N N . VAL A 1 296 ? -16.330 14.885 5.361 1.00 94.75 296 VAL A N 1
ATOM 2344 C CA . VAL A 1 296 ? -15.621 15.858 4.543 1.00 94.75 296 VAL A CA 1
ATOM 2345 C C . VAL A 1 296 ? -16.451 16.129 3.305 1.00 94.75 296 VAL A C 1
ATOM 2347 O O . VAL A 1 296 ? -16.780 15.207 2.558 1.00 94.75 296 VAL A O 1
ATOM 2350 N N . HIS A 1 297 ? -16.744 17.401 3.067 1.00 92.88 297 HIS A N 1
ATOM 2351 C CA . HIS A 1 297 ? -17.370 17.871 1.840 1.00 92.88 297 HIS A CA 1
ATOM 2352 C C . HIS A 1 297 ? -16.411 18.827 1.142 1.00 92.88 297 HIS A C 1
ATOM 2354 O O . HIS A 1 297 ? -15.923 19.782 1.751 1.00 92.88 297 HIS A O 1
ATOM 2360 N N . ALA A 1 298 ? -16.150 18.569 -0.136 1.00 87.19 298 ALA A N 1
ATOM 2361 C CA . ALA A 1 298 ? -15.382 19.466 -0.989 1.00 87.19 298 ALA A CA 1
ATOM 2362 C C . ALA A 1 298 ? -16.269 19.964 -2.130 1.00 87.19 298 ALA A C 1
ATOM 2364 O O . ALA A 1 298 ? -17.110 19.219 -2.636 1.00 87.19 298 ALA A O 1
ATOM 2365 N N . GLY A 1 299 ? -16.062 21.212 -2.559 1.00 73.88 299 GLY A N 1
ATOM 2366 C CA . GLY A 1 299 ? -16.740 21.733 -3.749 1.00 73.88 299 GLY A CA 1
ATOM 2367 C C . GLY A 1 299 ? -16.296 20.986 -5.010 1.00 73.88 299 GLY A C 1
ATOM 2368 O O . GLY A 1 299 ? -17.123 20.596 -5.831 1.00 73.88 299 GLY A O 1
ATOM 2369 N N . VAL A 1 300 ? -14.987 20.740 -5.123 1.00 72.44 300 VAL A N 1
ATOM 2370 C CA . VAL A 1 300 ? -14.332 19.907 -6.142 1.00 72.44 300 VAL A CA 1
ATOM 2371 C C . VAL A 1 300 ? -13.144 19.193 -5.482 1.00 72.44 300 VAL A C 1
ATOM 2373 O O . VAL A 1 300 ? -12.536 19.728 -4.559 1.00 72.44 300 VAL A O 1
ATOM 2376 N N . GLY A 1 301 ? -12.791 17.989 -5.944 1.00 63.22 301 GLY A N 1
ATOM 2377 C CA . GLY A 1 301 ? -11.480 17.390 -5.657 1.00 63.22 301 GLY A CA 1
ATOM 2378 C C . GLY A 1 301 ? -11.428 16.296 -4.587 1.00 63.22 301 GLY A C 1
ATOM 2379 O O . GLY A 1 301 ? -10.407 15.624 -4.506 1.00 63.22 301 GLY A O 1
ATOM 2380 N N . LEU A 1 302 ? -12.512 16.005 -3.852 1.00 79.12 302 LEU A N 1
ATOM 2381 C CA . LEU A 1 302 ? -12.573 14.784 -3.020 1.00 79.12 302 LEU A CA 1
ATOM 2382 C C . LEU A 1 302 ? -12.763 13.492 -3.844 1.00 79.12 302 LEU A C 1
ATOM 2384 O O . LEU A 1 302 ? -12.751 12.387 -3.304 1.00 79.12 302 LEU A O 1
ATOM 2388 N N . SER A 1 303 ? -12.924 13.636 -5.160 1.00 82.31 303 SER A N 1
ATOM 2389 C CA . SER A 1 303 ? -12.998 12.544 -6.121 1.00 82.31 303 SER A CA 1
ATOM 2390 C C . SER A 1 303 ? -11.735 11.684 -6.115 1.00 82.31 303 SER A C 1
ATOM 2392 O O . SER A 1 303 ? -10.653 12.118 -5.707 1.00 82.31 303 SER A O 1
ATOM 2394 N N . LEU A 1 304 ? -11.857 10.488 -6.687 1.00 88.31 304 LEU A N 1
ATOM 2395 C CA . LEU A 1 304 ? -10.734 9.584 -6.911 1.00 88.31 304 LEU A CA 1
ATOM 2396 C C . LEU A 1 304 ? -9.557 10.292 -7.579 1.00 88.31 304 LEU A C 1
ATOM 2398 O O . LEU A 1 304 ? -9.716 10.945 -8.614 1.00 88.31 304 LEU A O 1
ATOM 2402 N N . ALA A 1 305 ? -8.361 10.093 -7.030 1.00 83.94 305 ALA A N 1
ATOM 2403 C CA . ALA A 1 305 ? -7.140 10.535 -7.670 1.00 83.94 305 ALA A CA 1
ATOM 2404 C C . ALA A 1 305 ? -7.058 9.968 -9.101 1.00 83.94 305 ALA A C 1
ATOM 2406 O O . ALA A 1 305 ? -7.417 8.805 -9.353 1.00 83.94 305 ALA A O 1
ATOM 2407 N N . PRO A 1 306 ? -6.581 10.764 -10.072 1.00 83.44 306 PRO A N 1
ATOM 2408 C CA . PRO A 1 306 ? -6.442 10.284 -11.432 1.00 83.44 306 PRO A CA 1
ATOM 2409 C C . PRO A 1 306 ? -5.412 9.153 -11.494 1.00 83.44 306 PRO A C 1
ATOM 2411 O O . PRO A 1 306 ? -4.422 9.132 -10.756 1.00 83.44 306 PRO A O 1
ATOM 2414 N N . ALA A 1 307 ? -5.632 8.229 -12.430 1.00 86.06 307 ALA A N 1
ATOM 2415 C CA . ALA A 1 307 ? -4.602 7.278 -12.816 1.00 86.06 307 ALA A CA 1
ATOM 2416 C C . ALA A 1 307 ? -3.352 8.048 -13.295 1.00 86.06 307 ALA A C 1
ATOM 2418 O O . ALA A 1 307 ? -3.474 9.140 -13.864 1.00 86.06 307 ALA A O 1
ATOM 2419 N N . PRO A 1 308 ? -2.143 7.509 -13.082 1.00 86.25 308 PRO A N 1
ATOM 2420 C CA . PRO A 1 308 ? -0.915 8.176 -13.493 1.00 86.25 308 PRO A CA 1
ATOM 2421 C C . PRO A 1 308 ? -0.909 8.381 -15.015 1.00 86.25 308 PRO A C 1
ATOM 2423 O O . PRO A 1 308 ? -1.142 7.448 -15.788 1.00 86.25 308 PRO A O 1
ATOM 2426 N N . SER A 1 309 ? -0.598 9.595 -15.470 1.00 91.19 309 SER A N 1
ATOM 2427 C CA . SER A 1 309 ? -0.414 9.837 -16.901 1.00 91.19 309 SER A CA 1
ATOM 2428 C C . SER A 1 309 ? 0.791 9.050 -17.431 1.00 91.19 309 SER A C 1
ATOM 2430 O O . SER A 1 309 ? 1.733 8.747 -16.690 1.00 91.19 309 SER A O 1
ATOM 2432 N N . VAL A 1 310 ? 0.802 8.751 -18.735 1.00 92.69 310 VAL A N 1
ATOM 2433 C CA . VAL A 1 310 ? 1.978 8.151 -19.396 1.00 92.69 310 VAL A CA 1
ATOM 2434 C C . VAL A 1 310 ? 3.219 9.006 -19.136 1.00 92.69 310 VAL A C 1
ATOM 2436 O O . VAL A 1 310 ? 4.262 8.472 -18.774 1.00 92.69 310 VAL A O 1
ATOM 2439 N N . GLN A 1 311 ? 3.079 10.333 -19.189 1.00 95.38 311 GLN A N 1
ATOM 2440 C CA . GLN A 1 311 ? 4.148 11.265 -18.841 1.00 95.38 311 GLN A CA 1
ATOM 2441 C C . GLN A 1 311 ? 4.683 11.039 -17.423 1.00 95.38 311 GLN A C 1
ATOM 2443 O O . GLN A 1 311 ? 5.892 10.917 -17.246 1.00 95.38 311 GLN A O 1
ATOM 2448 N N . ALA A 1 312 ? 3.815 10.936 -16.413 1.00 92.75 312 ALA A N 1
ATOM 2449 C CA . ALA A 1 312 ? 4.246 10.697 -15.038 1.00 92.75 312 ALA A CA 1
ATOM 2450 C C . ALA A 1 312 ? 4.994 9.359 -14.892 1.00 92.75 312 ALA A C 1
ATOM 2452 O O . ALA A 1 312 ? 6.035 9.305 -14.231 1.00 92.75 312 ALA A O 1
ATOM 2453 N N . ARG A 1 313 ? 4.507 8.296 -15.548 1.00 93.88 313 ARG A N 1
ATOM 2454 C CA . ARG A 1 313 ? 5.145 6.967 -15.534 1.00 93.88 313 ARG A CA 1
ATOM 2455 C C . ARG A 1 313 ? 6.515 6.985 -16.218 1.00 93.88 313 ARG A C 1
ATOM 2457 O O . ARG A 1 313 ? 7.485 6.509 -15.633 1.00 93.88 313 ARG A O 1
ATOM 2464 N N . VAL A 1 314 ? 6.618 7.593 -17.402 1.00 96.69 314 VAL A N 1
ATOM 2465 C CA . VAL A 1 314 ? 7.886 7.732 -18.141 1.00 96.69 314 VAL A CA 1
ATOM 2466 C C . VAL A 1 314 ? 8.888 8.558 -17.340 1.00 96.69 314 VAL A C 1
ATOM 2468 O O . VAL A 1 314 ? 10.029 8.143 -17.170 1.00 96.69 314 VAL A O 1
ATOM 2471 N N . MET A 1 315 ? 8.470 9.688 -16.766 1.00 96.56 315 MET A N 1
ATOM 2472 C CA . MET A 1 315 ? 9.364 10.516 -15.953 1.00 96.56 315 MET A CA 1
ATOM 2473 C C . MET A 1 315 ? 9.868 9.783 -14.705 1.00 96.56 315 MET A C 1
ATOM 2475 O O . MET A 1 315 ? 11.026 9.957 -14.328 1.00 96.56 315 MET A O 1
ATOM 2479 N N . ARG A 1 316 ? 9.036 8.947 -14.069 1.00 94.19 316 ARG A N 1
ATOM 2480 C CA . ARG A 1 316 ? 9.456 8.102 -12.938 1.00 94.19 316 ARG A CA 1
ATOM 2481 C C . ARG A 1 316 ? 10.529 7.093 -13.357 1.00 94.19 316 ARG A C 1
ATOM 2483 O O . ARG A 1 316 ? 11.522 6.967 -12.645 1.00 94.19 316 ARG A O 1
ATOM 2490 N N . LEU A 1 317 ? 10.348 6.437 -14.505 1.00 96.38 317 LEU A N 1
ATOM 2491 C CA . LEU A 1 317 ? 11.320 5.501 -15.080 1.00 96.38 317 LEU A CA 1
ATOM 2492 C C . LEU A 1 317 ? 12.650 6.209 -15.402 1.00 96.38 317 LEU A C 1
ATOM 2494 O O . LEU A 1 317 ? 13.707 5.823 -14.908 1.00 96.38 317 LEU A O 1
ATOM 2498 N N . LEU A 1 318 ? 12.600 7.314 -16.155 1.00 96.88 318 LEU A N 1
ATOM 2499 C CA . LEU A 1 318 ? 13.793 8.058 -16.582 1.00 96.88 318 LEU A CA 1
ATOM 2500 C C . LEU A 1 318 ? 14.601 8.625 -15.409 1.00 96.88 318 LEU A C 1
ATOM 2502 O O . LEU A 1 318 ? 15.830 8.675 -15.470 1.00 96.88 318 LEU A O 1
ATOM 2506 N N . LYS A 1 319 ? 13.943 9.058 -14.327 1.00 95.81 319 LYS A N 1
ATOM 2507 C CA . LYS A 1 319 ? 14.640 9.584 -13.142 1.00 95.81 319 LYS A CA 1
ATOM 2508 C C . LYS A 1 319 ? 15.586 8.557 -12.515 1.00 95.81 319 LYS A C 1
ATOM 2510 O O . LYS A 1 319 ? 16.611 8.960 -11.975 1.00 95.81 319 LYS A O 1
ATOM 2515 N N . ARG A 1 320 ? 15.268 7.263 -12.605 1.00 94.94 320 ARG A N 1
ATOM 2516 C CA . ARG A 1 320 ? 16.011 6.178 -11.944 1.00 94.94 320 ARG A CA 1
ATOM 2517 C C . ARG A 1 320 ? 16.928 5.411 -12.890 1.00 94.94 320 ARG A C 1
ATOM 2519 O O . ARG A 1 320 ? 17.995 4.994 -12.453 1.00 94.94 320 ARG A O 1
ATOM 2526 N N . ALA A 1 321 ? 16.559 5.317 -14.167 1.00 96.50 321 ALA A N 1
ATOM 2527 C CA . ALA A 1 321 ? 17.359 4.649 -15.187 1.00 96.50 321 ALA A CA 1
ATOM 2528 C C . ALA A 1 321 ? 18.802 5.182 -15.245 1.00 96.50 321 ALA A C 1
ATOM 2530 O O . ALA A 1 321 ? 19.033 6.397 -15.232 1.00 96.50 321 ALA A O 1
ATOM 2531 N N . ARG A 1 322 ? 19.781 4.283 -15.339 1.00 96.31 322 ARG A N 1
ATOM 2532 C CA . ARG A 1 322 ? 21.191 4.575 -15.619 1.00 96.31 322 ARG A CA 1
ATOM 2533 C C . ARG A 1 322 ? 21.362 4.868 -17.106 1.00 96.31 322 ARG A C 1
ATOM 2535 O O . ARG A 1 322 ? 21.816 4.056 -17.900 1.00 96.31 322 ARG A O 1
ATOM 2542 N N . MET A 1 323 ? 20.985 6.085 -17.457 1.00 95.06 323 MET A N 1
ATOM 2543 C CA . MET A 1 323 ? 20.989 6.609 -18.815 1.00 95.06 323 MET A CA 1
ATOM 2544 C C . MET A 1 323 ? 21.633 7.995 -18.813 1.00 95.06 323 MET A C 1
ATOM 2546 O O . MET A 1 323 ? 21.495 8.741 -17.837 1.00 95.06 323 MET A O 1
ATOM 2550 N N . ASP A 1 324 ? 22.326 8.350 -19.894 1.00 95.00 324 ASP A N 1
ATOM 2551 C CA . ASP A 1 324 ? 22.914 9.680 -20.024 1.00 95.00 324 ASP A CA 1
ATOM 2552 C C . ASP A 1 324 ? 21.830 10.774 -20.056 1.00 95.00 324 ASP A C 1
ATOM 2554 O O . ASP A 1 324 ? 20.684 10.559 -20.467 1.00 95.00 324 ASP A O 1
ATOM 2558 N N . SER A 1 325 ? 22.184 11.968 -19.580 1.00 96.19 325 SER A N 1
ATOM 2559 C CA . SER A 1 325 ? 21.229 13.068 -19.418 1.00 96.19 325 SER A CA 1
ATOM 2560 C C . SER A 1 325 ? 20.651 13.563 -20.744 1.00 96.19 325 SER A C 1
ATOM 2562 O O . SER A 1 325 ? 19.499 13.997 -20.762 1.00 96.19 325 SER A O 1
ATOM 2564 N N . VAL A 1 326 ? 21.403 13.467 -21.845 1.00 96.69 326 VAL A N 1
ATOM 2565 C CA . VAL A 1 326 ? 20.960 13.901 -23.177 1.00 96.69 326 VAL A CA 1
ATOM 2566 C C . VAL A 1 326 ? 19.866 12.971 -23.689 1.00 96.69 326 VAL A C 1
ATOM 2568 O O . VAL A 1 326 ? 18.811 13.450 -24.104 1.00 96.69 326 VAL A O 1
ATOM 2571 N N . THR A 1 327 ? 20.055 11.654 -23.580 1.00 97.12 327 THR A N 1
ATOM 2572 C CA . THR A 1 327 ? 19.033 10.660 -23.932 1.00 97.12 327 THR A CA 1
ATOM 2573 C C . THR A 1 327 ? 17.784 10.828 -23.059 1.00 97.12 327 THR A C 1
ATOM 2575 O O . THR A 1 327 ? 16.672 10.895 -23.588 1.00 97.12 327 THR A O 1
ATOM 2578 N N . LYS A 1 328 ? 17.937 11.007 -21.735 1.00 97.50 328 LYS A N 1
ATOM 2579 C CA . LYS A 1 328 ? 16.798 11.274 -20.832 1.00 97.50 328 LYS A CA 1
ATOM 2580 C C . LYS A 1 328 ? 16.021 12.527 -21.230 1.00 97.50 328 LYS A C 1
ATOM 2582 O O . LYS A 1 328 ? 14.792 12.506 -21.235 1.00 97.50 328 LYS A O 1
ATOM 2587 N N . TRP A 1 329 ? 16.728 13.613 -21.538 1.00 97.31 329 TRP A N 1
ATOM 2588 C CA . TRP A 1 329 ? 16.122 14.879 -21.946 1.00 97.31 329 TRP A CA 1
ATOM 2589 C C . TRP A 1 329 ? 15.424 14.769 -23.307 1.00 97.31 329 TRP A C 1
ATOM 2591 O O . TRP A 1 329 ? 14.310 15.262 -23.481 1.00 97.31 329 TRP A O 1
ATOM 2601 N N . SER A 1 330 ? 16.034 14.065 -24.262 1.00 97.31 330 SER A N 1
ATOM 2602 C CA . SER A 1 330 ? 15.431 13.827 -25.574 1.00 97.31 330 SER A CA 1
ATOM 2603 C C . SER A 1 330 ? 14.125 13.038 -25.454 1.00 97.31 330 SER A C 1
ATOM 2605 O O . SER A 1 330 ? 13.117 13.427 -26.036 1.00 97.31 330 SER A O 1
ATOM 2607 N N . ILE A 1 331 ? 14.090 11.985 -24.631 1.00 97.62 331 ILE A N 1
ATOM 2608 C CA . ILE A 1 331 ? 12.855 11.220 -24.408 1.00 97.62 331 ILE A CA 1
ATOM 2609 C C . ILE A 1 331 ? 11.817 12.066 -23.669 1.00 97.62 331 ILE A C 1
ATOM 2611 O O . ILE A 1 331 ? 10.654 12.075 -24.067 1.00 97.62 331 ILE A O 1
ATOM 2615 N N . SER A 1 332 ? 12.208 12.782 -22.608 1.00 97.38 332 SER A N 1
ATOM 2616 C CA . SER A 1 332 ? 11.260 13.539 -21.779 1.00 97.38 332 SER A CA 1
ATOM 2617 C C . SER A 1 332 ? 10.562 14.665 -22.545 1.00 97.38 332 SER A C 1
ATOM 2619 O O . SER A 1 332 ? 9.384 14.932 -22.305 1.00 97.38 332 SER A O 1
ATOM 2621 N N . THR A 1 333 ? 11.253 15.281 -23.504 1.00 97.38 333 THR A N 1
ATOM 2622 C CA . THR A 1 333 ? 10.694 16.318 -24.386 1.00 97.38 333 THR A CA 1
ATOM 2623 C C . THR A 1 333 ? 9.830 15.742 -25.510 1.00 97.38 333 THR A C 1
ATOM 2625 O O . THR A 1 333 ? 8.921 16.418 -25.988 1.00 97.38 333 THR A O 1
ATOM 2628 N N . ARG A 1 334 ? 10.041 14.473 -25.882 1.00 97.12 334 ARG A N 1
ATOM 2629 C CA . ARG A 1 334 ? 9.313 13.766 -26.949 1.00 97.12 334 ARG A CA 1
ATOM 2630 C C . ARG A 1 334 ? 8.202 12.842 -26.442 1.00 97.12 334 ARG A C 1
ATOM 2632 O O . ARG A 1 334 ? 7.640 12.087 -27.227 1.00 97.12 334 ARG A O 1
ATOM 2639 N N . ILE A 1 335 ? 7.817 12.896 -25.162 1.00 97.25 335 ILE A N 1
ATOM 2640 C CA . ILE A 1 335 ? 6.798 11.988 -24.587 1.00 97.25 335 ILE A CA 1
ATOM 2641 C C . ILE A 1 335 ? 5.492 11.990 -25.394 1.00 97.25 335 ILE A C 1
ATOM 2643 O O . ILE A 1 335 ? 4.934 10.925 -25.645 1.00 97.25 335 ILE A O 1
ATOM 2647 N N . ALA A 1 336 ? 4.995 13.159 -25.812 1.00 95.81 336 ALA A N 1
ATOM 2648 C CA . ALA A 1 336 ? 3.742 13.257 -26.565 1.00 95.81 336 ALA A CA 1
ATOM 2649 C C . ALA A 1 336 ? 3.842 12.652 -27.979 1.00 95.81 336 ALA A C 1
ATOM 2651 O O . ALA A 1 336 ? 2.880 12.049 -28.449 1.00 95.81 336 ALA A O 1
ATOM 2652 N N . GLU A 1 337 ? 4.996 12.792 -28.637 1.00 95.25 337 GLU A N 1
ATOM 2653 C CA . GLU A 1 337 ? 5.314 12.165 -29.929 1.00 95.25 337 GLU A CA 1
ATOM 2654 C C . GLU A 1 337 ? 5.420 10.642 -29.767 1.00 95.25 337 GLU A C 1
ATOM 2656 O O . GLU A 1 337 ? 4.676 9.902 -30.405 1.00 95.25 337 GLU A O 1
ATOM 2661 N N . LEU A 1 338 ? 6.256 10.186 -28.829 1.00 93.62 338 LEU A N 1
ATOM 2662 C CA . LEU A 1 338 ? 6.528 8.769 -28.566 1.00 93.62 338 LEU A CA 1
ATOM 2663 C C . LEU A 1 338 ? 5.304 7.999 -28.050 1.00 93.62 338 LEU A C 1
ATOM 2665 O O . LEU A 1 338 ? 5.200 6.791 -28.241 1.00 93.62 338 LEU A O 1
ATOM 2669 N N . SER A 1 339 ? 4.350 8.692 -27.420 1.00 92.25 339 SER A N 1
ATOM 2670 C CA . SER A 1 339 ? 3.063 8.099 -27.029 1.00 92.25 339 SER A CA 1
ATOM 2671 C C . SER A 1 339 ? 2.151 7.813 -28.227 1.00 92.25 339 SER A C 1
ATOM 2673 O O . SER A 1 339 ? 1.238 7.001 -28.104 1.00 92.25 339 SER A O 1
ATOM 2675 N N . ARG A 1 340 ? 2.357 8.493 -29.364 1.00 90.06 340 ARG A N 1
ATOM 2676 C CA . ARG A 1 340 ? 1.613 8.260 -30.613 1.00 90.06 340 ARG A CA 1
ATOM 2677 C C . ARG A 1 340 ? 2.330 7.261 -31.510 1.00 90.06 340 ARG A C 1
ATOM 2679 O O . ARG A 1 340 ? 1.672 6.412 -32.100 1.00 90.06 340 ARG A O 1
ATOM 2686 N N . ASP A 1 341 ? 3.652 7.368 -31.592 1.00 88.25 341 ASP A N 1
ATOM 2687 C CA . ASP A 1 341 ? 4.497 6.478 -32.379 1.00 88.25 341 ASP A CA 1
ATOM 2688 C C . ASP A 1 341 ? 5.762 6.103 -31.608 1.00 88.25 341 ASP A C 1
ATOM 2690 O O . ASP A 1 341 ? 6.708 6.881 -31.462 1.00 88.25 341 ASP A O 1
ATOM 2694 N N . ILE A 1 342 ? 5.779 4.866 -31.123 1.00 89.88 342 ILE A N 1
ATOM 2695 C CA . ILE A 1 342 ? 6.874 4.366 -30.303 1.00 89.88 342 ILE A CA 1
ATOM 2696 C C . ILE A 1 342 ? 8.119 3.993 -31.106 1.00 89.88 342 ILE A C 1
ATOM 2698 O O . ILE A 1 342 ? 9.193 3.827 -30.527 1.00 89.88 342 ILE A O 1
ATOM 2702 N N . THR A 1 343 ? 8.011 3.891 -32.435 1.00 88.81 343 THR A N 1
ATOM 2703 C CA . THR A 1 343 ? 9.161 3.582 -33.295 1.00 88.81 343 THR A CA 1
ATOM 2704 C C . THR A 1 343 ? 10.239 4.662 -33.214 1.00 88.81 343 THR A C 1
ATOM 2706 O O . THR A 1 343 ? 11.413 4.366 -33.425 1.00 88.81 343 THR A O 1
ATOM 2709 N N . GLY A 1 344 ? 9.883 5.876 -32.773 1.00 89.38 344 GLY A N 1
ATOM 2710 C CA . GLY A 1 344 ? 10.831 6.942 -32.456 1.00 89.38 344 GLY A CA 1
ATOM 2711 C C . GLY A 1 344 ? 11.865 6.578 -31.380 1.00 89.38 344 GLY A C 1
ATOM 2712 O O . GLY A 1 344 ? 12.906 7.228 -31.314 1.00 89.38 344 GLY A O 1
ATOM 2713 N N . LEU A 1 345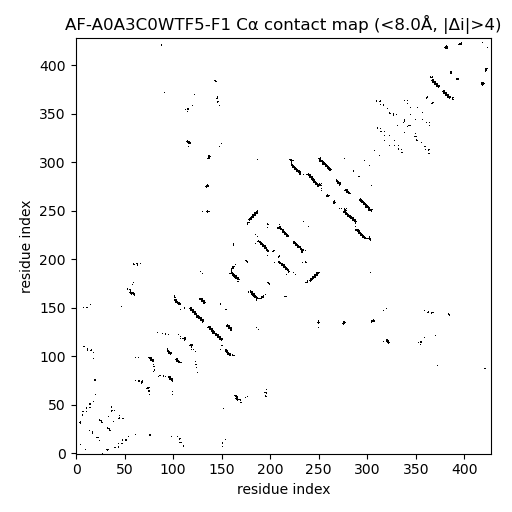 ? 11.642 5.526 -30.577 1.00 92.00 345 LEU A N 1
ATOM 2714 C CA . LEU A 1 345 ? 12.657 4.983 -29.662 1.00 92.00 345 LEU A CA 1
ATOM 2715 C C . LEU A 1 345 ? 13.838 4.315 -30.388 1.00 92.00 345 LEU A C 1
ATOM 2717 O O . LEU A 1 345 ? 14.889 4.143 -29.779 1.00 92.00 345 LEU A O 1
ATOM 2721 N N . ALA A 1 346 ? 13.690 3.958 -31.667 1.00 89.81 346 ALA A N 1
ATOM 2722 C CA . ALA A 1 346 ? 14.764 3.409 -32.496 1.00 89.81 346 ALA A CA 1
ATOM 2723 C C . ALA A 1 346 ? 15.688 4.491 -33.094 1.00 89.81 346 ALA A C 1
ATOM 2725 O O . ALA A 1 346 ? 16.572 4.170 -33.889 1.00 89.81 346 ALA A O 1
ATOM 2726 N N . ASP A 1 347 ? 15.489 5.766 -32.738 1.00 91.56 347 ASP A N 1
ATOM 2727 C CA . ASP A 1 347 ? 16.365 6.869 -33.133 1.00 91.56 347 ASP A CA 1
ATOM 2728 C C . ASP A 1 347 ? 17.822 6.577 -32.708 1.00 91.56 347 ASP A C 1
ATOM 2730 O O . ASP A 1 347 ? 18.089 6.467 -31.509 1.00 91.56 347 ASP A O 1
ATOM 2734 N N . PRO A 1 348 ? 18.786 6.495 -33.650 1.00 89.88 348 PRO A N 1
ATOM 2735 C CA . PRO A 1 348 ? 20.184 6.173 -33.348 1.00 89.88 348 PRO A CA 1
ATOM 2736 C C . PRO A 1 348 ? 20.872 7.145 -32.382 1.00 89.88 348 PRO A C 1
ATOM 2738 O O . PRO A 1 348 ? 21.931 6.832 -31.837 1.00 89.88 348 PRO A O 1
ATOM 2741 N N . LYS A 1 349 ? 20.308 8.343 -32.178 1.00 92.81 349 LYS A N 1
ATOM 2742 C CA . LYS A 1 349 ? 20.809 9.312 -31.195 1.00 92.81 349 LYS A CA 1
ATOM 2743 C C . LYS A 1 349 ? 20.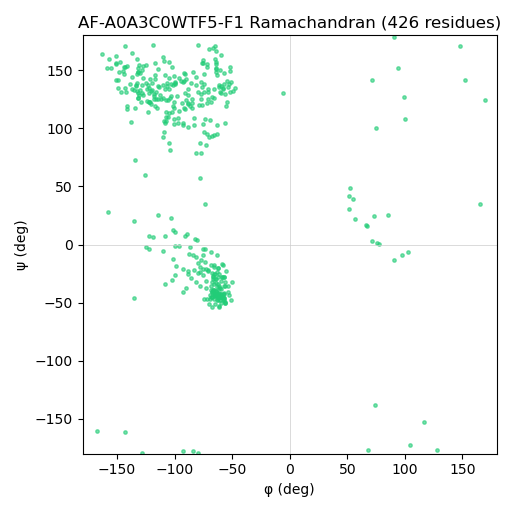447 8.930 -29.761 1.00 92.81 349 LYS A C 1
ATOM 2745 O O . LYS A 1 349 ? 21.110 9.399 -28.837 1.00 92.81 349 LYS A O 1
ATOM 2750 N N . LEU A 1 350 ? 19.421 8.101 -29.565 1.00 94.12 350 LEU A N 1
ATOM 2751 C CA . LEU A 1 350 ? 19.028 7.590 -28.259 1.00 94.12 350 LEU A CA 1
ATOM 2752 C C . LEU A 1 350 ? 19.890 6.373 -27.922 1.00 94.12 350 LEU A C 1
ATOM 2754 O O . LEU A 1 350 ? 19.742 5.295 -28.496 1.00 94.12 350 LEU A O 1
ATOM 2758 N N . LYS A 1 351 ? 20.802 6.533 -26.962 1.00 94.94 351 LYS A N 1
ATOM 2759 C CA . LYS A 1 351 ? 21.683 5.447 -26.517 1.00 94.94 351 LYS A CA 1
ATOM 2760 C C . LYS A 1 351 ? 20.940 4.546 -25.534 1.00 94.94 351 LYS A C 1
ATOM 2762 O O . LYS A 1 351 ? 21.097 4.666 -24.321 1.00 94.94 351 LYS A O 1
ATOM 2767 N N . LEU A 1 352 ? 20.091 3.671 -26.064 1.00 94.62 352 LEU A N 1
ATOM 2768 C CA . LEU A 1 352 ? 19.247 2.775 -25.276 1.00 94.62 352 LEU A CA 1
ATOM 2769 C C . LEU A 1 352 ? 19.787 1.347 -25.298 1.00 94.62 352 LEU A C 1
ATOM 2771 O O . LEU A 1 352 ? 20.114 0.798 -26.346 1.00 94.62 352 LEU A O 1
ATOM 2775 N N . THR A 1 353 ? 19.840 0.731 -24.122 1.00 96.12 353 THR A N 1
ATOM 2776 C CA . THR A 1 353 ? 20.062 -0.714 -23.991 1.00 96.12 353 THR A CA 1
ATOM 2777 C C . THR A 1 353 ? 18.756 -1.473 -24.246 1.00 96.12 353 THR A C 1
ATOM 2779 O O . THR A 1 353 ? 17.676 -0.877 -24.327 1.00 96.12 353 THR A O 1
ATOM 2782 N N . ALA A 1 354 ? 18.822 -2.804 -24.339 1.00 92.81 354 ALA A N 1
ATOM 2783 C CA . ALA A 1 354 ? 17.625 -3.633 -24.490 1.00 92.81 354 ALA A CA 1
ATOM 2784 C C . ALA A 1 354 ? 16.638 -3.457 -23.316 1.00 92.81 354 ALA A C 1
ATOM 2786 O O . ALA A 1 354 ? 15.425 -3.384 -23.538 1.00 92.81 354 ALA A O 1
ATOM 2787 N N . SER A 1 355 ? 17.145 -3.318 -22.085 1.00 95.31 355 SER A N 1
ATOM 2788 C CA . SER A 1 355 ? 16.329 -3.062 -20.891 1.00 95.31 355 SER A CA 1
ATOM 2789 C C . SER A 1 355 ? 15.636 -1.703 -20.955 1.00 95.31 355 SER A C 1
ATOM 2791 O O . SER A 1 355 ? 14.434 -1.611 -20.700 1.00 95.31 355 SER A O 1
ATOM 2793 N N . HIS A 1 356 ? 16.349 -0.657 -21.387 1.00 96.88 356 HIS A N 1
ATOM 2794 C CA . HIS A 1 356 ? 15.762 0.666 -21.607 1.00 96.88 356 HIS A CA 1
ATOM 2795 C C . HIS A 1 356 ? 14.640 0.640 -22.649 1.00 96.88 356 HIS A C 1
ATOM 2797 O O . HIS A 1 356 ? 13.545 1.137 -22.380 1.00 96.88 356 HIS A O 1
ATOM 2803 N N . LEU A 1 357 ? 14.893 0.038 -23.816 1.00 94.25 357 LEU A N 1
ATOM 2804 C CA . LEU A 1 357 ? 13.899 -0.087 -24.884 1.00 94.25 357 LEU A CA 1
ATOM 2805 C C . LEU A 1 357 ? 12.663 -0.849 -24.411 1.00 94.25 357 LEU A C 1
ATOM 2807 O O . LEU A 1 357 ? 11.546 -0.392 -24.645 1.00 94.25 357 LEU A O 1
ATOM 2811 N N . THR A 1 358 ? 12.853 -1.968 -23.709 1.00 92.94 358 THR A N 1
ATOM 2812 C CA . THR A 1 358 ? 11.753 -2.780 -23.174 1.00 92.94 358 THR A CA 1
ATOM 2813 C C . THR A 1 358 ? 10.918 -1.975 -22.182 1.00 92.94 358 THR A C 1
ATOM 2815 O O . THR A 1 358 ? 9.715 -1.819 -22.378 1.00 92.94 358 THR A O 1
ATOM 2818 N N . ALA A 1 359 ? 11.545 -1.385 -21.162 1.00 95.69 359 ALA A N 1
ATOM 2819 C CA . ALA A 1 359 ? 10.827 -0.662 -20.118 1.00 95.69 359 ALA A CA 1
ATOM 2820 C C . ALA A 1 359 ? 10.091 0.574 -20.653 1.00 95.69 359 ALA A C 1
ATOM 2822 O O . ALA A 1 359 ? 8.950 0.833 -20.258 1.00 95.69 359 ALA A O 1
ATOM 2823 N N . LEU A 1 360 ? 10.703 1.328 -21.573 1.00 96.00 360 LEU A N 1
ATOM 2824 C CA . LEU A 1 360 ? 10.043 2.450 -22.244 1.00 96.00 360 LEU A CA 1
ATOM 2825 C C . LEU A 1 360 ? 8.876 1.954 -23.100 1.00 96.00 360 LEU A C 1
ATOM 2827 O O . LEU A 1 360 ? 7.780 2.506 -22.994 1.00 96.00 360 LEU A O 1
ATOM 2831 N N . SER A 1 361 ? 9.079 0.875 -23.862 1.00 93.12 361 SER A N 1
ATOM 2832 C CA . SER A 1 361 ? 8.041 0.273 -24.703 1.00 93.12 361 SER A CA 1
ATOM 2833 C C . SER A 1 361 ? 6.802 -0.110 -23.908 1.00 93.12 361 SER A C 1
ATOM 2835 O O . SER A 1 361 ? 5.684 0.300 -24.230 1.00 93.12 361 SER A O 1
ATOM 2837 N N . GLU A 1 362 ? 7.008 -0.823 -22.806 1.00 93.38 362 GLU A N 1
ATOM 2838 C CA . GLU A 1 362 ? 5.940 -1.242 -21.904 1.00 93.38 362 GLU A CA 1
ATOM 2839 C C . GLU A 1 362 ? 5.299 -0.056 -21.175 1.00 93.38 362 GLU A C 1
ATOM 2841 O O . GLU A 1 362 ? 4.099 -0.056 -20.895 1.00 93.38 362 GLU A O 1
ATOM 2846 N N . THR A 1 363 ? 6.066 0.994 -20.881 1.00 94.31 363 THR A N 1
ATOM 2847 C CA . THR A 1 363 ? 5.540 2.177 -20.194 1.00 94.31 363 THR A CA 1
ATOM 2848 C C . THR A 1 363 ? 4.630 3.003 -21.103 1.00 94.31 363 THR A C 1
ATOM 2850 O O . THR A 1 363 ? 3.527 3.358 -20.676 1.00 94.31 363 THR A O 1
ATOM 2853 N N . PHE A 1 364 ? 5.046 3.268 -22.344 1.00 93.12 364 PHE A N 1
ATOM 2854 C CA . PHE A 1 364 ? 4.260 4.027 -23.322 1.00 93.12 364 PHE A CA 1
ATOM 2855 C C . PHE A 1 364 ? 3.012 3.266 -23.785 1.00 93.12 364 PHE A C 1
ATOM 2857 O O . PHE A 1 364 ? 1.927 3.840 -23.821 1.00 93.12 364 PHE A O 1
ATOM 2864 N N . THR A 1 365 ? 3.142 1.972 -24.094 1.00 89.44 365 THR A N 1
ATOM 2865 C CA . THR A 1 365 ? 2.036 1.177 -24.664 1.00 89.44 365 THR A CA 1
ATOM 2866 C C . THR A 1 365 ? 1.141 0.522 -23.610 1.00 89.44 365 THR A C 1
ATOM 2868 O O . THR A 1 365 ? -0.010 0.186 -23.893 1.00 89.44 365 THR A O 1
ATOM 2871 N N . ALA A 1 366 ? 1.657 0.324 -22.390 1.00 88.75 366 ALA A N 1
ATOM 2872 C CA . ALA A 1 366 ? 1.067 -0.541 -21.363 1.00 88.75 366 ALA A CA 1
ATOM 2873 C C . ALA A 1 366 ? 0.858 -2.001 -21.817 1.00 88.75 366 ALA A C 1
ATOM 2875 O O . ALA A 1 366 ? 0.037 -2.717 -21.239 1.00 88.75 366 ALA A O 1
ATOM 2876 N N . VAL A 1 367 ? 1.597 -2.434 -22.839 1.00 87.56 367 VAL A N 1
ATOM 2877 C CA . VAL A 1 367 ? 1.618 -3.797 -23.378 1.00 87.56 367 VAL A CA 1
ATOM 2878 C C . VAL A 1 367 ? 2.947 -4.423 -22.995 1.00 87.56 367 VAL A C 1
ATOM 2880 O O . VAL A 1 367 ? 3.961 -3.736 -22.973 1.00 87.56 367 VAL A O 1
ATOM 2883 N N . GLY A 1 368 ? 2.971 -5.721 -22.724 1.00 88.12 368 GLY A N 1
ATOM 2884 C CA . GLY A 1 368 ? 4.235 -6.437 -22.563 1.00 88.12 368 GLY A CA 1
ATOM 2885 C C . GLY A 1 368 ? 4.039 -7.937 -22.563 1.00 88.12 368 GLY A C 1
ATOM 2886 O O . GLY A 1 368 ? 3.021 -8.431 -23.043 1.00 88.12 368 GLY A O 1
ATOM 2887 N N . ALA A 1 369 ? 5.015 -8.667 -22.035 1.00 85.12 369 ALA A N 1
ATOM 2888 C CA . ALA A 1 369 ? 4.984 -10.123 -22.042 1.00 85.12 369 ALA A CA 1
ATOM 2889 C C . ALA A 1 369 ? 5.526 -10.731 -20.744 1.00 85.12 369 ALA A C 1
ATOM 2891 O O . ALA A 1 369 ? 6.355 -10.133 -20.054 1.00 85.12 369 ALA A O 1
ATOM 2892 N N . LEU A 1 370 ? 5.065 -11.935 -20.411 1.00 82.88 370 LEU A N 1
ATOM 2893 C CA . LEU A 1 370 ? 5.586 -12.753 -19.320 1.00 82.88 370 LEU A CA 1
ATOM 2894 C C . LEU A 1 370 ? 5.910 -14.148 -19.811 1.00 82.88 370 LEU A C 1
ATOM 2896 O O . LEU A 1 370 ? 5.116 -14.764 -20.512 1.00 82.88 370 LEU A O 1
ATOM 2900 N N . LYS A 1 371 ? 7.048 -14.678 -19.375 1.00 80.94 371 LYS A N 1
ATOM 2901 C CA . LYS A 1 371 ? 7.352 -16.094 -19.526 1.00 80.94 371 LYS A CA 1
ATOM 2902 C C . LYS A 1 371 ? 6.804 -16.839 -18.313 1.00 80.94 371 LYS A C 1
ATOM 2904 O O . LYS A 1 371 ? 7.193 -16.545 -17.187 1.00 80.94 371 LYS A O 1
ATOM 2909 N N . ILE A 1 372 ? 5.915 -17.795 -18.545 1.00 77.12 372 ILE A N 1
ATOM 2910 C CA . ILE A 1 372 ? 5.271 -18.598 -17.504 1.00 77.12 372 ILE A CA 1
ATOM 2911 C C . ILE A 1 372 ? 5.786 -20.027 -17.622 1.00 77.12 372 ILE A C 1
ATOM 2913 O O . ILE A 1 372 ? 5.718 -20.621 -18.700 1.00 77.12 372 ILE A O 1
ATOM 2917 N N . ALA A 1 373 ? 6.314 -20.573 -16.529 1.00 75.31 373 ALA A N 1
ATOM 2918 C CA . ALA A 1 373 ? 6.701 -21.978 -16.453 1.00 75.31 373 ALA A CA 1
ATOM 2919 C C . ALA A 1 373 ? 5.454 -22.858 -16.295 1.00 75.31 373 ALA A C 1
ATOM 2921 O O . ALA A 1 373 ? 4.566 -22.544 -15.502 1.00 75.31 373 ALA A O 1
ATOM 2922 N N . LEU A 1 374 ? 5.383 -23.958 -17.044 1.00 67.25 374 LEU A N 1
ATOM 2923 C CA . LEU A 1 374 ? 4.273 -24.901 -16.938 1.00 67.25 374 LEU A CA 1
ATOM 2924 C C . LEU A 1 374 ? 4.584 -25.992 -15.900 1.00 67.25 374 LEU A C 1
ATOM 2926 O O . LEU A 1 374 ? 5.712 -26.488 -15.875 1.00 67.25 374 LEU A O 1
ATOM 2930 N N . PRO A 1 375 ? 3.590 -26.452 -15.112 1.00 66.50 375 PRO A N 1
ATOM 2931 C CA . PRO A 1 375 ? 3.787 -27.518 -14.124 1.00 66.50 375 PRO A CA 1
ATOM 2932 C C . PRO A 1 375 ? 4.339 -28.832 -14.697 1.00 66.50 375 PRO A C 1
ATOM 2934 O O . PRO A 1 375 ? 5.016 -29.570 -13.993 1.00 66.50 375 PRO A O 1
ATOM 2937 N N . GLN A 1 376 ? 4.060 -29.127 -15.971 1.00 76.81 376 GLN A N 1
ATOM 2938 C CA . GLN A 1 376 ? 4.492 -30.359 -16.649 1.00 76.81 376 GLN A CA 1
ATOM 2939 C C . GLN A 1 376 ? 5.857 -30.220 -17.352 1.00 76.81 376 GLN A C 1
ATOM 2941 O O . GLN A 1 376 ? 6.275 -31.126 -18.067 1.00 76.81 376 GLN A O 1
ATOM 2946 N N . GLY A 1 377 ? 6.553 -29.094 -17.163 1.00 69.94 377 GLY A N 1
ATOM 2947 C CA . GLY A 1 377 ? 7.766 -28.747 -17.901 1.00 69.94 377 GLY A CA 1
ATOM 2948 C C . GLY A 1 377 ? 7.482 -27.881 -19.133 1.00 69.94 377 GLY A C 1
ATOM 2949 O O . GLY A 1 377 ? 6.398 -27.911 -19.716 1.00 69.94 377 GLY A O 1
ATOM 2950 N N . GLY A 1 378 ? 8.468 -27.064 -19.512 1.00 75.81 378 GLY A N 1
ATOM 2951 C CA . GLY A 1 378 ? 8.349 -26.072 -20.584 1.00 75.81 378 GLY A CA 1
ATOM 2952 C C . GLY A 1 378 ? 7.885 -24.693 -20.105 1.00 75.81 378 GLY A C 1
ATOM 2953 O O . GLY A 1 378 ? 7.650 -24.451 -18.920 1.00 75.81 378 GLY A O 1
ATOM 2954 N N . SER A 1 379 ? 7.784 -23.753 -21.044 1.00 75.06 379 SER A N 1
ATOM 2955 C CA . SER A 1 379 ? 7.377 -22.376 -20.763 1.00 75.06 379 SER A CA 1
ATOM 2956 C C . SER A 1 379 ? 6.527 -21.807 -21.886 1.00 75.06 379 SER A C 1
ATOM 2958 O O . SER A 1 379 ? 6.801 -22.093 -23.048 1.00 75.06 379 SER A O 1
ATOM 2960 N N . ARG A 1 380 ? 5.570 -20.944 -21.549 1.00 74.06 380 ARG A N 1
ATOM 2961 C CA . ARG A 1 380 ? 4.770 -20.180 -22.515 1.00 74.06 380 ARG A CA 1
ATOM 2962 C C . ARG A 1 380 ? 5.007 -18.685 -22.347 1.00 74.06 380 ARG A C 1
ATOM 2964 O O . ARG A 1 380 ? 5.415 -18.243 -21.274 1.00 74.06 380 ARG A O 1
ATOM 2971 N N . VAL A 1 381 ? 4.764 -17.919 -23.406 1.00 78.38 381 VAL A N 1
ATOM 2972 C CA . VAL A 1 381 ? 4.809 -16.454 -23.368 1.00 78.38 381 VAL A CA 1
ATOM 2973 C C . VAL A 1 381 ? 3.382 -15.928 -23.324 1.00 78.38 381 VAL A C 1
ATOM 2975 O O . VAL A 1 381 ? 2.636 -16.081 -24.282 1.00 78.38 381 VAL A O 1
ATOM 2978 N N . LEU A 1 382 ? 3.012 -15.300 -22.215 1.00 78.62 382 LEU A N 1
ATOM 2979 C CA . LEU A 1 382 ? 1.757 -14.584 -22.059 1.00 78.62 382 LEU A CA 1
ATOM 2980 C C . LEU A 1 382 ? 1.939 -13.137 -22.510 1.00 78.62 382 LEU A C 1
ATOM 2982 O O . LEU A 1 382 ? 2.735 -12.410 -21.917 1.00 78.62 382 LEU A O 1
ATOM 2986 N N . LEU A 1 383 ? 1.161 -12.694 -23.496 1.00 82.00 383 LEU A N 1
ATOM 2987 C CA . LEU A 1 383 ? 1.048 -11.271 -23.812 1.00 82.00 383 LEU A CA 1
ATOM 2988 C C . LEU A 1 383 ? 0.092 -10.568 -22.844 1.00 82.00 383 LEU A C 1
ATOM 2990 O O . LEU A 1 383 ? -1.043 -10.997 -22.636 1.00 82.00 383 LEU A O 1
ATOM 2994 N N . LEU A 1 384 ? 0.544 -9.445 -22.301 1.00 85.50 384 LEU A N 1
ATOM 2995 C CA . LEU A 1 384 ? -0.203 -8.591 -21.389 1.00 85.50 384 LEU A CA 1
ATOM 2996 C C . LEU A 1 384 ? -0.824 -7.427 -22.159 1.00 85.50 384 LEU A C 1
ATOM 2998 O O . LEU A 1 384 ? -0.126 -6.706 -22.866 1.00 85.50 384 LEU A O 1
ATOM 3002 N N . ASN A 1 385 ? -2.133 -7.231 -21.987 1.00 83.69 385 ASN A N 1
ATOM 3003 C CA . ASN A 1 385 ? -2.918 -6.151 -22.599 1.00 83.69 385 ASN A CA 1
ATOM 3004 C C . ASN A 1 385 ? -2.770 -5.995 -24.133 1.00 83.69 385 ASN A C 1
ATOM 3006 O O . ASN A 1 385 ? -2.718 -4.860 -24.613 1.00 83.69 385 ASN A O 1
ATOM 3010 N N . PRO A 1 386 ? -2.734 -7.075 -24.943 1.00 76.94 386 PRO A N 1
ATOM 3011 C CA . PRO A 1 386 ? -2.467 -6.960 -26.382 1.00 76.94 386 PRO A CA 1
ATOM 3012 C C . PRO A 1 386 ? -3.518 -6.124 -27.121 1.00 76.94 386 PRO A C 1
ATOM 3014 O O . PRO A 1 386 ? -3.217 -5.496 -28.126 1.00 76.94 386 PRO A O 1
ATOM 3017 N N . ASN A 1 387 ? -4.739 -6.045 -26.588 1.00 71.62 387 ASN A N 1
ATOM 3018 C CA . ASN A 1 387 ? -5.837 -5.231 -27.112 1.00 71.62 387 ASN A CA 1
ATOM 3019 C C . ASN A 1 387 ? -5.575 -3.714 -27.092 1.00 71.62 387 ASN A C 1
ATOM 3021 O O . ASN A 1 387 ? -6.388 -2.965 -27.627 1.00 71.62 387 ASN A O 1
ATOM 3025 N N . ARG A 1 388 ? -4.493 -3.249 -26.455 1.00 75.50 388 ARG A N 1
ATOM 3026 C CA . ARG A 1 388 ? -4.061 -1.845 -26.510 1.00 75.50 388 ARG A CA 1
ATOM 3027 C C . ARG A 1 388 ? -3.270 -1.507 -27.779 1.00 75.50 388 ARG A C 1
ATOM 3029 O O . ARG A 1 388 ? -3.052 -0.329 -28.041 1.00 75.50 388 ARG A O 1
ATOM 3036 N N . LEU A 1 389 ? -2.863 -2.504 -28.568 1.00 66.50 389 LEU A N 1
ATOM 3037 C CA . LEU A 1 389 ? -2.212 -2.301 -29.862 1.00 66.50 389 LEU A CA 1
ATOM 3038 C C . LEU A 1 389 ? -3.227 -2.354 -31.009 1.00 66.50 389 LEU A C 1
ATOM 3040 O O . LEU A 1 389 ? -4.127 -3.198 -31.036 1.00 66.50 389 LEU A O 1
ATOM 3044 N N . ALA A 1 390 ? -3.047 -1.477 -31.998 1.00 63.38 390 ALA A N 1
ATOM 3045 C CA . ALA A 1 390 ? -3.821 -1.515 -33.234 1.00 63.38 390 ALA A CA 1
ATOM 3046 C C . ALA A 1 390 ? -3.625 -2.866 -33.952 1.00 63.38 390 ALA A C 1
ATOM 3048 O O . ALA A 1 390 ? -2.514 -3.382 -34.033 1.00 63.38 390 ALA A O 1
ATOM 3049 N N . GLY A 1 391 ? -4.715 -3.453 -34.457 1.00 54.72 391 GLY A N 1
ATOM 3050 C CA . GLY A 1 391 ? -4.701 -4.755 -35.141 1.00 54.72 391 GLY A CA 1
ATOM 3051 C C . GLY A 1 391 ? -4.919 -5.976 -34.236 1.00 54.72 391 GLY A C 1
ATOM 3052 O O . GLY A 1 391 ? -5.258 -7.044 -34.741 1.00 54.72 391 GLY A O 1
ATOM 3053 N N . PHE A 1 392 ? -4.840 -5.830 -32.910 1.00 47.03 392 PHE A N 1
ATOM 3054 C CA . PHE A 1 392 ? -5.098 -6.923 -31.970 1.00 47.03 392 PHE A CA 1
ATOM 3055 C C . PHE A 1 392 ? -6.541 -6.875 -31.448 1.00 47.03 392 PHE A C 1
ATOM 3057 O O . PHE A 1 392 ? -6.936 -5.958 -30.728 1.00 47.03 392 PHE A O 1
ATOM 3064 N N . LYS A 1 393 ? -7.350 -7.892 -31.773 1.00 46.97 393 LYS A N 1
ATOM 3065 C CA . LYS A 1 393 ? -8.686 -8.095 -31.183 1.00 46.97 393 LYS A CA 1
ATOM 3066 C C . LYS A 1 393 ? -8.652 -9.284 -30.227 1.00 46.97 393 LYS A C 1
ATOM 3068 O O . LYS A 1 393 ? -8.564 -10.429 -30.657 1.00 46.97 393 LYS A O 1
ATOM 3073 N N . CYS A 1 394 ? -8.760 -9.015 -28.928 1.00 46.41 394 CYS A N 1
ATOM 3074 C CA . CYS A 1 394 ? -8.939 -10.058 -27.921 1.00 46.41 394 CYS A CA 1
ATOM 3075 C C . CYS A 1 394 ? -10.397 -10.547 -27.931 1.00 46.41 394 CYS A C 1
ATOM 3077 O O . CYS A 1 394 ? -11.329 -9.748 -27.811 1.00 46.41 394 CYS A O 1
ATOM 3079 N N . ARG A 1 395 ? -10.612 -11.859 -28.083 1.00 39.97 395 ARG A N 1
ATOM 3080 C CA . ARG A 1 395 ? -11.949 -12.463 -28.066 1.00 39.97 395 ARG A CA 1
ATOM 3081 C C . ARG A 1 395 ? -12.191 -13.089 -26.696 1.00 39.97 395 ARG A C 1
ATOM 3083 O O . ARG A 1 395 ? -11.691 -14.169 -26.415 1.00 39.97 395 ARG A O 1
ATOM 3090 N N . ARG A 1 396 ? -12.990 -12.427 -25.853 1.00 37.25 396 ARG A N 1
ATOM 3091 C CA . ARG A 1 396 ? -13.424 -12.959 -24.551 1.00 37.25 396 ARG A CA 1
ATOM 3092 C C . ARG A 1 396 ? -14.317 -14.190 -24.783 1.00 37.25 396 ARG A C 1
ATOM 3094 O O . ARG A 1 396 ? -15.506 -14.059 -25.045 1.00 37.25 396 ARG A O 1
ATOM 3101 N N . GLN A 1 397 ? -13.757 -15.391 -24.766 1.00 35.94 397 GLN A N 1
ATOM 3102 C CA . GLN A 1 397 ? -14.526 -16.636 -24.734 1.00 35.94 397 GLN A CA 1
ATOM 3103 C C . GLN A 1 397 ? -15.073 -16.805 -23.305 1.00 35.94 397 GLN A C 1
ATOM 3105 O O . GLN A 1 397 ? -14.396 -17.163 -22.348 1.00 35.94 397 GLN A O 1
ATOM 3110 N N . THR A 1 398 ? -16.354 -16.526 -23.152 1.00 31.23 398 THR A N 1
ATOM 3111 C CA . THR A 1 398 ? -17.124 -16.955 -21.993 1.00 31.23 398 THR A CA 1
ATOM 3112 C C . THR A 1 398 ? -17.139 -18.486 -22.026 1.00 31.23 398 THR A C 1
ATOM 3114 O O . THR A 1 398 ? -17.840 -19.075 -22.850 1.00 31.23 398 THR A O 1
ATOM 3117 N N . ARG A 1 399 ? -16.327 -19.165 -21.202 1.00 35.09 399 ARG A N 1
ATOM 3118 C CA . ARG A 1 399 ? -16.388 -20.631 -21.084 1.00 35.09 399 ARG A CA 1
ATOM 3119 C C . ARG A 1 399 ? -17.761 -21.021 -20.527 1.00 35.09 399 ARG A C 1
ATOM 3121 O O . ARG A 1 399 ? -17.958 -21.068 -19.320 1.00 35.09 399 ARG A O 1
ATOM 3128 N N . ARG A 1 400 ? -18.711 -21.358 -21.403 1.00 30.80 400 ARG A N 1
ATOM 3129 C CA . ARG A 1 400 ? -19.732 -22.354 -21.061 1.00 30.80 400 ARG A CA 1
ATOM 3130 C C . ARG A 1 400 ? -19.027 -23.702 -21.093 1.00 30.80 400 ARG A C 1
ATOM 3132 O O . ARG A 1 400 ? -18.644 -24.168 -22.164 1.00 30.80 400 ARG A O 1
ATOM 3139 N N . ILE A 1 401 ? -18.812 -24.293 -19.921 1.00 30.70 401 ILE A N 1
ATOM 3140 C CA . ILE A 1 401 ? -18.317 -25.665 -19.790 1.00 30.70 401 ILE A CA 1
ATOM 3141 C C . ILE A 1 401 ? -19.287 -26.564 -20.560 1.00 30.70 401 ILE A C 1
ATOM 3143 O O . ILE A 1 401 ? -20.402 -26.814 -20.114 1.00 30.70 401 ILE A O 1
ATOM 3147 N N . THR A 1 402 ? -18.877 -27.015 -21.743 1.00 28.52 402 THR A N 1
ATOM 3148 C CA . THR A 1 402 ? -19.620 -27.997 -22.533 1.00 28.52 402 THR A CA 1
ATOM 3149 C C . THR A 1 402 ? -18.629 -29.081 -22.949 1.00 28.52 402 THR A C 1
ATOM 3151 O O . THR A 1 402 ? -17.520 -28.778 -23.381 1.00 28.52 402 THR A O 1
ATOM 3154 N N . ARG A 1 403 ? -19.002 -30.337 -22.683 1.00 30.06 403 ARG A N 1
ATOM 3155 C CA . ARG A 1 403 ? -18.177 -31.557 -22.724 1.00 30.06 403 ARG A CA 1
ATOM 3156 C C . ARG A 1 403 ? -17.394 -31.781 -24.034 1.00 30.06 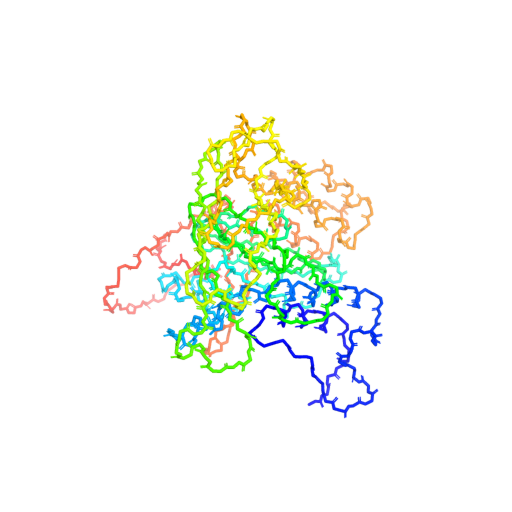403 ARG A C 1
ATOM 3158 O O . ARG A 1 403 ? -17.872 -31.462 -25.112 1.00 30.06 403 ARG A O 1
ATOM 3165 N N . PHE A 1 404 ? -16.235 -32.428 -23.857 1.00 38.97 404 PHE A N 1
ATOM 3166 C CA . PHE A 1 404 ? -15.415 -33.242 -24.775 1.00 38.97 404 PHE A CA 1
ATOM 3167 C C . PHE A 1 404 ? -15.960 -33.569 -26.183 1.00 38.97 404 PHE A C 1
ATOM 3169 O O . PHE A 1 404 ? -17.026 -34.166 -26.288 1.00 38.97 404 PHE A O 1
ATOM 3176 N N . GLN A 1 405 ? -15.113 -33.322 -27.202 1.00 28.91 405 GLN A N 1
ATOM 3177 C CA . GLN A 1 405 ? -14.872 -34.020 -28.501 1.00 28.91 405 GLN A CA 1
ATOM 3178 C C . GLN A 1 405 ? -14.361 -32.961 -29.516 1.00 28.91 405 GLN A C 1
ATOM 3180 O O . GLN A 1 405 ? -14.836 -31.836 -29.473 1.00 28.91 405 GLN A O 1
ATOM 3185 N N . LYS A 1 406 ? -13.412 -33.144 -30.448 1.00 27.73 406 LYS A N 1
ATOM 3186 C CA . LYS A 1 406 ? -12.716 -34.280 -31.084 1.00 27.73 406 LYS A CA 1
ATOM 3187 C C . LYS A 1 406 ? -11.424 -33.734 -31.768 1.00 27.73 406 LYS A C 1
ATOM 3189 O O . LYS A 1 406 ? -11.314 -32.523 -31.956 1.00 27.73 406 LYS A O 1
ATOM 3194 N N . LEU A 1 407 ? -10.487 -34.627 -32.120 1.00 27.86 407 LEU A N 1
ATOM 3195 C CA . LEU A 1 407 ? -9.190 -34.396 -32.801 1.00 27.86 407 LEU A CA 1
ATOM 3196 C C . LEU A 1 407 ? -9.269 -33.573 -34.110 1.00 27.86 407 LEU A C 1
ATOM 3198 O O . LEU A 1 407 ? -10.268 -33.645 -34.821 1.00 27.86 407 LEU A O 1
ATOM 3202 N N . LEU A 1 408 ? -8.174 -32.870 -34.444 1.00 25.72 408 LEU A N 1
ATOM 3203 C CA . LEU A 1 408 ? -7.933 -32.171 -35.718 1.00 25.72 408 LEU A CA 1
ATOM 3204 C C . LEU A 1 408 ? -6.781 -32.819 -36.494 1.00 25.72 408 LEU A C 1
ATOM 3206 O O . LEU A 1 408 ? -5.729 -33.085 -35.915 1.00 25.72 408 LEU A O 1
ATOM 3210 N N . GLU A 1 409 ? -6.990 -32.997 -37.796 1.00 26.45 409 GLU A N 1
ATOM 3211 C CA . GLU A 1 409 ? -5.955 -33.230 -38.807 1.00 26.45 409 GLU A CA 1
ATOM 3212 C C . GLU A 1 409 ? -5.201 -31.925 -39.119 1.00 26.45 409 GLU A C 1
ATOM 3214 O O . GLU A 1 409 ? -5.764 -30.828 -39.057 1.00 26.45 409 GLU A O 1
ATOM 3219 N N . THR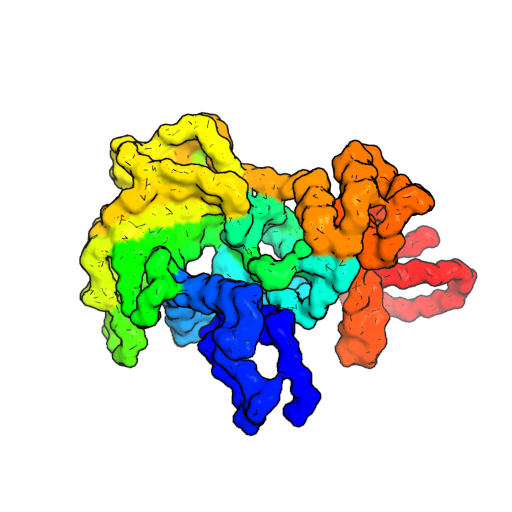 A 1 410 ? -3.913 -32.059 -39.429 1.00 33.88 410 THR A N 1
ATOM 3220 C CA . THR A 1 410 ? -2.951 -30.980 -39.689 1.00 33.88 410 THR A CA 1
ATOM 3221 C C . THR A 1 410 ? -2.746 -30.758 -41.184 1.00 33.88 410 THR A C 1
ATOM 3223 O O . THR A 1 410 ? -2.575 -31.728 -41.916 1.00 33.88 410 THR A O 1
ATOM 3226 N N . ASN A 1 411 ? -2.653 -29.496 -41.616 1.00 27.17 411 ASN A N 1
ATOM 3227 C CA . ASN A 1 411 ? -1.894 -29.126 -42.812 1.00 27.17 411 ASN A CA 1
ATOM 3228 C C . ASN A 1 411 ? -1.296 -27.713 -42.691 1.00 27.17 411 ASN A C 1
ATOM 3230 O O . ASN A 1 411 ? -1.831 -26.852 -41.994 1.00 27.17 411 ASN A O 1
ATOM 3234 N N . GLU A 1 412 ? -0.140 -27.548 -43.331 1.00 36.44 412 GLU A N 1
ATOM 3235 C CA . GLU A 1 412 ? 0.913 -26.557 -43.082 1.00 36.44 412 GLU A CA 1
ATOM 3236 C C . GLU A 1 412 ? 0.669 -25.165 -43.699 1.00 36.44 412 GLU A C 1
ATOM 3238 O O . GLU A 1 412 ? 0.294 -25.050 -44.864 1.00 36.44 412 GLU A O 1
ATOM 3243 N N . SER A 1 413 ? 0.960 -24.093 -42.942 1.00 32.09 413 SER A N 1
ATOM 3244 C CA . SER A 1 413 ? 1.941 -23.031 -43.284 1.00 32.09 413 SER A CA 1
ATOM 3245 C C . SER A 1 413 ? 1.851 -21.812 -42.331 1.00 32.09 413 SER A C 1
ATOM 3247 O O . SER A 1 413 ? 0.808 -21.181 -42.197 1.00 32.09 413 SER A O 1
ATOM 3249 N N . SER A 1 414 ? 2.999 -21.471 -41.717 1.00 28.31 414 SER A N 1
ATOM 3250 C CA . SER A 1 414 ? 3.331 -20.310 -40.848 1.00 28.31 414 SER A CA 1
ATOM 3251 C C . SER A 1 414 ? 2.808 -20.282 -39.392 1.00 28.31 414 SER A C 1
ATOM 3253 O O . SER A 1 414 ? 1.684 -19.841 -39.154 1.00 28.31 414 SER A O 1
ATOM 3255 N N . PRO A 1 415 ? 3.641 -20.619 -38.377 1.00 32.75 415 PRO A N 1
ATOM 3256 C CA . PRO A 1 415 ? 3.272 -20.517 -36.972 1.00 32.75 415 PRO A CA 1
ATOM 3257 C C . PRO A 1 415 ? 4.005 -19.351 -36.290 1.00 32.75 415 PRO A C 1
ATOM 3259 O O . PRO A 1 415 ? 5.179 -19.447 -35.942 1.00 32.75 415 PRO A O 1
ATOM 3262 N N . ILE A 1 416 ? 3.298 -18.262 -36.003 1.00 28.41 416 ILE A N 1
ATOM 3263 C CA . ILE A 1 416 ? 3.519 -17.611 -34.709 1.00 28.41 416 ILE A CA 1
ATOM 3264 C C . ILE A 1 416 ? 2.302 -17.978 -33.868 1.00 28.41 416 ILE A C 1
ATOM 3266 O O . ILE A 1 416 ? 1.287 -17.283 -33.865 1.00 28.41 416 ILE A O 1
ATOM 3270 N N . GLU A 1 417 ? 2.386 -19.128 -33.200 1.00 29.16 417 GLU A N 1
ATOM 3271 C CA . GLU A 1 417 ? 1.430 -19.512 -32.166 1.00 29.16 417 GLU A CA 1
ATOM 3272 C C . GLU A 1 417 ? 1.676 -18.636 -30.936 1.00 29.16 417 GLU A C 1
ATOM 3274 O O . GLU A 1 417 ? 2.552 -18.896 -30.111 1.00 29.16 417 GLU A O 1
ATOM 3279 N N . VAL A 1 418 ? 0.921 -17.546 -30.831 1.00 31.73 418 VAL A N 1
ATOM 3280 C CA . VAL A 1 418 ? 0.892 -16.737 -29.614 1.00 31.73 418 VAL A CA 1
ATOM 3281 C C . VAL A 1 418 ? -0.186 -17.305 -28.699 1.00 31.73 418 VAL A C 1
ATOM 3283 O O . VAL A 1 418 ? -1.378 -17.055 -28.883 1.00 31.73 418 VAL A O 1
ATOM 3286 N N . ASP A 1 419 ? 0.244 -18.071 -27.700 1.00 35.22 419 ASP A N 1
ATOM 3287 C CA . ASP A 1 419 ? -0.610 -18.546 -26.615 1.00 35.22 419 ASP A CA 1
ATOM 3288 C C . ASP A 1 419 ? -1.050 -17.370 -25.730 1.00 35.22 419 ASP A C 1
ATOM 3290 O O . ASP A 1 419 ? -0.390 -16.960 -24.775 1.00 35.22 419 ASP A O 1
ATOM 3294 N N . TYR A 1 420 ? -2.210 -16.811 -26.052 1.00 40.44 420 TYR A N 1
ATOM 3295 C CA . TYR A 1 420 ? -2.909 -15.875 -25.190 1.00 40.44 420 TYR A CA 1
ATOM 3296 C C . TYR A 1 420 ? -3.712 -16.677 -24.154 1.00 40.44 420 TYR A C 1
ATOM 3298 O O . TYR A 1 420 ? -4.768 -17.227 -24.474 1.00 40.44 420 TYR A O 1
ATOM 3306 N N . PHE A 1 421 ? -3.235 -16.767 -22.904 1.00 39.75 421 PHE A N 1
ATOM 3307 C CA . PHE A 1 421 ? -4.081 -17.247 -21.800 1.00 39.75 421 PHE A CA 1
ATOM 3308 C C . PHE A 1 421 ? -5.097 -16.171 -21.442 1.00 39.75 421 PHE A C 1
ATOM 3310 O O . PHE A 1 421 ? -4.894 -15.257 -20.646 1.00 39.75 421 PHE A O 1
ATOM 3317 N N . GLY A 1 422 ? -6.153 -16.284 -22.223 1.00 38.09 422 GLY A N 1
ATOM 3318 C CA . GLY A 1 422 ? -7.278 -15.408 -22.421 1.00 38.09 422 GLY A CA 1
ATOM 3319 C C . GLY A 1 422 ? -7.997 -15.846 -23.701 1.00 38.09 422 GLY A C 1
ATOM 3320 O O . GLY A 1 422 ? -8.566 -15.009 -24.390 1.00 38.09 422 GLY A O 1
ATOM 3321 N N . LEU A 1 423 ? -8.023 -17.169 -23.958 1.00 32.41 423 LEU A N 1
ATOM 3322 C CA . LEU A 1 423 ? -8.968 -17.895 -24.820 1.00 32.41 423 LEU A CA 1
ATOM 3323 C C . LEU A 1 423 ? -8.449 -18.218 -26.229 1.00 32.41 423 LEU A C 1
ATOM 3325 O O . LEU A 1 423 ? -8.028 -17.347 -26.984 1.00 32.41 423 LEU A O 1
ATOM 3329 N N . VAL A 1 424 ? -8.540 -19.503 -26.598 1.00 33.84 424 VAL A N 1
ATOM 3330 C CA . VAL A 1 424 ? -8.118 -20.027 -27.906 1.00 33.84 424 VAL A CA 1
ATOM 3331 C C . VAL A 1 424 ? -9.325 -20.371 -28.782 1.00 33.84 424 VAL A C 1
ATOM 3333 O O . VAL A 1 424 ? -10.273 -21.028 -28.349 1.00 33.84 424 VAL A O 1
ATOM 3336 N N . LYS A 1 425 ? -9.162 -20.004 -30.059 1.00 29.88 425 LYS A N 1
ATOM 3337 C CA . LYS A 1 425 ? -9.802 -20.464 -31.304 1.00 29.88 425 LYS A CA 1
ATOM 3338 C C . LYS A 1 425 ? -10.933 -19.610 -31.896 1.00 29.88 425 LYS A C 1
ATOM 3340 O O . LYS A 1 425 ? -12.094 -19.679 -31.494 1.00 29.88 425 LYS A O 1
ATOM 3345 N N . LYS A 1 426 ? -10.611 -18.946 -33.012 1.00 28.69 426 LYS A N 1
ATOM 3346 C CA . LYS A 1 426 ? -11.285 -19.228 -34.287 1.00 28.69 426 LYS A CA 1
ATOM 3347 C C . LYS A 1 426 ? -10.308 -19.040 -35.449 1.00 28.69 426 LYS A C 1
ATOM 3349 O O . LYS A 1 426 ? -9.619 -18.030 -35.510 1.00 28.69 426 LYS A O 1
ATOM 3354 N N . THR A 1 427 ? -10.287 -20.047 -36.309 1.00 31.89 427 THR A N 1
ATOM 3355 C CA . THR A 1 427 ? -9.778 -20.044 -37.680 1.00 31.89 427 THR A CA 1
ATOM 3356 C C . THR A 1 427 ? -10.305 -18.823 -38.436 1.00 31.89 427 THR A C 1
ATOM 3358 O O . THR A 1 427 ? -11.503 -18.526 -38.338 1.00 31.89 427 THR A O 1
ATOM 3361 N N . LEU A 1 428 ? -9.418 -18.141 -39.162 1.00 33.47 428 LEU A N 1
ATOM 3362 C CA . LEU A 1 428 ? -9.779 -17.412 -40.375 1.00 33.47 428 LEU A CA 1
ATOM 3363 C C . LEU A 1 428 ? -9.488 -18.326 -41.558 1.00 33.47 428 LEU A C 1
ATOM 3365 O O . LEU A 1 428 ? -8.401 -18.944 -41.527 1.00 33.47 428 LEU A O 1
#

Foldseek 3Di:
DPDAADLLQLLLVLLVLLLDLHRDFDDPPDPRDDSDQVVDDPVSVVLSVVSQLQSQQQLQVSVQQVVVCVVPVRHQKDQQCVVVVPDVVSVQLPQWIHGHPWKIFRRDDDDQDPQQLWDKDKHADAAAWKAQQQQLAIDHDRFIFIATGHSNDTRMITGAQGWGWTQPDRPDDDSAAHQEIEIETEHDAKYKDKGKDALVDDPCVVVQRIKIWMWIWDDDQFKIKIWTAAIDTNCPRHDQKHWYKYKHFQWFDFDDKWKDKQNHTDDFDWDADNRRRIIITDGDMDGNGHIMMMMIGGPHIRHGHDHDDLLNRLLVSLVRGNADPVLSVVCNVCLVVCLVPVCCCVPPVRPDDPVRSQSNVCSSQVKDWDWGADPVGDTAIEIGPPVSDPPDDQDQPPDPPDDDDDDDDDDDDDDPPHDHPRDDDDDD

Sequence (428 aa):
MRGMEDGELYTRWVQFGALSPIFRLHCTKDNFIDRLPWAFDAEVLRLTRQAMQFRHALIPYLYTLARRNEQHGLPPITPLYYDWPNEESAYLAGGQYLFGSQLMAAPVTAPVDPDLNQTRQAIWFPRGEWFDFFTGERFSGPQWQINHYSLAEIPLFARAGAILPLQAETTQNGCSNPQKMDLVVFPGADGSFTLYEDDGVSREYLQNGGCCTEFKSRWTDSSGSIQILPAVGATQSIPPTRSYRILFRGVGQPDGLSLWLNGQQADLPTTYDPASRTLIVGPFDVAAHQGATVEVHAGVGLSLAPAPSVQARVMRLLKRARMDSVTKWSISTRIAELSRDITGLADPKLKLTASHLTALSETFTAVGALKIALPQGGSRVLLLNPNRLAGFKCRRQTRRITRFQKLLETNESSPIEVDYFGLVKKTL

Secondary structure (DSSP, 8-state):
--PPP-HHHHHHHHHHHHTSSS------S-TT---SGGGS-HHHHHHHHHHHHHHHHTHHHHHHHHHHHHHH---SEE-GGGT-TT-HHHHH-TT-EEETTTEEE----SPPBTTTTBEEEEEEEEEEEEEETTT--EEEEEEEEEEEE-TT---EEEETT-EEEEES--SS---SPPSEEEEEE--SS-EEEEEEEE-SSSSGGGGT-EEEEEEEEEE-SSEEEEEEPPPEE-GGGS-SEEEEEEEEESBPPPEEEEEEETTEEE---EEEETTTTEEEEEEEEEETTT-EEEEEEEEE--SBPPPPPHHHHHHHHHHHS---HHHHHHHHHTHHHHTT-GGGGG-TTS---HHHHHHHHHHHH--EEEEEE-TTS-EEEEEESGGGSTT-----------------------------SS------

Solvent-accessible surface area (backbone atoms only — not comparable to full-atom values): 24121 Å² total; per-residue (Å²): 143,87,78,77,78,48,64,65,61,51,35,41,50,43,49,42,30,44,75,40,94,67,72,78,82,76,67,69,99,50,99,78,48,83,62,55,58,78,79,52,56,73,65,42,26,51,50,38,49,52,31,53,34,51,35,50,16,36,44,52,46,52,50,24,28,50,51,43,22,73,76,69,72,47,57,42,62,43,58,42,35,77,86,34,70,88,42,70,65,35,70,68,38,77,64,42,32,28,43,51,91,42,32,38,38,40,58,72,86,66,74,62,37,83,55,42,52,23,26,81,44,78,45,70,39,62,74,47,51,33,23,35,64,76,42,14,45,36,46,73,32,71,40,63,43,72,47,70,38,39,92,84,58,76,55,35,30,28,38,41,12,21,53,44,53,25,36,65,75,50,87,67,88,82,82,71,71,63,58,39,34,33,38,40,34,30,54,87,36,62,25,66,38,68,45,45,50,42,75,87,74,75,71,46,62,82,76,56,42,27,22,36,34,42,35,40,37,46,60,54,72,38,34,44,34,43,34,40,45,40,51,47,67,38,58,85,51,45,59,68,54,31,36,36,32,41,30,42,31,20,24,38,78,56,53,62,80,49,39,27,50,70,89,36,82,46,91,63,50,70,51,74,43,80,78,30,19,24,45,34,42,39,72,48,78,35,42,38,80,68,30,48,35,44,38,41,41,22,83,42,33,53,28,73,28,68,58,76,49,60,66,57,52,48,53,57,50,54,74,51,26,67,60,61,70,66,43,48,49,54,49,66,75,34,44,76,56,40,61,76,43,59,70,65,69,71,40,86,83,45,84,65,53,74,67,52,51,49,54,50,50,27,50,60,59,53,31,52,74,43,82,42,76,43,96,89,62,63,71,47,58,36,63,34,52,53,60,69,43,90,92,45,81,78,58,84,66,78,82,73,91,70,83,92,87,79,91,80,90,86,85,91,83,87,85,83,83,75,58,47,94,64,58,87,86,78,89,131